Protein AF-0000000074540057 (afdb_homodimer)

InterPro domains:
  IPR002750 CobE/GbiG C-terminal domain [PF01890] (136-248)
  IPR021744 Cobalamin synthesis G, N-terminal [PF11760] (59-129)
  IPR036518 CobE/GbiG C-terminal domain superfamily [G3DSA:3.30.420.180] (129-249)
  IPR036518 CobE/GbiG C-terminal domain superfamily [SSF159664] (135-249)
  IPR038029 GbiG N-terminal domain superfamily [SSF159672] (26-139)
  IPR052553 Cobalt-precorrin-5A hydrolase [PTHR37477] (19-136)

Radius of gyration: 26.34 Å; Cα contacts (8 Å, |Δi|>4): 1033; chains: 2; bounding box: 49×81×56 Å

Solvent-accessible surface area (backbone atoms only — not comparable to full-atom values): 26192 Å² total; per-residue (Å²): 107,69,68,62,49,48,54,60,63,49,61,68,72,68,74,61,56,35,34,33,41,34,26,50,72,90,50,48,79,81,42,47,68,54,49,54,61,48,42,75,76,30,46,66,43,82,40,64,63,53,97,77,36,50,79,64,56,58,71,32,45,27,34,42,27,59,45,35,37,45,60,51,53,61,57,46,40,78,67,70,76,41,83,88,68,40,34,8,30,30,35,28,25,71,86,55,50,36,29,34,37,42,25,29,47,64,54,50,23,47,58,53,28,51,57,41,33,81,76,64,24,42,57,42,64,22,57,55,67,84,76,52,79,44,33,8,34,4,41,36,64,48,92,83,51,48,38,67,58,47,52,50,38,51,50,55,54,31,50,75,74,73,47,56,79,87,43,51,42,31,39,22,24,52,45,92,48,70,88,40,42,59,54,57,42,28,63,73,67,69,38,52,63,33,58,40,47,65,63,59,49,57,50,44,45,64,49,63,42,87,86,62,67,55,65,51,86,46,68,15,41,37,23,3,31,70,68,21,84,72,51,44,73,76,37,68,74,41,76,45,89,62,29,32,37,9,33,9,46,106,70,68,60,50,47,53,60,64,48,60,70,72,65,75,63,56,35,33,33,40,34,28,48,73,90,50,46,78,81,42,47,68,54,48,54,61,48,43,75,76,30,46,64,42,83,40,64,62,51,98,76,39,50,77,63,55,58,70,32,45,27,34,41,28,59,44,35,37,45,60,52,54,61,57,45,40,80,68,70,77,43,84,89,69,40,35,7,32,29,36,27,24,72,86,55,50,38,28,33,37,42,24,28,46,65,55,51,22,48,60,53,29,51,56,41,34,79,76,64,24,42,56,42,64,22,57,56,66,85,77,54,78,46,34,8,34,3,40,37,65,48,90,82,53,47,40,67,56,48,52,51,38,51,51,54,56,30,49,75,73,73,46,56,80,87,42,52,43,32,38,21,25,52,46,92,48,70,88,41,41,59,52,56,40,26,62,74,67,68,39,53,63,32,57,40,47,65,62,59,51,57,51,43,44,65,46,65,41,87,88,60,70,53,65,50,85,44,71,15,42,37,23,4,31,69,68,22,84,71,50,44,73,75,37,70,73,43,78,44,88,63,27,32,38,10,32,9,47

Sequence (498 aa):
MWERSLRDTMRGRTSTLKVAILCFEKDRPKLEALKEILGRSYEVEFVDYSKDVWDDVLQYDCIVAYLASGIVVRGICGRLRGKWKDPAVIVLDKPLKHAVVMLGGHHGGNEVAKKLEEAGLKAVITTAMEFTEGYSVGVGFRKNATADEILEAIAMALEEVGGRMEEIRVISTVDAKRDSAIVEVANRLKRPLIFVRAEEINSMDIRETKAVKIGVKNVAEACAIYASNSGELILPKRVYGGVTVAIAWMWERSLRDTMRGRTSTLKVAILCFEKDRPKLEALKEILGRSYEVEFVDYSKDVWDDVLQYDCIVAYLASGIVVRGICGRLRGKWKDPAVIVLDKPLKHAVVMLGGHHGGNEVAKKLEEAGLKAVITTAMEFTEGYSVGVGFRKNATADEILEAIAMALEEVGGRMEEIRVISTVDAKRDSAIVEVANRLKRPLIFVRAEEINSMDIRETKAVKIGVKNVAEACAIYASNSGELILPKRVYGGVTVAIAW

Nearest PDB structures (foldseek):
  3eeq-assembly1_A  TM=4.043E-01  e=9.678E-15  Saccharolobus solfataricus
  3eeq-assembly1_B  TM=4.093E-01  e=2.120E-13  Saccharolobus solfataricus
  2w6k-assembly1_A  TM=8.366E-01  e=1.178E-07  Pseudomonas aeruginosa
  2w6l-assembly1_A  TM=8.426E-01  e=2.672E-07  Pseudomonas aeruginosa
  6apu-assembly1_A  TM=4.847E-01  e=5.936E-01  Trypanosoma brucei brucei

Structure (mmCIF, N/CA/C/O backbone):
data_AF-0000000074540057-model_v1
#
loop_
_entity.id
_entity.type
_entity.pdbx_description
1 polymer 'Cobalamin biosynthesis precorrin methylase (CbiG)'
#
loop_
_atom_site.group_PDB
_atom_site.id
_atom_site.type_symbol
_atom_site.label_atom_id
_atom_site.label_alt_id
_atom_site.label_comp_id
_atom_site.label_asym_id
_atom_site.label_entity_id
_atom_site.label_seq_id
_atom_site.pdbx_PDB_ins_code
_atom_site.Cartn_x
_atom_site.Cartn_y
_atom_site.Cartn_z
_atom_site.occupancy
_atom_site.B_iso_or_equiv
_atom_site.auth_seq_id
_atom_site.auth_comp_id
_atom_site.auth_asym_id
_atom_site.auth_atom_id
_atom_site.pdbx_PDB_model_num
ATOM 1 N N . MET A 1 1 ? -10.828 -42.375 -7.465 1 29.77 1 MET A N 1
ATOM 2 C CA . MET A 1 1 ? -11.578 -42.375 -6.215 1 29.77 1 MET A CA 1
ATOM 3 C C . MET A 1 1 ? -11.43 -41.031 -5.5 1 29.77 1 MET A C 1
ATOM 5 O O . MET A 1 1 ? -12.398 -40.5 -4.953 1 29.77 1 MET A O 1
ATOM 9 N N . TRP A 1 2 ? -10.141 -40.562 -5.57 1 32.94 2 TRP A N 1
ATOM 10 C CA . TRP A 1 2 ? -9.914 -39.344 -4.848 1 32.94 2 TRP A CA 1
ATOM 11 C C . TRP A 1 2 ? -10.609 -38.156 -5.551 1 32.94 2 TRP A C 1
ATOM 13 O O . TRP A 1 2 ? -11.07 -37.219 -4.898 1 32.94 2 TRP A O 1
ATOM 23 N N . GLU A 1 3 ? -10.68 -38.25 -6.848 1 38.59 3 GLU A N 1
ATOM 24 C CA . GLU A 1 3 ? -11.32 -37.156 -7.598 1 38.59 3 GLU A CA 1
ATOM 25 C C . GLU A 1 3 ? -12.812 -37.094 -7.289 1 38.59 3 GLU A C 1
ATOM 27 O O . GLU A 1 3 ? -13.375 -36 -7.172 1 38.59 3 GLU A O 1
ATOM 32 N N . ARG A 1 4 ? -13.445 -38.281 -7.289 1 39.84 4 ARG A N 1
ATOM 33 C CA . ARG A 1 4 ? -14.875 -38.344 -7.023 1 39.84 4 ARG A CA 1
ATOM 34 C C . ARG A 1 4 ? -15.203 -37.812 -5.637 1 39.84 4 ARG A C 1
ATOM 36 O O . ARG A 1 4 ? -16.172 -37.062 -5.465 1 39.84 4 ARG A O 1
ATOM 43 N N . SER A 1 5 ? -14.391 -38.188 -4.637 1 38.5 5 SER A N 1
ATOM 44 C CA . SER A 1 5 ? -14.641 -37.812 -3.254 1 38.5 5 SER A CA 1
ATOM 45 C C . SER A 1 5 ? -14.453 -36.281 -3.062 1 38.5 5 SER A C 1
ATOM 47 O O . SER A 1 5 ? -15.203 -35.656 -2.309 1 38.5 5 SER A O 1
ATOM 49 N N . LEU A 1 6 ? -13.609 -35.75 -3.721 1 36.81 6 LEU A N 1
ATOM 50 C CA . LEU A 1 6 ? -13.375 -34.312 -3.566 1 36.81 6 LEU A CA 1
ATOM 51 C C . LEU A 1 6 ? -14.516 -33.5 -4.184 1 36.81 6 LEU A C 1
ATOM 53 O O . LEU A 1 6 ? -14.859 -32.438 -3.686 1 36.81 6 LEU A O 1
ATOM 57 N N . ARG A 1 7 ? -15.07 -34 -5.305 1 38.72 7 ARG A N 1
ATOM 58 C CA . ARG A 1 7 ? -16.25 -33.344 -5.855 1 38.72 7 ARG A CA 1
ATOM 59 C C . ARG A 1 7 ? -17.406 -33.344 -4.859 1 38.72 7 ARG A C 1
ATOM 61 O O . ARG A 1 7 ? -18.125 -32.344 -4.715 1 38.72 7 ARG A O 1
ATOM 68 N N . ASP A 1 8 ? -17.625 -34.406 -4.305 1 40.81 8 ASP A N 1
ATOM 69 C CA . ASP A 1 8 ? -18.688 -34.594 -3.314 1 40.81 8 ASP A CA 1
ATOM 70 C C . ASP A 1 8 ? -18.406 -33.75 -2.061 1 40.81 8 ASP A C 1
ATOM 72 O O . ASP A 1 8 ? -19.328 -33.188 -1.465 1 40.81 8 ASP A O 1
ATOM 76 N N . THR A 1 9 ? -17.234 -33.812 -1.505 1 35.34 9 THR A N 1
ATOM 77 C CA . THR A 1 9 ? -16.828 -33 -0.355 1 35.34 9 THR A CA 1
ATOM 78 C C . THR A 1 9 ? -16.781 -31.531 -0.72 1 35.34 9 THR A C 1
ATOM 80 O O . THR A 1 9 ? -16.906 -30.656 0.153 1 35.34 9 THR A O 1
ATOM 83 N N . MET A 1 10 ? -16.531 -31.234 -1.846 1 39.81 10 MET A N 1
ATOM 84 C CA . MET A 1 10 ? -16.531 -29.859 -2.33 1 39.81 10 MET A CA 1
ATOM 85 C C . MET A 1 10 ? -17.953 -29.328 -2.48 1 39.81 10 MET A C 1
ATOM 87 O O . MET A 1 10 ? -18.172 -28.156 -2.768 1 39.81 10 MET A O 1
ATOM 91 N N . ARG A 1 11 ? -18.938 -30.188 -2.686 1 36.84 11 ARG A N 1
ATOM 92 C CA . ARG A 1 11 ? -20.328 -29.812 -2.844 1 36.84 11 ARG A CA 1
ATOM 93 C C . ARG A 1 11 ? -20.812 -28.984 -1.653 1 36.84 11 ARG A C 1
ATOM 95 O O . ARG A 1 11 ? -21.812 -28.266 -1.754 1 36.84 11 ARG A O 1
ATOM 102 N N . GLY A 1 12 ? -20.484 -29.359 -0.435 1 36.62 12 GLY A N 1
ATOM 103 C CA . GLY A 1 12 ? -21.172 -28.703 0.667 1 36.62 12 GLY A CA 1
ATOM 104 C C . GLY A 1 12 ? -20.781 -27.25 0.822 1 36.62 12 GLY A C 1
ATOM 105 O O . GLY A 1 12 ? -21.641 -26.391 1.047 1 36.62 12 GLY A O 1
ATOM 106 N N . ARG A 1 13 ? -19.5 -26.922 1.362 1 36.94 13 ARG A N 1
ATOM 107 C CA . ARG A 1 13 ? -19.219 -25.578 1.832 1 36.94 13 ARG A CA 1
ATOM 108 C C . ARG A 1 13 ? -18.891 -24.656 0.667 1 36.94 13 ARG A C 1
ATOM 110 O O . ARG A 1 13 ? -17.766 -24.688 0.145 1 36.94 13 ARG A O 1
ATOM 117 N N . THR A 1 14 ? -19.641 -24.344 -0.23 1 46.62 14 THR A N 1
ATOM 118 C CA . THR A 1 14 ? -19.453 -23.359 -1.291 1 46.62 14 THR A CA 1
ATOM 119 C C . THR A 1 14 ? -18.906 -22.047 -0.73 1 46.62 14 THR A C 1
ATOM 121 O O . THR A 1 14 ? -19.641 -21.25 -0.145 1 46.62 14 THR A O 1
ATOM 124 N N . SER A 1 15 ? -17.844 -21.969 -0.03 1 59.34 15 SER A N 1
ATOM 125 C CA . SER A 1 15 ? -17.547 -20.812 0.797 1 59.34 15 SER A CA 1
ATOM 126 C C . SER A 1 15 ? -17.094 -19.625 -0.054 1 59.34 15 SER A C 1
ATOM 128 O O . SER A 1 15 ? -16.031 -19.672 -0.672 1 59.34 15 SER A O 1
ATOM 130 N N . THR A 1 16 ? -18 -18.844 -0.674 1 78.25 16 THR A N 1
ATOM 131 C CA . THR A 1 16 ? -17.844 -17.547 -1.311 1 78.25 16 THR A CA 1
ATOM 132 C C . THR A 1 16 ? -16.859 -16.672 -0.531 1 78.25 16 THR A C 1
ATOM 134 O O . THR A 1 16 ? -16.781 -16.766 0.695 1 78.25 16 THR A O 1
ATOM 137 N N . LEU A 1 17 ? -15.984 -16.062 -1.343 1 86.94 17 LEU A N 1
ATOM 138 C CA . LEU A 1 17 ? -15 -15.164 -0.731 1 86.94 17 LEU A CA 1
ATOM 139 C C . LEU A 1 17 ? -15.68 -14.133 0.162 1 86.94 17 LEU A C 1
ATOM 141 O O . LEU A 1 17 ? -16.641 -13.484 -0.257 1 86.94 17 LEU A O 1
ATOM 145 N N . LYS A 1 18 ? -15.305 -14.109 1.401 1 94.56 18 LYS A N 1
ATOM 146 C CA . LYS A 1 18 ? -15.812 -13.109 2.336 1 94.56 18 LYS A CA 1
ATOM 147 C C . LYS A 1 18 ? -14.969 -11.836 2.295 1 94.56 18 LYS A C 1
ATOM 149 O O . LYS A 1 18 ? -13.781 -11.867 2.623 1 94.56 18 LYS A O 1
ATOM 154 N N . VAL A 1 19 ? -15.656 -10.734 1.891 1 97.62 19 VAL A N 1
ATOM 155 C CA . VAL A 1 19 ? -14.961 -9.461 1.717 1 97.62 19 VAL A CA 1
ATOM 156 C C . VAL A 1 19 ? -15.445 -8.461 2.773 1 97.62 19 VAL A C 1
ATOM 158 O O . VAL A 1 19 ? -16.641 -8.266 2.949 1 97.62 19 VAL A O 1
ATOM 161 N N . ALA A 1 20 ? -14.531 -7.867 3.521 1 98.62 20 ALA A N 1
ATOM 162 C CA . ALA A 1 20 ? -14.836 -6.785 4.449 1 98.62 20 ALA A CA 1
ATOM 163 C C . ALA A 1 20 ? -14.492 -5.426 3.842 1 98.62 20 ALA A C 1
ATOM 165 O O . ALA A 1 20 ? -13.352 -5.184 3.451 1 98.62 20 ALA A O 1
ATOM 166 N N . ILE A 1 21 ? -15.508 -4.609 3.721 1 98.81 21 ILE A N 1
ATOM 167 C CA . ILE A 1 21 ? -15.227 -3.205 3.439 1 98.81 21 ILE A CA 1
ATOM 168 C C . ILE A 1 21 ? -14.984 -2.455 4.75 1 98.81 21 ILE A C 1
ATOM 170 O O . ILE A 1 21 ? -15.914 -2.25 5.535 1 98.81 21 ILE A O 1
ATOM 174 N N . LEU A 1 22 ? -13.734 -2.096 5.016 1 98.75 22 LEU A N 1
ATOM 175 C CA . LEU A 1 22 ? -13.305 -1.461 6.258 1 98.75 22 LEU A CA 1
ATOM 176 C C . LEU A 1 22 ? -13.227 0.054 6.094 1 98.75 22 LEU A C 1
ATOM 178 O O . LEU A 1 22 ? -12.477 0.555 5.25 1 98.75 22 LEU A O 1
ATOM 182 N N . CYS A 1 23 ? -14 0.802 6.824 1 98.06 23 CYS A N 1
ATOM 183 C CA . CYS A 1 23 ? -14.039 2.258 6.727 1 98.06 23 CYS A CA 1
ATOM 184 C C . CYS A 1 23 ? -14.609 2.871 8 1 98.06 23 CYS A C 1
ATOM 186 O O . CYS A 1 23 ? -15.047 2.15 8.898 1 98.06 23 CYS A O 1
ATOM 188 N N . PHE A 1 24 ? -14.445 4.168 8.195 1 95.94 24 PHE A N 1
ATOM 189 C CA . PHE A 1 24 ? -15.188 4.855 9.242 1 95.94 24 PHE A CA 1
ATOM 190 C C . PHE A 1 24 ? -16.688 4.82 8.953 1 95.94 24 PHE A C 1
ATOM 192 O O . PHE A 1 24 ? -17.094 4.855 7.797 1 95.94 24 PHE A O 1
ATOM 199 N N . GLU A 1 25 ? -17.484 4.84 10.008 1 96.12 25 GLU A N 1
ATOM 200 C CA . GLU A 1 25 ? -18.938 4.777 9.875 1 96.12 25 GLU A CA 1
ATOM 201 C C . GLU A 1 25 ? -19.453 5.883 8.961 1 96.12 25 GLU A C 1
ATOM 203 O O . GLU A 1 25 ? -20.312 5.641 8.109 1 96.12 25 GLU A O 1
ATOM 208 N N . LYS A 1 26 ? -18.875 7.055 9.062 1 94.06 26 LYS A N 1
ATOM 209 C CA . LYS A 1 26 ? -19.359 8.219 8.328 1 94.06 26 LYS A CA 1
ATOM 210 C C . LYS A 1 26 ? -19.125 8.055 6.828 1 94.06 26 LYS A C 1
ATOM 212 O O . LYS A 1 26 ? -19.75 8.734 6.016 1 94.06 26 LYS A O 1
ATOM 217 N N . ASP A 1 27 ? -18.281 7.117 6.414 1 95.62 27 ASP A N 1
ATOM 218 C CA . ASP A 1 27 ? -17.906 6.977 5.012 1 95.62 27 ASP A CA 1
ATOM 219 C C . ASP A 1 27 ? -18.719 5.883 4.328 1 95.62 27 ASP A C 1
ATOM 221 O O . ASP A 1 27 ? -18.656 5.723 3.107 1 95.62 27 ASP A O 1
ATOM 225 N N . ARG A 1 28 ? -19.578 5.137 5.035 1 97.12 28 ARG A N 1
ATOM 226 C CA . ARG A 1 28 ? -20.328 4.004 4.492 1 97.12 28 ARG A CA 1
ATOM 227 C C . ARG A 1 28 ? -21.156 4.426 3.289 1 97.12 28 ARG A C 1
ATOM 229 O O . ARG A 1 28 ? -21.141 3.762 2.25 1 97.12 28 ARG A O 1
ATOM 236 N N . PRO A 1 29 ? -21.859 5.508 3.387 1 96.94 29 PRO A N 1
ATOM 237 C CA . PRO A 1 29 ? -22.719 5.867 2.256 1 96.94 29 PRO A CA 1
ATOM 238 C C . PRO A 1 29 ? -21.938 6.035 0.954 1 96.94 29 PRO A C 1
ATOM 240 O O . PRO A 1 29 ? -22.438 5.676 -0.117 1 96.94 29 PRO A O 1
ATOM 243 N N . LYS A 1 30 ? -20.75 6.504 1.037 1 95.31 30 LYS A N 1
ATOM 244 C CA . LYS A 1 30 ? -19.906 6.723 -0.135 1 95.31 30 LYS A CA 1
ATOM 245 C C . LYS A 1 30 ? -19.5 5.402 -0.776 1 95.31 30 LYS A C 1
ATOM 247 O O . LYS A 1 30 ? -19.109 5.367 -1.944 1 95.31 30 LYS A O 1
ATOM 252 N N . LEU A 1 31 ? -19.609 4.301 -0.025 1 98 31 LEU A N 1
ATOM 253 C CA . LEU A 1 31 ? -19.047 3.037 -0.469 1 98 31 LEU A CA 1
ATOM 254 C C . LEU A 1 31 ? -20.141 2.031 -0.803 1 98 31 LEU A C 1
ATOM 256 O O . LEU A 1 31 ? -19.844 0.878 -1.132 1 98 31 LEU A O 1
ATOM 260 N N . GLU A 1 32 ? -21.344 2.416 -0.74 1 97.62 32 GLU A N 1
ATOM 261 C CA . GLU A 1 32 ? -22.469 1.521 -0.973 1 97.62 32 GLU A CA 1
ATOM 262 C C . GLU A 1 32 ? -22.453 0.955 -2.391 1 97.62 32 GLU A C 1
ATOM 264 O O . GLU A 1 32 ? -22.734 -0.225 -2.598 1 97.62 32 GLU A O 1
ATOM 269 N N . ALA A 1 33 ? -22.109 1.81 -3.324 1 96.94 33 ALA A N 1
ATOM 270 C CA . ALA A 1 33 ? -22.047 1.362 -4.715 1 96.94 33 ALA A CA 1
ATOM 271 C C . ALA A 1 33 ? -21 0.262 -4.883 1 96.94 33 ALA A C 1
ATOM 273 O O . ALA A 1 33 ? -21.219 -0.7 -5.625 1 96.94 33 ALA A O 1
ATOM 274 N N . LEU A 1 34 ? -19.922 0.418 -4.223 1 97.94 34 LEU A N 1
ATOM 275 C CA . LEU A 1 34 ? -18.859 -0.592 -4.27 1 97.94 34 LEU A CA 1
ATOM 276 C C . LEU A 1 34 ? -19.344 -1.901 -3.648 1 97.94 34 LEU A C 1
ATOM 278 O O . LEU A 1 34 ? -19.078 -2.98 -4.184 1 97.94 34 LEU A O 1
ATOM 282 N N . LYS A 1 35 ? -19.984 -1.75 -2.508 1 98 35 LYS A N 1
ATOM 283 C CA . LYS A 1 35 ? -20.516 -2.936 -1.848 1 98 35 LYS A CA 1
ATOM 284 C C . LYS A 1 35 ? -21.469 -3.691 -2.768 1 98 35 LYS A C 1
ATOM 286 O O . LYS A 1 35 ? -21.438 -4.922 -2.834 1 98 35 LYS A O 1
ATOM 291 N N . GLU A 1 36 ? -22.266 -3.012 -3.473 1 97.56 36 GLU A N 1
ATOM 292 C CA . GLU A 1 36 ? -23.234 -3.627 -4.383 1 97.56 36 GLU A CA 1
ATOM 293 C C . GLU A 1 36 ? -22.531 -4.363 -5.516 1 97.56 36 GLU A C 1
ATOM 295 O O . GLU A 1 36 ? -22.891 -5.5 -5.84 1 97.56 36 GLU A O 1
ATOM 300 N N . ILE A 1 37 ? -21.625 -3.758 -6.062 1 97.44 37 ILE A N 1
ATOM 301 C CA . ILE A 1 37 ? -20.891 -4.348 -7.184 1 97.44 37 ILE A CA 1
ATOM 302 C C . ILE A 1 37 ? -20.156 -5.602 -6.715 1 97.44 37 ILE A C 1
ATOM 304 O O . ILE A 1 37 ? -20.25 -6.656 -7.352 1 97.44 37 ILE A O 1
ATOM 308 N N . LEU A 1 38 ? -19.453 -5.488 -5.598 1 97.19 38 LEU A N 1
ATOM 309 C CA . LEU A 1 38 ? -18.734 -6.645 -5.062 1 97.19 38 LEU A CA 1
ATOM 310 C C . LEU A 1 38 ? -19.719 -7.738 -4.637 1 97.19 38 LEU A C 1
ATOM 312 O O . LEU A 1 38 ? -19.422 -8.922 -4.781 1 97.19 38 LEU A O 1
ATOM 316 N N . GLY A 1 39 ? -20.812 -7.328 -4.168 1 95.88 39 GLY A N 1
ATOM 317 C CA . GLY A 1 39 ? -21.828 -8.25 -3.672 1 95.88 39 GLY A CA 1
ATOM 318 C C . GLY A 1 39 ? -22.391 -9.164 -4.746 1 95.88 39 GLY A C 1
ATOM 319 O O . GLY A 1 39 ? -23.031 -10.172 -4.441 1 95.88 39 GLY A O 1
ATOM 320 N N . ARG A 1 40 ? -22.156 -8.891 -5.992 1 93.62 40 ARG A N 1
ATOM 321 C CA . ARG A 1 40 ? -22.594 -9.719 -7.105 1 93.62 40 ARG A CA 1
ATOM 322 C C . ARG A 1 40 ? -21.781 -11.008 -7.188 1 93.62 40 ARG A C 1
ATOM 324 O O . ARG A 1 40 ? -22.234 -11.992 -7.773 1 93.62 40 ARG A O 1
ATOM 331 N N . SER A 1 41 ? -20.594 -10.891 -6.57 1 90.12 41 SER A N 1
ATOM 332 C CA . SER A 1 41 ? -19.703 -12.031 -6.742 1 90.12 41 SER A CA 1
ATOM 333 C C . SER A 1 41 ? -19.203 -12.555 -5.398 1 90.12 41 SER A C 1
ATOM 335 O O . SER A 1 41 ? -18.734 -13.695 -5.309 1 90.12 41 SER A O 1
ATOM 337 N N . TYR A 1 42 ? -19.344 -11.703 -4.367 1 93.31 42 TYR A N 1
ATOM 338 C CA . TYR A 1 42 ? -18.734 -12.047 -3.086 1 93.31 42 TYR A CA 1
ATOM 339 C C . TYR A 1 42 ? -19.703 -11.789 -1.937 1 93.31 42 TYR A C 1
ATOM 341 O O . TYR A 1 42 ? -20.719 -11.109 -2.115 1 93.31 42 TYR A O 1
ATOM 349 N N . GLU A 1 43 ? -19.438 -12.461 -0.833 1 95.62 43 GLU A N 1
ATOM 350 C CA . GLU A 1 43 ? -20.062 -12.047 0.416 1 95.62 43 GLU A CA 1
ATOM 351 C C . GLU A 1 43 ? -19.391 -10.82 1.005 1 95.62 43 GLU A C 1
ATOM 353 O O . GLU A 1 43 ? -18.219 -10.883 1.408 1 95.62 43 GLU A O 1
ATOM 358 N N . VAL A 1 44 ? -20.203 -9.75 1.051 1 97.81 44 VAL A N 1
ATOM 359 C CA . VAL A 1 44 ? -19.562 -8.484 1.405 1 97.81 44 VAL A CA 1
ATOM 360 C C . VAL A 1 44 ? -20.234 -7.906 2.654 1 97.81 44 VAL A C 1
ATOM 362 O O . VAL A 1 44 ? -21.453 -7.906 2.77 1 97.81 44 VAL A O 1
ATOM 365 N N . GLU A 1 45 ? -19.391 -7.418 3.59 1 97.81 45 GLU A N 1
ATOM 366 C CA . GLU A 1 45 ? -19.875 -6.758 4.801 1 97.81 45 GLU A CA 1
ATOM 367 C C . GLU A 1 45 ? -19.094 -5.48 5.086 1 97.81 45 GLU A C 1
ATOM 369 O O . GLU A 1 45 ? -17.891 -5.406 4.797 1 97.81 45 GLU A O 1
ATOM 374 N N . PHE A 1 46 ? -19.828 -4.531 5.652 1 98.38 46 PHE A N 1
ATOM 375 C CA . PHE A 1 46 ? -19.141 -3.365 6.199 1 98.38 46 PHE A CA 1
ATOM 376 C C . PHE A 1 46 ? -18.578 -3.666 7.582 1 98.38 46 PHE A C 1
ATOM 378 O O . PHE A 1 46 ? -19.234 -4.32 8.398 1 98.38 46 PHE A O 1
ATOM 385 N N . VAL A 1 47 ? -17.406 -3.227 7.801 1 98.44 47 VAL A N 1
ATOM 386 C CA . VAL A 1 47 ? -16.797 -3.25 9.133 1 98.44 47 VAL A CA 1
ATOM 387 C C . VAL A 1 47 ? -16.312 -1.849 9.508 1 98.44 47 VAL A C 1
ATOM 389 O O . VAL A 1 47 ? -15.555 -1.224 8.766 1 98.44 47 VAL A O 1
ATOM 392 N N . ASP A 1 48 ? -16.719 -1.342 10.656 1 97.75 48 ASP A N 1
ATOM 393 C CA . ASP A 1 48 ? -16.312 -0.013 11.102 1 97.75 48 ASP A CA 1
ATOM 394 C C . ASP A 1 48 ? -14.898 -0.032 11.664 1 97.75 48 ASP A C 1
ATOM 396 O O . ASP A 1 48 ? -14.555 -0.899 12.477 1 97.75 48 ASP A O 1
ATOM 400 N N . TYR A 1 49 ? -14.195 0.967 11.289 1 97.88 49 TYR A N 1
ATOM 401 C CA . TYR A 1 49 ? -12.828 1.058 11.781 1 97.88 49 TYR A CA 1
ATOM 402 C C . TYR A 1 49 ? -12.797 1.467 13.25 1 97.88 49 TYR A C 1
ATOM 404 O O . TYR A 1 49 ? -13.547 2.354 13.664 1 97.88 49 TYR A O 1
ATOM 412 N N . SER A 1 50 ? -12.039 0.862 13.938 1 94.88 50 SER A N 1
ATOM 413 C CA . SER A 1 50 ? -11.555 1.213 15.266 1 94.88 50 SER A CA 1
ATOM 414 C C . SER A 1 50 ? -10.109 0.752 15.461 1 94.88 50 SER A C 1
ATOM 416 O O . SER A 1 50 ? -9.617 -0.089 14.711 1 94.88 50 SER A O 1
ATOM 418 N N . LYS A 1 51 ? -9.438 1.29 16.422 1 89.88 51 LYS A N 1
ATOM 419 C CA . LYS A 1 51 ? -8.031 0.98 16.641 1 89.88 51 LYS A CA 1
ATOM 420 C C . LYS A 1 51 ? -7.828 -0.51 16.906 1 89.88 51 LYS A C 1
ATOM 422 O O . LYS A 1 51 ? -6.77 -1.06 16.594 1 89.88 51 LYS A O 1
ATOM 427 N N . ASP A 1 52 ? -8.852 -1.225 17.312 1 92.81 52 ASP A N 1
ATOM 428 C CA . ASP A 1 52 ? -8.727 -2.621 17.734 1 92.81 52 ASP A CA 1
ATOM 429 C C . ASP A 1 52 ? -9.391 -3.549 16.719 1 92.81 52 ASP A C 1
ATOM 431 O O . ASP A 1 52 ? -9.586 -4.734 16.984 1 92.81 52 ASP A O 1
ATOM 435 N N . VAL A 1 53 ? -9.641 -3.127 15.562 1 97.31 53 VAL A N 1
ATOM 436 C CA . VAL A 1 53 ? -10.5 -3.85 14.625 1 97.31 53 VAL A CA 1
ATOM 437 C C . VAL A 1 53 ? -9.688 -4.938 13.922 1 97.31 53 VAL A C 1
ATOM 439 O O . VAL A 1 53 ? -10.258 -5.863 13.336 1 97.31 53 VAL A O 1
ATOM 442 N N . TRP A 1 54 ? -8.484 -4.941 14.008 1 96.62 54 TRP A N 1
ATOM 443 C CA . TRP A 1 54 ? -7.613 -5.625 13.062 1 96.62 54 TRP A CA 1
ATOM 444 C C . TRP A 1 54 ? -7.672 -7.137 13.258 1 96.62 54 TRP A C 1
ATOM 446 O O . TRP A 1 54 ? -7.719 -7.895 12.289 1 96.62 54 TRP A O 1
ATOM 456 N N . ASP A 1 55 ? -7.734 -7.641 14.469 1 94.69 55 ASP A N 1
ATOM 457 C CA . ASP A 1 55 ? -7.844 -9.078 14.695 1 94.69 55 ASP A CA 1
ATOM 458 C C . ASP A 1 55 ? -9.133 -9.633 14.094 1 94.69 55 ASP A C 1
ATOM 460 O O . ASP A 1 55 ? -9.156 -10.766 13.602 1 94.69 55 ASP A O 1
ATOM 464 N N . ASP A 1 56 ? -10.133 -8.836 14.078 1 95.69 56 ASP A N 1
ATOM 465 C CA . ASP A 1 56 ? -11.422 -9.258 13.531 1 95.69 56 ASP A CA 1
ATOM 466 C C . ASP A 1 56 ? -11.406 -9.242 12.008 1 95.69 56 ASP A C 1
ATOM 468 O O . ASP A 1 56 ? -11.805 -10.219 11.367 1 95.69 56 ASP A O 1
ATOM 472 N N . VAL A 1 57 ? -10.883 -8.234 11.469 1 96.81 57 VAL A N 1
ATOM 473 C CA . VAL A 1 57 ? -11 -8.062 10.023 1 96.81 57 VAL A CA 1
ATOM 474 C C . VAL A 1 57 ? -10.031 -8.992 9.305 1 96.81 57 VAL A C 1
ATOM 476 O O . VAL A 1 57 ? -10.242 -9.352 8.148 1 96.81 57 VAL A O 1
ATOM 479 N N . LEU A 1 58 ? -9 -9.453 10 1 95.44 58 LEU A N 1
ATOM 480 C CA . LEU A 1 58 ? -8.008 -10.352 9.414 1 95.44 58 LEU A CA 1
ATOM 481 C C . LEU A 1 58 ? -8.57 -11.758 9.258 1 95.44 58 LEU A C 1
ATOM 483 O O . LEU A 1 58 ? -7.941 -12.617 8.641 1 95.44 58 LEU A O 1
ATOM 487 N N . GLN A 1 59 ? -9.805 -11.961 9.727 1 94.5 59 GLN A N 1
ATOM 488 C CA . GLN A 1 59 ? -10.469 -13.25 9.555 1 94.5 59 GLN A CA 1
ATOM 489 C C . GLN A 1 59 ? -11.164 -13.336 8.203 1 94.5 59 GLN A C 1
ATOM 491 O O . GLN A 1 59 ? -11.578 -14.414 7.777 1 94.5 59 GLN A O 1
ATOM 496 N N . TYR A 1 60 ? -11.328 -12.258 7.547 1 96 60 TYR A N 1
ATOM 497 C CA . TYR A 1 60 ? -11.93 -12.25 6.219 1 96 60 TYR A CA 1
ATOM 498 C C . TYR A 1 60 ? -10.938 -12.719 5.164 1 96 60 TYR A C 1
ATOM 500 O O . TYR A 1 60 ? -9.734 -12.828 5.434 1 96 60 TYR A O 1
ATOM 508 N N . ASP A 1 61 ? -11.461 -13.062 3.965 1 93.44 61 ASP A N 1
ATOM 509 C CA . ASP A 1 61 ? -10.602 -13.477 2.861 1 93.44 61 ASP A CA 1
ATOM 510 C C . ASP A 1 61 ? -9.953 -12.273 2.188 1 93.44 61 ASP A C 1
ATOM 512 O O . ASP A 1 61 ? -8.852 -12.383 1.645 1 93.44 61 ASP A O 1
ATOM 516 N N . CYS A 1 62 ? -10.688 -11.227 2.188 1 96.88 62 CYS A N 1
ATOM 517 C CA . CYS A 1 62 ? -10.227 -9.992 1.558 1 96.88 62 CYS A CA 1
ATOM 518 C C . CYS A 1 62 ? -10.711 -8.773 2.322 1 96.88 62 CYS A C 1
ATOM 520 O O . CYS A 1 62 ? -11.867 -8.727 2.752 1 96.88 62 CYS A O 1
ATOM 522 N N . ILE A 1 63 ? -9.828 -7.863 2.553 1 98.5 63 ILE A N 1
ATOM 523 C CA . ILE A 1 63 ? -10.141 -6.574 3.162 1 98.5 63 ILE A CA 1
ATOM 524 C C . ILE A 1 63 ? -10.023 -5.465 2.121 1 98.5 63 ILE A C 1
ATOM 526 O O . ILE A 1 63 ? -8.984 -5.332 1.467 1 98.5 63 ILE A O 1
ATOM 530 N N . VAL A 1 64 ? -11.078 -4.738 1.904 1 98.75 64 VAL A N 1
ATOM 531 C CA . VAL A 1 64 ? -11.078 -3.514 1.114 1 98.75 64 VAL A CA 1
ATOM 532 C C . VAL A 1 64 ? -11.18 -2.303 2.039 1 98.75 64 VAL A C 1
ATOM 534 O O . VAL A 1 64 ? -12.258 -1.99 2.547 1 98.75 64 VAL A O 1
ATOM 537 N N . ALA A 1 65 ? -10.086 -1.61 2.172 1 98.75 65 ALA A N 1
ATOM 538 C CA . ALA A 1 65 ? -10.016 -0.562 3.188 1 98.75 65 ALA A CA 1
ATOM 539 C C . ALA A 1 65 ? -10.109 0.822 2.553 1 98.75 65 ALA A C 1
ATOM 541 O O . ALA A 1 65 ? -9.344 1.146 1.641 1 98.75 65 ALA A O 1
ATOM 542 N N . TYR A 1 66 ? -11.086 1.602 2.971 1 98.12 66 TYR A N 1
ATOM 543 C CA . TYR A 1 66 ? -11.156 3.029 2.676 1 98.12 66 TYR A CA 1
ATOM 544 C C . TYR A 1 66 ? -10.586 3.85 3.83 1 98.12 66 TYR A C 1
ATOM 546 O O . TYR A 1 66 ? -11.336 4.523 4.543 1 98.12 66 TYR A O 1
ATOM 554 N N . LEU A 1 67 ? -9.25 3.662 4.078 1 96.06 67 LEU A N 1
ATOM 555 C CA . LEU A 1 67 ? -8.375 4.273 5.074 1 96.06 67 LEU A CA 1
ATOM 556 C C . LEU A 1 67 ? -7.027 4.652 4.461 1 96.06 67 LEU A C 1
ATOM 558 O O . LEU A 1 67 ? -6.652 4.125 3.412 1 96.06 67 LEU A O 1
ATOM 562 N N . ALA A 1 68 ? -6.383 5.598 5.105 1 93.75 68 ALA A N 1
ATOM 563 C CA . ALA A 1 68 ? -5.008 5.848 4.68 1 93.75 68 ALA A CA 1
ATOM 564 C C . ALA A 1 68 ? -4.172 4.57 4.746 1 93.75 68 ALA A C 1
ATOM 566 O O . ALA A 1 68 ? -4.266 3.809 5.711 1 93.75 68 ALA A O 1
ATOM 567 N N . SER A 1 69 ? -3.342 4.348 3.742 1 96 69 SER A N 1
ATOM 568 C CA . SER A 1 69 ? -2.543 3.129 3.664 1 96 69 SER A CA 1
ATOM 569 C C . SER A 1 69 ? -1.667 2.961 4.902 1 96 69 SER A C 1
ATOM 571 O O . SER A 1 69 ? -1.45 1.84 5.367 1 96 69 SER A O 1
ATOM 573 N N . GLY A 1 70 ? -1.169 4.074 5.461 1 94.12 70 GLY A N 1
ATOM 574 C CA . GLY A 1 70 ? -0.359 3.982 6.664 1 94.12 70 GLY A CA 1
ATOM 575 C C . GLY A 1 70 ? -1.101 3.369 7.836 1 94.12 70 GLY A C 1
ATOM 576 O O . GLY A 1 70 ? -0.52 2.613 8.617 1 94.12 70 GLY A O 1
ATOM 577 N N . ILE A 1 71 ? -2.369 3.744 7.961 1 94.06 71 ILE A N 1
ATOM 578 C CA . ILE A 1 71 ? -3.209 3.174 9.008 1 94.06 71 ILE A CA 1
ATOM 579 C C . ILE A 1 71 ? -3.344 1.666 8.797 1 94.06 71 ILE A C 1
ATOM 581 O O . ILE A 1 71 ? -3.209 0.887 9.742 1 94.06 71 ILE A O 1
ATOM 585 N N . VAL A 1 72 ? -3.525 1.255 7.605 1 97.12 72 VAL A N 1
ATOM 586 C CA . VAL A 1 72 ? -3.75 -0.146 7.266 1 97.12 72 VAL A CA 1
ATOM 587 C C . VAL A 1 72 ? -2.469 -0.946 7.496 1 97.12 72 VAL A C 1
ATOM 589 O O . VAL A 1 72 ? -2.479 -1.951 8.211 1 97.12 72 VAL A O 1
ATOM 592 N N . VAL A 1 73 ? -1.373 -0.493 6.965 1 96.62 73 VAL A N 1
ATOM 593 C CA . VAL A 1 73 ? -0.1 -1.199 7.066 1 96.62 73 VAL A CA 1
ATOM 594 C C . VAL A 1 73 ? 0.29 -1.353 8.531 1 96.62 73 VAL A C 1
ATOM 596 O O . VAL A 1 73 ? 0.612 -2.455 8.984 1 96.62 73 VAL A O 1
ATOM 599 N N . ARG A 1 74 ? 0.194 -0.312 9.289 1 94.56 74 ARG A N 1
ATOM 600 C CA . ARG A 1 74 ? 0.586 -0.374 10.695 1 94.56 74 ARG A CA 1
ATOM 601 C C . ARG A 1 74 ? -0.386 -1.232 11.5 1 94.56 74 ARG A C 1
ATOM 603 O O . ARG A 1 74 ? 0.007 -1.883 12.469 1 94.56 74 ARG A O 1
ATOM 610 N N . GLY A 1 75 ? -1.612 -1.16 11.109 1 94.94 75 GLY A N 1
ATOM 611 C CA . GLY A 1 75 ? -2.621 -1.961 11.789 1 94.94 75 GLY A CA 1
ATOM 612 C C . GLY A 1 75 ? -2.416 -3.453 11.609 1 94.94 75 GLY A C 1
ATOM 613 O O . GLY A 1 75 ? -2.59 -4.227 12.555 1 94.94 75 GLY A O 1
ATOM 614 N N . ILE A 1 76 ? -1.994 -3.855 10.43 1 95.94 76 ILE A N 1
ATOM 615 C CA . ILE A 1 76 ? -1.9 -5.285 10.156 1 95.94 76 ILE A CA 1
ATOM 616 C C . ILE A 1 76 ? -0.511 -5.793 10.531 1 95.94 76 ILE A C 1
ATOM 618 O O . ILE A 1 76 ? -0.299 -7 10.656 1 95.94 76 ILE A O 1
ATOM 622 N N . CYS A 1 77 ? 0.402 -4.852 10.656 1 92.81 77 CYS A N 1
ATOM 623 C CA . CYS A 1 77 ? 1.771 -5.23 10.984 1 92.81 77 CYS A CA 1
ATOM 624 C C . CYS A 1 77 ? 1.826 -5.977 12.312 1 92.81 77 CYS A C 1
ATOM 626 O O . CYS A 1 77 ? 1.205 -5.559 13.289 1 92.81 77 CYS A O 1
ATOM 628 N N . GLY A 1 78 ? 2.48 -7.008 12.414 1 89.75 78 GLY A N 1
ATOM 629 C CA . GLY A 1 78 ? 2.635 -7.824 13.609 1 89.75 78 GLY A CA 1
ATOM 630 C C . GLY A 1 78 ? 1.562 -8.883 13.75 1 89.75 78 GLY A C 1
ATOM 631 O O . GLY A 1 78 ? 1.611 -9.711 14.672 1 89.75 78 GLY A O 1
ATOM 632 N N . ARG A 1 79 ? 0.573 -8.805 12.852 1 94.06 79 ARG A N 1
ATOM 633 C CA . ARG A 1 79 ? -0.549 -9.727 12.953 1 94.06 79 ARG A CA 1
ATOM 634 C C . ARG A 1 79 ? -0.574 -10.688 11.766 1 94.06 79 ARG A C 1
ATOM 636 O O . ARG A 1 79 ? -1.425 -11.578 11.703 1 94.06 79 ARG A O 1
ATOM 643 N N . LEU A 1 80 ? 0.303 -10.461 10.812 1 92.62 80 LEU A N 1
ATOM 644 C CA . LEU A 1 80 ? 0.34 -11.281 9.609 1 92.62 80 LEU A CA 1
ATOM 645 C C . LEU A 1 80 ? 0.85 -12.688 9.922 1 92.62 80 LEU A C 1
ATOM 647 O O . LEU A 1 80 ? 1.764 -12.852 10.734 1 92.62 80 LEU A O 1
ATOM 651 N N . ARG A 1 81 ? 0.271 -13.633 9.234 1 86.56 81 ARG A N 1
ATOM 652 C CA . ARG A 1 81 ? 0.563 -15.031 9.508 1 86.56 81 ARG A CA 1
ATOM 653 C C . ARG A 1 81 ? 1.404 -15.648 8.391 1 86.56 81 ARG A C 1
ATOM 655 O O . ARG A 1 81 ? 1.947 -16.734 8.547 1 86.56 81 ARG A O 1
ATOM 662 N N . GLY A 1 82 ? 1.445 -15.055 7.348 1 85.88 82 GLY A N 1
ATOM 663 C CA . GLY A 1 82 ? 2.195 -15.562 6.207 1 85.88 82 GLY A CA 1
ATOM 664 C C . GLY A 1 82 ? 1.521 -15.273 4.879 1 85.88 82 GLY A C 1
ATOM 665 O O . GLY A 1 82 ? 0.316 -15.023 4.828 1 85.88 82 GLY A O 1
ATOM 666 N N . LYS A 1 83 ? 2.246 -15.383 3.875 1 83.25 83 LYS A N 1
ATOM 667 C CA . LYS A 1 83 ? 1.803 -14.969 2.547 1 83.25 83 LYS A CA 1
ATOM 668 C C . LYS A 1 83 ? 0.654 -15.844 2.055 1 83.25 83 LYS A C 1
ATOM 670 O O . LYS A 1 83 ? -0.204 -15.383 1.299 1 83.25 83 LYS A O 1
ATOM 675 N N . TRP A 1 84 ? 0.59 -17.016 2.559 1 77.62 84 TRP A N 1
ATOM 676 C CA . TRP A 1 84 ? -0.412 -17.953 2.039 1 77.62 84 TRP A CA 1
ATOM 677 C C . TRP A 1 84 ? -1.63 -18 2.955 1 77.62 84 TRP A C 1
ATOM 679 O O . TRP A 1 84 ? -2.65 -18.594 2.605 1 77.62 84 TRP A O 1
ATOM 689 N N . LYS A 1 85 ? -1.553 -17.359 4.086 1 82.25 85 LYS A N 1
ATOM 690 C CA . LYS A 1 85 ? -2.631 -17.422 5.066 1 82.25 85 LYS A CA 1
ATOM 691 C C . LYS A 1 85 ? -3.285 -16.062 5.266 1 82.25 85 LYS A C 1
ATOM 693 O O . LYS A 1 85 ? -4.465 -15.984 5.609 1 82.25 85 LYS A O 1
ATOM 698 N N . ASP A 1 86 ? -2.57 -15.086 5.059 1 91 86 ASP A N 1
ATOM 699 C CA . ASP A 1 86 ? -3.08 -13.734 5.277 1 91 86 ASP A CA 1
ATOM 700 C C . ASP A 1 86 ? -4.188 -13.398 4.277 1 91 86 ASP A C 1
ATOM 702 O O . ASP A 1 86 ? -4.18 -13.891 3.148 1 91 86 ASP A O 1
ATOM 706 N N . PRO A 1 87 ? -5.141 -12.594 4.68 1 94.56 87 PRO A N 1
ATOM 707 C CA . PRO A 1 87 ? -6.113 -12.102 3.701 1 94.56 87 PRO A CA 1
ATOM 708 C C . PRO A 1 87 ? -5.484 -11.18 2.66 1 94.56 87 PRO A C 1
ATOM 710 O O . PRO A 1 87 ? -4.371 -10.688 2.859 1 94.56 87 PRO A O 1
ATOM 713 N N . ALA A 1 88 ? -6.23 -11.117 1.555 1 95.88 88 ALA A N 1
ATOM 714 C CA . ALA A 1 88 ? -5.898 -10.023 0.64 1 95.88 88 ALA A CA 1
ATOM 715 C C . ALA A 1 88 ? -6.254 -8.672 1.248 1 95.88 88 ALA A C 1
ATOM 717 O O . ALA A 1 88 ? -7.227 -8.555 1.998 1 95.88 88 ALA A O 1
ATOM 718 N N . VAL A 1 89 ? -5.453 -7.668 0.985 1 98.12 89 VAL A N 1
ATOM 719 C CA . VAL A 1 89 ? -5.688 -6.316 1.483 1 98.12 89 VAL A CA 1
ATOM 720 C C . VAL A 1 89 ? -5.625 -5.32 0.327 1 98.12 89 VAL A C 1
ATOM 722 O O . VAL A 1 89 ? -4.613 -5.238 -0.375 1 98.12 89 VAL A O 1
ATOM 725 N N . ILE A 1 90 ? -6.688 -4.656 0.098 1 98.38 90 ILE A N 1
ATOM 726 C CA . ILE A 1 90 ? -6.824 -3.613 -0.912 1 98.38 90 ILE A CA 1
ATOM 727 C C . ILE A 1 90 ? -7.102 -2.273 -0.235 1 98.38 90 ILE A C 1
ATOM 729 O O . ILE A 1 90 ? -7.945 -2.186 0.661 1 98.38 90 ILE A O 1
ATOM 733 N N . VAL A 1 91 ? -6.414 -1.255 -0.641 1 98.44 91 VAL A N 1
ATOM 734 C CA . VAL A 1 91 ? -6.645 0.078 -0.094 1 98.44 91 VAL A CA 1
ATOM 735 C C . VAL A 1 91 ? -7.188 0.999 -1.185 1 98.44 91 VAL A C 1
ATOM 737 O O . VAL A 1 91 ? -6.648 1.039 -2.295 1 98.44 91 VAL A O 1
ATOM 740 N N . LEU A 1 92 ? -8.234 1.695 -0.823 1 97.62 92 LEU A N 1
ATOM 741 C CA . LEU A 1 92 ? -8.828 2.68 -1.72 1 97.62 92 LEU A CA 1
ATOM 742 C C . LEU A 1 92 ? -8.312 4.082 -1.413 1 97.62 92 LEU A C 1
ATOM 744 O O . LEU A 1 92 ? -8.148 4.445 -0.247 1 97.62 92 LEU A O 1
ATOM 748 N N . ASP A 1 93 ? -8.062 4.77 -2.494 1 94 93 ASP A N 1
ATOM 749 C CA . ASP A 1 93 ? -7.695 6.152 -2.225 1 94 93 ASP A CA 1
ATOM 750 C C . ASP A 1 93 ? -8.93 7 -1.91 1 94 93 ASP A C 1
ATOM 752 O O . ASP A 1 93 ? -10.055 6.574 -2.15 1 94 93 ASP A O 1
ATOM 756 N N . LYS A 1 94 ? -8.742 8.172 -1.366 1 90.94 94 LYS A N 1
ATOM 757 C CA . LYS A 1 94 ? -9.836 8.977 -0.834 1 90.94 94 LYS A CA 1
ATOM 758 C C . LYS A 1 94 ? -10.773 9.43 -1.948 1 90.94 94 LYS A C 1
ATOM 760 O O . LYS A 1 94 ? -11.992 9.422 -1.78 1 90.94 94 LYS A O 1
ATOM 765 N N . PRO A 1 95 ? -10.242 9.758 -3.139 1 91.19 95 PRO A N 1
ATOM 766 C CA . PRO A 1 95 ? -11.156 10.156 -4.215 1 91.19 95 PRO A CA 1
ATOM 767 C C . PRO A 1 95 ? -11.836 8.961 -4.883 1 91.19 95 PRO A C 1
ATOM 769 O O . PRO A 1 95 ? -12.617 9.133 -5.82 1 91.19 95 PRO A O 1
ATOM 772 N N . LEU A 1 96 ? -11.484 7.742 -4.465 1 95.06 96 LEU A N 1
ATOM 773 C CA . LEU A 1 96 ? -12.031 6.512 -5.02 1 95.06 96 LEU A CA 1
ATOM 774 C C . LEU A 1 96 ? -11.711 6.398 -6.508 1 95.06 96 LEU A C 1
ATOM 776 O O . LEU A 1 96 ? -12.602 6.121 -7.316 1 95.06 96 LEU A O 1
ATOM 780 N N . LYS A 1 97 ? -10.453 6.617 -6.777 1 95.31 97 LYS A N 1
ATOM 781 C CA . LYS A 1 97 ? -9.969 6.492 -8.148 1 95.31 97 LYS A CA 1
ATOM 782 C C . LYS A 1 97 ? -9.125 5.23 -8.32 1 95.31 97 LYS A C 1
ATOM 784 O O . LYS A 1 97 ? -9.055 4.676 -9.414 1 95.31 97 LYS A O 1
ATOM 789 N N . HIS A 1 98 ? -8.547 4.82 -7.27 1 97.25 98 HIS A N 1
ATOM 790 C CA . HIS A 1 98 ? -7.637 3.688 -7.348 1 97.25 98 HIS A CA 1
ATOM 791 C C . HIS A 1 98 ? -7.941 2.66 -6.262 1 97.25 98 HIS A C 1
ATOM 793 O O . HIS A 1 98 ? -8.273 3.025 -5.133 1 97.25 98 HIS A O 1
ATOM 799 N N . ALA A 1 99 ? -7.836 1.447 -6.609 1 98.06 99 ALA A N 1
ATOM 800 C CA . ALA A 1 99 ? -7.832 0.308 -5.695 1 98.06 99 ALA A CA 1
ATOM 801 C C . ALA A 1 99 ? -6.473 -0.383 -5.688 1 98.06 99 ALA A C 1
ATOM 803 O O . ALA A 1 99 ? -6.141 -1.123 -6.613 1 98.06 99 ALA A O 1
ATOM 804 N N . VAL A 1 100 ? -5.742 -0.204 -4.629 1 97.75 100 VAL A N 1
ATOM 805 C CA . VAL A 1 100 ? -4.359 -0.663 -4.559 1 97.75 100 VAL A CA 1
ATOM 806 C C . VAL A 1 100 ? -4.297 -2.014 -3.85 1 97.75 100 VAL A C 1
ATOM 808 O O . VAL A 1 100 ? -4.66 -2.125 -2.676 1 97.75 100 VAL A O 1
ATOM 811 N N . VAL A 1 101 ? -3.797 -2.988 -4.547 1 97.06 101 VAL A N 1
ATOM 812 C CA . VAL A 1 101 ? -3.617 -4.297 -3.928 1 97.06 101 VAL A CA 1
ATOM 813 C C . VAL A 1 101 ? -2.301 -4.324 -3.152 1 97.06 101 VAL A C 1
ATOM 815 O O . VAL A 1 101 ? -1.222 -4.344 -3.748 1 97.06 101 VAL A O 1
ATOM 818 N N . MET A 1 102 ? -2.447 -4.41 -1.823 1 96.5 102 MET A N 1
ATOM 819 C CA . MET A 1 102 ? -1.267 -4.348 -0.967 1 96.5 102 MET A CA 1
ATOM 820 C C . MET A 1 102 ? -0.764 -5.75 -0.633 1 96.5 102 MET A C 1
ATOM 822 O O . MET A 1 102 ? 0.444 -5.992 -0.615 1 96.5 102 MET A O 1
ATOM 826 N N . LEU A 1 103 ? -1.678 -6.609 -0.305 1 95.88 103 LEU A N 1
ATOM 827 C CA . LEU A 1 103 ? -1.363 -7.992 0.024 1 95.88 103 LEU A CA 1
ATOM 828 C C . LEU A 1 103 ? -2.299 -8.953 -0.706 1 95.88 103 LEU A C 1
ATOM 830 O O . LEU A 1 103 ? -3.41 -8.57 -1.083 1 95.88 103 LEU A O 1
ATOM 834 N N . GLY A 1 104 ? -1.767 -10.141 -0.933 1 92.12 104 GLY A N 1
ATOM 835 C CA . GLY A 1 104 ? -2.615 -11.234 -1.363 1 92.12 104 GLY A CA 1
ATOM 836 C C . GLY A 1 104 ? -3.117 -11.086 -2.787 1 92.12 104 GLY A C 1
ATOM 837 O O . GLY A 1 104 ? -4.262 -11.422 -3.088 1 92.12 104 GLY A O 1
ATOM 838 N N . GLY A 1 105 ? -2.346 -10.516 -3.6 1 87.69 105 GLY A N 1
ATOM 839 C CA . GLY A 1 105 ? -2.754 -10.344 -4.984 1 87.69 105 GLY A CA 1
ATOM 840 C C . GLY A 1 105 ? -3.18 -11.641 -5.648 1 87.69 105 GLY A C 1
ATOM 841 O O . GLY A 1 105 ? -4.23 -11.695 -6.293 1 87.69 105 GLY A O 1
ATOM 842 N N . HIS A 1 106 ? -2.492 -12.664 -5.363 1 80.81 106 HIS A N 1
ATOM 843 C CA . HIS A 1 106 ? -2.738 -13.938 -6.027 1 80.81 106 HIS A CA 1
ATOM 844 C C . HIS A 1 106 ? -3.734 -14.781 -5.246 1 80.81 106 HIS A C 1
ATOM 846 O O . HIS A 1 106 ? -4.039 -15.914 -5.637 1 80.81 106 HIS A O 1
ATOM 852 N N . HIS A 1 107 ? -4.27 -14.172 -4.195 1 81.06 107 HIS A N 1
ATOM 853 C CA . HIS A 1 107 ? -5.234 -14.875 -3.354 1 81.06 107 HIS A CA 1
ATOM 854 C C . HIS A 1 107 ? -6.566 -14.133 -3.309 1 81.06 107 HIS A C 1
ATOM 856 O O . HIS A 1 107 ? -7.16 -13.977 -2.238 1 81.06 107 HIS A O 1
ATOM 862 N N . GLY A 1 108 ? -6.887 -13.656 -4.461 1 85 108 GLY A N 1
ATOM 863 C CA . GLY A 1 108 ? -8.195 -13.016 -4.535 1 85 108 GLY A CA 1
ATOM 864 C C . GLY A 1 108 ? -8.117 -11.5 -4.617 1 85 108 GLY A C 1
ATOM 865 O O . GLY A 1 108 ? -9.023 -10.859 -5.141 1 85 108 GLY A O 1
ATOM 866 N N . GLY A 1 109 ? -7 -10.969 -4.176 1 92.88 109 GLY A N 1
ATOM 867 C CA . GLY A 1 109 ? -6.875 -9.516 -4.16 1 92.88 109 GLY A CA 1
ATOM 868 C C . GLY A 1 109 ? -6.949 -8.898 -5.543 1 92.88 109 GLY A C 1
ATOM 869 O O . GLY A 1 109 ? -7.648 -7.902 -5.746 1 92.88 109 GLY A O 1
ATOM 870 N N . ASN A 1 110 ? -6.25 -9.469 -6.48 1 90.75 110 ASN A N 1
ATOM 871 C CA . ASN A 1 110 ? -6.27 -8.945 -7.84 1 90.75 110 ASN A CA 1
ATOM 872 C C . ASN A 1 110 ? -7.66 -9.055 -8.461 1 90.75 110 ASN A C 1
ATOM 874 O O . ASN A 1 110 ? -8.117 -8.125 -9.125 1 90.75 110 ASN A O 1
ATOM 878 N N . GLU A 1 111 ? -8.344 -10.133 -8.227 1 88.88 111 GLU A N 1
ATOM 879 C CA . GLU A 1 111 ? -9.695 -10.328 -8.758 1 88.88 111 GLU A CA 1
ATOM 880 C C . GLU A 1 111 ? -10.664 -9.312 -8.172 1 88.88 111 GLU A C 1
ATOM 882 O O . GLU A 1 111 ? -11.461 -8.711 -8.906 1 88.88 111 GLU A O 1
ATOM 887 N N . VAL A 1 112 ? -10.586 -9.148 -6.926 1 95.12 112 VAL A N 1
ATOM 888 C CA . VAL A 1 112 ? -11.469 -8.203 -6.254 1 95.12 112 VAL A CA 1
ATOM 889 C C . VAL A 1 112 ? -11.18 -6.785 -6.742 1 95.12 112 VAL A C 1
ATOM 891 O O . VAL A 1 112 ? -12.102 -6.023 -7.043 1 95.12 112 VAL A O 1
ATOM 894 N N . ALA A 1 113 ? -9.914 -6.469 -6.844 1 96.5 113 ALA A N 1
ATOM 895 C CA . ALA A 1 113 ? -9.531 -5.145 -7.328 1 96.5 113 ALA A CA 1
ATOM 896 C C . ALA A 1 113 ? -10.031 -4.918 -8.75 1 96.5 113 ALA A C 1
ATOM 898 O O . ALA A 1 113 ? -10.516 -3.832 -9.078 1 96.5 113 ALA A O 1
ATOM 899 N N . LYS A 1 114 ? -9.922 -5.895 -9.562 1 93.25 114 LYS A N 1
ATOM 900 C CA . LYS A 1 114 ? -10.398 -5.789 -10.938 1 93.25 114 LYS A CA 1
ATOM 901 C C . LYS A 1 114 ? -11.914 -5.613 -10.977 1 93.25 114 LYS A C 1
ATOM 903 O O . LYS A 1 114 ? -12.438 -4.871 -11.812 1 93.25 114 LYS A O 1
ATOM 908 N N . LYS A 1 115 ? -12.586 -6.316 -10.133 1 95.31 115 LYS A N 1
ATOM 909 C CA . LYS A 1 115 ? -14.031 -6.156 -10.039 1 95.31 115 LYS A CA 1
ATOM 910 C C . LYS A 1 115 ? -14.406 -4.715 -9.703 1 95.31 115 LYS A C 1
ATOM 912 O O . LYS A 1 115 ? -15.414 -4.199 -10.195 1 95.31 115 LYS A O 1
ATOM 917 N N . LEU A 1 116 ? -13.609 -4.062 -8.977 1 97.56 116 LEU A N 1
ATOM 918 C CA . LEU A 1 116 ? -13.875 -2.689 -8.555 1 97.56 116 LEU A CA 1
ATOM 919 C C . LEU A 1 116 ? -13.742 -1.728 -9.734 1 97.56 116 LEU A C 1
ATOM 921 O O . LEU A 1 116 ? -14.203 -0.586 -9.664 1 97.56 116 LEU A O 1
ATOM 925 N N . GLU A 1 117 ? -13.156 -2.195 -10.773 1 96.25 117 GLU A N 1
ATOM 926 C CA . GLU A 1 117 ? -13.086 -1.37 -11.977 1 96.25 117 GLU A CA 1
ATOM 927 C C . GLU A 1 117 ? -14.477 -1.127 -12.555 1 96.25 117 GLU A C 1
ATOM 929 O O . GLU A 1 117 ? -14.711 -0.118 -13.227 1 96.25 117 GLU A O 1
ATOM 934 N N . GLU A 1 118 ? -15.352 -2.053 -12.328 1 96 118 GLU A N 1
ATOM 935 C CA . GLU A 1 118 ? -16.734 -1.862 -12.75 1 96 118 GLU A CA 1
ATOM 936 C C . GLU A 1 118 ? -17.359 -0.64 -12.078 1 96 118 GLU A C 1
ATOM 938 O O . GLU A 1 118 ? -18.344 -0.082 -12.578 1 96 118 GLU A O 1
ATOM 943 N N . ALA A 1 119 ? -16.844 -0.226 -10.953 1 95.25 119 ALA A N 1
ATOM 944 C CA . ALA A 1 119 ? -17.344 0.944 -10.234 1 95.25 119 ALA A CA 1
ATOM 945 C C . ALA A 1 119 ? -16.578 2.201 -10.641 1 95.25 119 ALA A C 1
ATOM 947 O O . ALA A 1 119 ? -16.797 3.277 -10.078 1 95.25 119 ALA A O 1
ATOM 948 N N . GLY A 1 120 ? -15.617 2.035 -11.523 1 95.5 120 GLY A N 1
ATOM 949 C CA . GLY A 1 120 ? -14.898 3.195 -12.039 1 95.5 120 GLY A CA 1
ATOM 950 C C . GLY A 1 120 ? -13.508 3.342 -11.445 1 95.5 120 GLY A C 1
ATOM 951 O O . GLY A 1 120 ? -12.766 4.258 -11.812 1 95.5 120 GLY A O 1
ATOM 952 N N . LEU A 1 121 ? -13.148 2.479 -10.539 1 97.12 121 LEU A N 1
ATOM 953 C CA . LEU A 1 121 ? -11.805 2.539 -9.977 1 97.12 121 LEU A CA 1
ATOM 954 C C . LEU A 1 121 ? -10.797 1.855 -10.898 1 97.12 121 LEU A C 1
ATOM 956 O O . LEU A 1 121 ? -11.18 1.05 -11.75 1 97.12 121 LEU A O 1
ATOM 960 N N . LYS A 1 122 ? -9.578 2.289 -10.758 1 96.62 122 LYS A N 1
ATOM 961 C CA . LYS A 1 122 ? -8.484 1.6 -11.43 1 96.62 122 LYS A CA 1
ATOM 962 C C . LYS A 1 122 ? -7.73 0.69 -10.461 1 96.62 122 LYS A C 1
ATOM 964 O O . LYS A 1 122 ? -7.254 1.144 -9.422 1 96.62 122 LYS A O 1
ATOM 969 N N . ALA A 1 123 ? -7.637 -0.564 -10.836 1 96 123 ALA A N 1
ATOM 970 C CA . ALA A 1 123 ? -6.855 -1.502 -10.031 1 96 123 ALA A CA 1
ATOM 971 C C . ALA A 1 123 ? -5.359 -1.233 -10.18 1 96 123 ALA A C 1
ATOM 973 O O . ALA A 1 123 ? -4.852 -1.113 -11.297 1 96 123 ALA A O 1
ATOM 974 N N . VAL A 1 124 ? -4.668 -1.068 -9.055 1 96.25 124 VAL A N 1
ATOM 975 C CA . VAL A 1 124 ? -3.215 -0.931 -9.039 1 96.25 124 VAL A CA 1
ATOM 976 C C . VAL A 1 124 ? -2.584 -2.191 -8.453 1 96.25 124 VAL A C 1
ATOM 978 O O . VAL A 1 124 ? -2.646 -2.42 -7.242 1 96.25 124 VAL A O 1
ATOM 981 N N . ILE A 1 125 ? -1.978 -2.959 -9.305 1 92.56 125 ILE A N 1
ATOM 982 C CA . ILE A 1 125 ? -1.418 -4.262 -8.961 1 92.56 125 ILE A CA 1
ATOM 983 C C . ILE A 1 125 ? 0.098 -4.234 -9.141 1 92.56 125 ILE A C 1
ATOM 985 O O . ILE A 1 125 ? 0.598 -3.816 -10.188 1 92.56 125 ILE A O 1
ATOM 989 N N . THR A 1 126 ? 0.83 -4.633 -8.094 1 89.62 126 THR A N 1
ATOM 990 C CA . THR A 1 126 ? 2.283 -4.523 -8.125 1 89.62 126 THR A CA 1
ATOM 991 C C . THR A 1 126 ? 2.924 -5.891 -8.359 1 89.62 126 THR A C 1
ATOM 993 O O . THR A 1 126 ? 4.148 -5.996 -8.469 1 89.62 126 THR A O 1
ATOM 996 N N . THR A 1 127 ? 2.164 -6.965 -8.391 1 83.88 127 THR A N 1
ATOM 997 C CA . THR A 1 127 ? 2.725 -8.289 -8.641 1 83.88 127 THR A CA 1
ATOM 998 C C . THR A 1 127 ? 3.061 -8.469 -10.117 1 83.88 127 THR A C 1
ATOM 1000 O O . THR A 1 127 ? 2.365 -7.938 -10.984 1 83.88 127 THR A O 1
ATOM 1003 N N . ALA A 1 128 ? 4.137 -9.148 -10.367 1 76.81 128 ALA A N 1
ATOM 1004 C CA . ALA A 1 128 ? 4.707 -9.289 -11.703 1 76.81 128 ALA A CA 1
ATOM 1005 C C . ALA A 1 128 ? 3.91 -10.297 -12.531 1 76.81 128 ALA A C 1
ATOM 1007 O O . ALA A 1 128 ? 3.967 -10.273 -13.766 1 76.81 128 ALA A O 1
ATOM 1008 N N . MET A 1 129 ? 3.207 -11.211 -11.844 1 77.56 129 MET A N 1
ATOM 1009 C CA . MET A 1 129 ? 2.584 -12.328 -12.547 1 77.56 129 MET A CA 1
ATOM 1010 C C . MET A 1 129 ? 1.648 -11.828 -13.641 1 77.56 129 MET A C 1
ATOM 1012 O O . MET A 1 129 ? 1.573 -12.422 -14.719 1 77.56 129 MET A O 1
ATOM 1016 N N . GLU A 1 130 ? 1.103 -10.719 -13.367 1 74.44 130 GLU A N 1
ATOM 1017 C CA . GLU A 1 130 ? 0.131 -10.188 -14.312 1 74.44 130 GLU A CA 1
ATOM 1018 C C . GLU A 1 130 ? 0.816 -9.703 -15.586 1 74.44 130 GLU A C 1
ATOM 1020 O O . GLU A 1 130 ? 0.173 -9.555 -16.625 1 74.44 130 GLU A O 1
ATOM 1025 N N . PHE A 1 131 ? 2.104 -9.57 -15.477 1 76.5 131 PHE A N 1
ATOM 1026 C CA . PHE A 1 131 ? 2.812 -8.961 -16.594 1 76.5 131 PHE A CA 1
ATOM 1027 C C . PHE A 1 131 ? 3.84 -9.922 -17.172 1 76.5 131 PHE A C 1
ATOM 1029 O O . PHE A 1 131 ? 4.707 -9.523 -17.953 1 76.5 131 PHE A O 1
ATOM 1036 N N . THR A 1 132 ? 3.781 -11.141 -16.766 1 82.62 132 THR A N 1
ATOM 1037 C CA . THR A 1 132 ? 4.75 -12.141 -17.203 1 82.62 132 THR A CA 1
ATOM 1038 C C . THR A 1 132 ? 4.066 -13.234 -18.016 1 82.62 132 THR A C 1
ATOM 1040 O O . THR A 1 132 ? 2.896 -13.555 -17.781 1 82.62 132 THR A O 1
ATOM 1043 N N . GLU A 1 133 ? 4.781 -13.633 -19 1 87.19 133 GLU A N 1
ATOM 1044 C CA . GLU A 1 133 ? 4.324 -14.781 -19.781 1 87.19 133 GLU A CA 1
ATOM 1045 C C . GLU A 1 133 ? 4.984 -16.062 -19.297 1 87.19 133 GLU A C 1
ATOM 1047 O O . GLU A 1 133 ? 6.008 -16.031 -18.609 1 87.19 133 GLU A O 1
ATOM 1052 N N . GLY A 1 134 ? 4.316 -17.172 -19.609 1 93.19 134 GLY A N 1
ATOM 1053 C CA . GLY A 1 134 ? 4.887 -18.469 -19.25 1 93.19 134 GLY A CA 1
ATOM 1054 C C . GLY A 1 134 ? 3.834 -19.531 -18.984 1 93.19 134 GLY A C 1
ATOM 1055 O O . GLY A 1 134 ? 2.648 -19.312 -19.234 1 93.19 134 GLY A O 1
ATOM 1056 N N . TYR A 1 135 ? 4.301 -20.656 -18.469 1 96.62 135 TYR A N 1
ATOM 1057 C CA . TYR A 1 135 ? 3.434 -21.797 -18.25 1 96.62 135 TYR A CA 1
ATOM 1058 C C . TYR A 1 135 ? 2.664 -21.641 -16.938 1 96.62 135 TYR A C 1
ATOM 1060 O O . TYR A 1 135 ? 3.24 -21.297 -15.906 1 96.62 135 TYR A O 1
ATOM 1068 N N . SER A 1 136 ? 1.384 -21.828 -17.062 1 96.5 136 SER A N 1
ATOM 1069 C CA . SER A 1 136 ? 0.538 -22.016 -15.891 1 96.5 136 SER A CA 1
ATOM 1070 C C . SER A 1 136 ? 0.399 -23.5 -15.547 1 96.5 136 SER A C 1
ATOM 1072 O O . SER A 1 136 ? -0.226 -24.25 -16.281 1 96.5 136 SER A O 1
ATOM 1074 N N . VAL A 1 137 ? 0.938 -23.875 -14.414 1 97.56 137 VAL A N 1
ATOM 1075 C CA . VAL A 1 137 ? 1.002 -25.281 -14.062 1 97.56 137 VAL A CA 1
ATOM 1076 C C . VAL A 1 137 ? -0.029 -25.594 -12.977 1 97.56 137 VAL A C 1
ATOM 1078 O O . VAL A 1 137 ? 0.087 -25.125 -11.844 1 97.56 137 VAL A O 1
ATOM 1081 N N . GLY A 1 138 ? -1.008 -26.359 -13.344 1 96.81 138 GLY A N 1
ATOM 1082 C CA . GLY A 1 138 ? -1.969 -26.875 -12.383 1 96.81 138 GLY A CA 1
ATOM 1083 C C . GLY A 1 138 ? -1.583 -28.234 -11.82 1 96.81 138 GLY A C 1
ATOM 1084 O O . GLY A 1 138 ? -1.189 -29.125 -12.57 1 96.81 138 GLY A O 1
ATOM 1085 N N . VAL A 1 139 ? -1.729 -28.375 -10.469 1 96.69 139 VAL A N 1
ATOM 1086 C CA . VAL A 1 139 ? -1.236 -29.594 -9.844 1 96.69 139 VAL A CA 1
ATOM 1087 C C . VAL A 1 139 ? -2.297 -30.172 -8.906 1 96.69 139 VAL A C 1
ATOM 1089 O O . VAL A 1 139 ? -2.945 -29.422 -8.164 1 96.69 139 VAL A O 1
ATOM 1092 N N . GLY A 1 140 ? -2.539 -31.344 -9.023 1 93.94 140 GLY A N 1
ATOM 1093 C CA . GLY A 1 140 ? -3.219 -32.188 -8.047 1 93.94 140 GLY A CA 1
ATOM 1094 C C . GLY A 1 140 ? -2.338 -33.281 -7.484 1 93.94 140 GLY A C 1
ATOM 1095 O O . GLY A 1 140 ? -1.442 -33.781 -8.172 1 93.94 140 GLY A O 1
ATOM 1096 N N . PHE A 1 141 ? -2.576 -33.594 -6.16 1 93.75 141 PHE A N 1
ATOM 1097 C CA . PHE A 1 141 ? -1.724 -34.625 -5.57 1 93.75 141 PHE A CA 1
ATOM 1098 C C . PHE A 1 141 ? -2.381 -35.25 -4.34 1 93.75 141 PHE A C 1
ATOM 1100 O O . PHE A 1 141 ? -3.262 -34.625 -3.732 1 93.75 141 PHE A O 1
ATOM 1107 N N . ARG A 1 142 ? -1.924 -36.406 -4.113 1 91.38 142 ARG A N 1
ATOM 1108 C CA . ARG A 1 142 ? -2.412 -37.094 -2.92 1 91.38 142 ARG A CA 1
ATOM 1109 C C . ARG A 1 142 ? -1.89 -36.406 -1.655 1 91.38 142 ARG A C 1
ATOM 1111 O O . ARG A 1 142 ? -0.858 -35.75 -1.685 1 91.38 142 ARG A O 1
ATOM 1118 N N . LYS A 1 143 ? -2.539 -36.594 -0.529 1 88.19 143 LYS A N 1
ATOM 1119 C CA . LYS A 1 1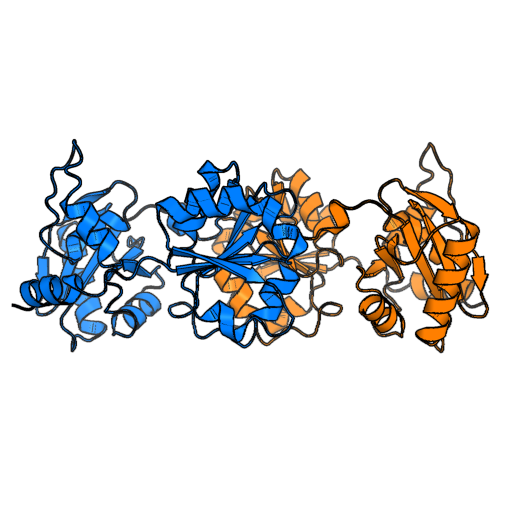43 ? -2.289 -35.906 0.739 1 88.19 143 LYS A CA 1
ATOM 1120 C C . LYS A 1 143 ? -0.856 -36.156 1.213 1 88.19 143 LYS A C 1
ATOM 1122 O O . LYS A 1 143 ? -0.235 -35.25 1.787 1 88.19 143 LYS A O 1
ATOM 1127 N N . ASN A 1 144 ? -0.276 -37.25 0.909 1 90.62 144 ASN A N 1
ATOM 1128 C CA . ASN A 1 144 ? 1.032 -37.594 1.458 1 90.62 144 ASN A CA 1
ATOM 1129 C C . ASN A 1 144 ? 2.148 -37.312 0.453 1 90.62 144 ASN A C 1
ATOM 1131 O O . ASN A 1 144 ? 3.295 -37.719 0.669 1 90.62 144 ASN A O 1
ATOM 1135 N N . ALA A 1 145 ? 1.797 -36.688 -0.576 1 94.56 145 ALA A N 1
ATOM 1136 C CA . ALA A 1 145 ? 2.83 -36.375 -1.563 1 94.56 145 ALA A CA 1
ATOM 1137 C C . ALA A 1 145 ? 3.865 -35.406 -0.992 1 94.56 145 ALA A C 1
ATOM 1139 O O . ALA A 1 145 ? 3.52 -34.469 -0.277 1 94.56 145 ALA A O 1
ATOM 1140 N N . THR A 1 146 ? 5.145 -35.656 -1.32 1 96.5 146 THR A N 1
ATOM 1141 C CA . THR A 1 146 ? 6.227 -34.781 -0.863 1 96.5 146 THR A CA 1
ATOM 1142 C C . THR A 1 146 ? 6.504 -33.688 -1.878 1 96.5 146 THR A C 1
ATOM 1144 O O . THR A 1 146 ? 6.102 -33.781 -3.039 1 96.5 146 THR A O 1
ATOM 1147 N N . ALA A 1 147 ? 7.168 -32.625 -1.415 1 97.62 147 ALA A N 1
ATOM 1148 C CA . ALA A 1 147 ? 7.57 -31.562 -2.309 1 97.62 147 ALA A CA 1
ATOM 1149 C C . ALA A 1 147 ? 8.43 -32.094 -3.455 1 97.62 147 ALA A C 1
ATOM 1151 O O . ALA A 1 147 ? 8.273 -31.656 -4.602 1 97.62 147 ALA A O 1
ATOM 1152 N N . ASP A 1 148 ? 9.305 -33 -3.143 1 97.88 148 ASP A N 1
ATOM 1153 C CA . ASP A 1 148 ? 10.188 -33.594 -4.16 1 97.88 148 ASP A CA 1
ATOM 1154 C C . ASP A 1 148 ? 9.383 -34.312 -5.234 1 97.88 148 ASP A C 1
ATOM 1156 O O . ASP A 1 148 ? 9.672 -34.188 -6.426 1 97.88 148 ASP A O 1
ATOM 1160 N N . GLU A 1 149 ? 8.398 -35.062 -4.812 1 97.44 149 GLU A N 1
ATOM 1161 C CA . GLU A 1 149 ? 7.547 -35.781 -5.754 1 97.44 149 GLU A CA 1
ATOM 1162 C C . GLU A 1 149 ? 6.812 -34.812 -6.676 1 97.44 149 GLU A C 1
ATOM 1164 O O . GLU A 1 149 ? 6.707 -35.031 -7.883 1 97.44 149 GLU A O 1
ATOM 1169 N N . ILE A 1 150 ? 6.363 -33.75 -6.09 1 98 150 ILE A N 1
ATOM 1170 C CA . ILE A 1 150 ? 5.602 -32.781 -6.855 1 98 150 ILE A CA 1
ATOM 1171 C C . ILE A 1 150 ? 6.52 -32.062 -7.852 1 98 150 ILE A C 1
ATOM 1173 O O . ILE A 1 150 ? 6.172 -31.922 -9.023 1 98 150 ILE A O 1
ATOM 1177 N N . LEU A 1 151 ? 7.695 -31.703 -7.418 1 98.31 151 LEU A N 1
ATOM 1178 C CA . LEU A 1 151 ? 8.664 -31.031 -8.281 1 98.31 151 LEU A CA 1
ATOM 1179 C C . LEU A 1 151 ? 9.062 -31.938 -9.445 1 98.31 151 LEU A C 1
ATOM 1181 O O . LEU A 1 151 ? 9.156 -31.469 -10.586 1 98.31 151 LEU A O 1
ATOM 1185 N N . GLU A 1 152 ? 9.266 -33.188 -9.148 1 97.94 152 GLU A N 1
ATOM 1186 C CA . GLU A 1 152 ? 9.625 -34.125 -10.188 1 97.94 152 GLU A CA 1
ATOM 1187 C C . GLU A 1 152 ? 8.508 -34.281 -11.219 1 97.94 152 GLU A C 1
ATOM 1189 O O . GLU A 1 152 ? 8.773 -34.312 -12.422 1 97.94 152 GLU A O 1
ATOM 1194 N N . ALA A 1 153 ? 7.312 -34.344 -10.758 1 98.06 153 ALA A N 1
ATOM 1195 C CA . ALA A 1 153 ? 6.164 -34.438 -11.656 1 98.06 153 ALA A CA 1
ATOM 1196 C C . ALA A 1 153 ? 6.055 -33.219 -12.562 1 98.06 153 ALA A C 1
ATOM 1198 O O . ALA A 1 153 ? 5.805 -33.344 -13.758 1 98.06 153 ALA A O 1
ATOM 1199 N N . ILE A 1 154 ? 6.246 -32.062 -11.984 1 98.38 154 ILE A N 1
ATOM 1200 C CA . ILE A 1 154 ? 6.184 -30.828 -12.75 1 98.38 154 ILE A CA 1
ATOM 1201 C C . ILE A 1 154 ? 7.273 -30.828 -13.812 1 98.38 154 ILE A C 1
ATOM 1203 O O . ILE A 1 154 ? 7.016 -30.484 -14.977 1 98.38 154 ILE A O 1
ATOM 1207 N N . ALA A 1 155 ? 8.445 -31.25 -13.453 1 98.31 155 ALA A N 1
ATOM 1208 C CA . ALA A 1 155 ? 9.57 -31.297 -14.391 1 98.31 155 ALA A CA 1
ATOM 1209 C C . ALA A 1 155 ? 9.273 -32.219 -15.555 1 98.31 155 ALA A C 1
ATOM 1211 O O . ALA A 1 155 ? 9.531 -31.891 -16.719 1 98.31 155 ALA A O 1
ATOM 1212 N N . MET A 1 156 ? 8.758 -33.344 -15.219 1 98.12 156 MET A N 1
ATOM 1213 C CA . MET A 1 156 ? 8.43 -34.344 -16.25 1 98.12 156 MET A CA 1
ATOM 1214 C C . MET A 1 156 ? 7.352 -33.812 -17.188 1 98.12 156 MET A C 1
ATOM 1216 O O . MET A 1 156 ? 7.438 -34 -18.406 1 98.12 156 MET A O 1
ATOM 1220 N N . ALA A 1 157 ? 6.395 -33.156 -16.625 1 97.88 157 ALA A N 1
ATOM 1221 C CA . ALA A 1 157 ? 5.312 -32.594 -17.422 1 97.88 157 ALA A CA 1
ATOM 1222 C C . ALA A 1 157 ? 5.84 -31.531 -18.375 1 97.88 157 ALA A C 1
ATOM 1224 O O . ALA A 1 157 ? 5.461 -31.484 -19.547 1 97.88 157 ALA A O 1
ATOM 1225 N N . LEU A 1 158 ? 6.676 -30.703 -17.891 1 98.12 158 LEU A N 1
ATOM 1226 C CA . LEU A 1 158 ? 7.254 -29.625 -18.703 1 98.12 158 LEU A CA 1
ATOM 1227 C C . LEU A 1 158 ? 8.078 -30.203 -19.844 1 98.12 158 LEU A C 1
ATOM 1229 O O . LEU A 1 158 ? 8.031 -29.703 -20.969 1 98.12 158 LEU A O 1
ATOM 1233 N N . GLU A 1 159 ? 8.781 -31.25 -19.531 1 97.31 159 GLU A N 1
ATOM 1234 C CA . GLU A 1 159 ? 9.586 -31.906 -20.562 1 97.31 159 GLU A CA 1
ATOM 1235 C C . GLU A 1 159 ? 8.719 -32.375 -21.734 1 97.31 159 GLU A C 1
ATOM 1237 O O . GLU A 1 159 ? 9.133 -32.312 -22.891 1 97.31 159 GLU A O 1
ATOM 1242 N N . GLU A 1 160 ? 7.582 -32.812 -21.406 1 97 160 GLU A N 1
ATOM 1243 C CA . GLU A 1 160 ? 6.676 -33.344 -22.438 1 97 160 GLU A CA 1
ATOM 1244 C C . GLU A 1 160 ? 6.27 -32.219 -23.422 1 97 160 GLU A C 1
ATOM 1246 O O . GLU A 1 160 ? 5.934 -32.5 -24.562 1 97 160 GLU A O 1
ATOM 1251 N N . VAL A 1 161 ? 6.312 -31.031 -22.969 1 96.62 161 VAL A N 1
ATOM 1252 C CA . VAL A 1 161 ? 5.879 -29.953 -23.844 1 96.62 161 VAL A CA 1
ATOM 1253 C C . VAL A 1 161 ? 7.086 -29.109 -24.266 1 96.62 161 VAL A C 1
ATOM 1255 O O . VAL A 1 161 ? 6.93 -28.016 -24.812 1 96.62 161 VAL A O 1
ATOM 1258 N N . GLY A 1 162 ? 8.273 -29.609 -23.891 1 96.88 162 GLY A N 1
ATOM 1259 C CA . GLY A 1 162 ? 9.5 -28.938 -24.281 1 96.88 162 GLY A CA 1
ATOM 1260 C C . GLY A 1 162 ? 9.812 -27.703 -23.453 1 96.88 162 GLY A C 1
ATOM 1261 O O . GLY A 1 162 ? 10.492 -26.781 -23.906 1 96.88 162 GLY A O 1
ATOM 1262 N N . GLY A 1 163 ? 9.242 -27.703 -22.312 1 96.81 163 GLY A N 1
ATOM 1263 C CA . GLY A 1 163 ? 9.453 -26.562 -21.438 1 96.81 163 GLY A CA 1
ATOM 1264 C C . GLY A 1 163 ? 10.477 -26.812 -20.359 1 96.81 163 GLY A C 1
ATOM 1265 O O . GLY A 1 163 ? 10.984 -27.938 -20.234 1 96.81 163 GLY A O 1
ATOM 1266 N N . ARG A 1 164 ? 10.82 -25.734 -19.688 1 96.38 164 ARG A N 1
ATOM 1267 C CA . ARG A 1 164 ? 11.758 -25.781 -18.562 1 96.38 164 ARG A CA 1
ATOM 1268 C C . ARG A 1 164 ? 11.141 -25.172 -17.312 1 96.38 164 ARG A C 1
ATOM 1270 O O . ARG A 1 164 ? 10.172 -24.422 -17.391 1 96.38 164 ARG A O 1
ATOM 1277 N N . MET A 1 165 ? 11.758 -25.531 -16.188 1 96.81 165 MET A N 1
ATOM 1278 C CA . MET A 1 165 ? 11.258 -25.047 -14.898 1 96.81 165 MET A CA 1
ATOM 1279 C C . MET A 1 165 ? 11.266 -23.531 -14.836 1 96.81 165 MET A C 1
ATOM 1281 O O . MET A 1 165 ? 10.375 -22.922 -14.25 1 96.81 165 MET A O 1
ATOM 1285 N N . GLU A 1 166 ? 12.195 -22.906 -15.508 1 94.31 166 GLU A N 1
ATOM 1286 C CA . GLU A 1 166 ? 12.375 -21.453 -15.477 1 94.31 166 GLU A CA 1
ATOM 1287 C C . GLU A 1 166 ? 11.25 -20.75 -16.219 1 94.31 166 GLU A C 1
ATOM 1289 O O . GLU A 1 166 ? 11.062 -19.547 -16.078 1 94.31 166 GLU A O 1
ATOM 1294 N N . GLU A 1 167 ? 10.492 -21.5 -16.938 1 95.44 167 GLU A N 1
ATOM 1295 C CA . GLU A 1 167 ? 9.445 -20.922 -17.766 1 95.44 167 GLU A CA 1
ATOM 1296 C C . GLU A 1 167 ? 8.094 -20.969 -17.062 1 95.44 167 GLU A C 1
ATOM 1298 O O . GLU A 1 167 ? 7.086 -20.516 -17.609 1 95.44 167 GLU A O 1
ATOM 1303 N N . ILE A 1 168 ? 8.125 -21.516 -15.891 1 96.38 168 ILE A N 1
ATOM 1304 C CA . ILE A 1 168 ? 6.895 -21.516 -15.109 1 96.38 168 ILE A CA 1
ATOM 1305 C C . ILE A 1 168 ? 6.543 -20.094 -14.68 1 96.38 168 ILE A C 1
ATOM 1307 O O . ILE A 1 168 ? 7.363 -19.406 -14.07 1 96.38 168 ILE A O 1
ATOM 1311 N N . ARG A 1 169 ? 5.312 -19.703 -15.016 1 94.31 169 ARG A N 1
ATOM 1312 C CA . ARG A 1 169 ? 4.797 -18.406 -14.609 1 94.31 169 ARG A CA 1
ATOM 1313 C C . ARG A 1 169 ? 4.086 -18.5 -13.258 1 94.31 169 ARG A C 1
ATOM 1315 O O . ARG A 1 169 ? 4.262 -17.625 -12.398 1 94.31 169 ARG A O 1
ATOM 1322 N N . VAL A 1 170 ? 3.391 -19.594 -13.133 1 94.88 170 VAL A N 1
ATOM 1323 C CA . VAL A 1 170 ? 2.551 -19.734 -11.945 1 94.88 170 VAL A CA 1
ATOM 1324 C C . VAL A 1 170 ? 2.213 -21.203 -11.727 1 94.88 170 VAL A C 1
ATOM 1326 O O . VAL A 1 170 ? 2.113 -21.969 -12.68 1 94.88 170 VAL A O 1
ATOM 1329 N N . ILE A 1 171 ? 2.113 -21.578 -10.438 1 95.75 171 ILE A N 1
ATOM 1330 C CA . ILE A 1 171 ? 1.598 -22.859 -10.008 1 95.75 171 ILE A CA 1
ATOM 1331 C C . ILE A 1 171 ? 0.229 -22.688 -9.359 1 95.75 171 ILE A C 1
ATOM 1333 O O . ILE A 1 171 ? -0.01 -21.703 -8.664 1 95.75 171 ILE A O 1
ATOM 1337 N N . SER A 1 172 ? -0.609 -23.625 -9.641 1 94.69 172 SER A N 1
ATOM 1338 C CA . SER A 1 172 ? -1.932 -23.484 -9.031 1 94.69 172 SER A CA 1
ATOM 1339 C C . SER A 1 172 ? -2.477 -24.844 -8.586 1 94.69 172 SER A C 1
ATOM 1341 O O . SER A 1 172 ? -2.117 -25.875 -9.156 1 94.69 172 SER A O 1
ATOM 1343 N N . THR A 1 173 ? -3.234 -24.844 -7.566 1 92.88 173 THR A N 1
ATOM 1344 C CA . THR A 1 173 ? -3.961 -26 -7.039 1 92.88 173 THR A CA 1
ATOM 1345 C C . THR A 1 173 ? -5.203 -25.547 -6.277 1 92.88 173 THR A C 1
ATOM 1347 O O . THR A 1 173 ? -5.5 -24.344 -6.211 1 92.88 173 THR A O 1
ATOM 1350 N N . VAL A 1 174 ? -5.891 -26.516 -5.762 1 89.69 174 VAL A N 1
ATOM 1351 C CA . VAL A 1 174 ? -7.137 -26.203 -5.07 1 89.69 174 VAL A CA 1
ATOM 1352 C C . VAL A 1 174 ? -6.832 -25.656 -3.68 1 89.69 174 VAL A C 1
ATOM 1354 O O . VAL A 1 174 ? -5.816 -26 -3.078 1 89.69 174 VAL A O 1
ATOM 1357 N N . ASP A 1 175 ? -7.75 -24.844 -3.176 1 86.81 175 ASP A N 1
ATOM 1358 C CA . ASP A 1 175 ? -7.586 -24.141 -1.908 1 86.81 175 ASP A CA 1
ATOM 1359 C C . ASP A 1 175 ? -7.516 -25.109 -0.741 1 86.81 175 ASP A C 1
ATOM 1361 O O . ASP A 1 175 ? -6.906 -24.828 0.289 1 86.81 175 ASP A O 1
ATOM 1365 N N . ALA A 1 176 ? -8.008 -26.312 -0.858 1 84.12 176 ALA A N 1
ATOM 1366 C CA . ALA A 1 176 ? -7.969 -27.328 0.186 1 84.12 176 ALA A CA 1
ATOM 1367 C C . ALA A 1 176 ? -6.535 -27.766 0.472 1 84.12 176 ALA A C 1
ATOM 1369 O O . ALA A 1 176 ? -6.262 -28.391 1.495 1 84.12 176 ALA A O 1
ATOM 1370 N N . LYS A 1 177 ? -5.645 -27.375 -0.348 1 87.06 177 LYS A N 1
ATOM 1371 C CA . LYS A 1 177 ? -4.262 -27.828 -0.224 1 87.06 177 LYS A CA 1
ATOM 1372 C C . LYS A 1 177 ? -3.359 -26.703 0.273 1 87.06 177 LYS A C 1
ATOM 1374 O O . LYS A 1 177 ? -2.139 -26.75 0.102 1 87.06 177 LYS A O 1
ATOM 1379 N N . ARG A 1 178 ? -3.842 -25.734 0.884 1 84.62 178 ARG A N 1
ATOM 1380 C CA . ARG A 1 178 ? -3.137 -24.516 1.283 1 84.62 178 ARG A CA 1
ATOM 1381 C C . ARG A 1 178 ? -2.029 -24.828 2.283 1 84.62 178 ARG A C 1
ATOM 1383 O O . ARG A 1 178 ? -1.015 -24.125 2.332 1 84.62 178 ARG A O 1
ATOM 1390 N N . ASP A 1 179 ? -2.119 -25.828 3.088 1 85.12 179 ASP A N 1
ATOM 1391 C CA . ASP A 1 179 ? -1.136 -26.172 4.109 1 85.12 179 ASP A CA 1
ATOM 1392 C C . ASP A 1 179 ? -0.365 -27.438 3.732 1 85.12 179 ASP A C 1
ATOM 1394 O O . ASP A 1 179 ? 0.104 -28.172 4.605 1 85.12 179 ASP A O 1
ATOM 1398 N N . SER A 1 180 ? -0.208 -27.609 2.5 1 91 180 SER A N 1
ATOM 1399 C CA . SER A 1 180 ? 0.421 -28.844 2.039 1 91 180 SER A CA 1
ATOM 1400 C C . SER A 1 180 ? 1.819 -28.578 1.491 1 91 180 SER A C 1
ATOM 1402 O O . SER A 1 180 ? 2.332 -27.469 1.594 1 91 180 SER A O 1
ATOM 1404 N N . ALA A 1 181 ? 2.426 -29.656 0.927 1 93.56 181 ALA A N 1
ATOM 1405 C CA . ALA A 1 181 ? 3.787 -29.641 0.398 1 93.56 181 ALA A CA 1
ATOM 1406 C C . ALA A 1 181 ? 3.916 -28.672 -0.765 1 93.56 181 ALA A C 1
ATOM 1408 O O . ALA A 1 181 ? 5.027 -28.281 -1.145 1 93.56 181 ALA A O 1
ATOM 1409 N N . ILE A 1 182 ? 2.801 -28.203 -1.269 1 94 182 ILE A N 1
ATOM 1410 C CA . ILE A 1 182 ? 2.812 -27.359 -2.455 1 94 182 ILE A CA 1
ATOM 1411 C C . ILE A 1 182 ? 3.426 -26 -2.115 1 94 182 ILE A C 1
ATOM 1413 O O . ILE A 1 182 ? 4.012 -25.344 -2.977 1 94 182 ILE A O 1
ATOM 1417 N N . VAL A 1 183 ? 3.297 -25.609 -0.9 1 91.75 183 VAL A N 1
ATOM 1418 C CA . VAL A 1 183 ? 3.863 -24.344 -0.447 1 91.75 183 VAL A CA 1
ATOM 1419 C C . VAL A 1 183 ? 5.387 -24.391 -0.542 1 91.75 183 VAL A C 1
ATOM 1421 O O . VAL A 1 183 ? 6.016 -23.453 -1.029 1 91.75 183 VAL A O 1
ATOM 1424 N N . GLU A 1 184 ? 5.898 -25.453 -0.091 1 94.81 184 GLU A N 1
ATOM 1425 C CA . GLU A 1 184 ? 7.34 -25.656 -0.212 1 94.81 184 GLU A CA 1
ATOM 1426 C C . GLU A 1 184 ? 7.773 -25.656 -1.675 1 94.81 184 GLU A C 1
ATOM 1428 O O . GLU A 1 184 ? 8.828 -25.109 -2.02 1 94.81 184 GLU A O 1
ATOM 1433 N N . VAL A 1 185 ? 7.016 -26.266 -2.531 1 95.88 185 VAL A N 1
ATOM 1434 C CA . VAL A 1 185 ? 7.297 -26.312 -3.961 1 95.88 185 VAL A CA 1
ATOM 1435 C C . VAL A 1 185 ? 7.379 -24.891 -4.523 1 95.88 185 VAL A C 1
ATOM 1437 O O . VAL A 1 185 ? 8.344 -24.547 -5.207 1 95.88 185 VAL A O 1
ATOM 1440 N N . ALA A 1 186 ? 6.418 -24.094 -4.188 1 92.94 186 ALA A N 1
ATOM 1441 C CA . ALA A 1 186 ? 6.371 -22.719 -4.668 1 92.94 186 ALA A CA 1
ATOM 1442 C C . ALA A 1 186 ? 7.57 -21.922 -4.164 1 92.94 186 ALA A C 1
ATOM 1444 O O . ALA A 1 186 ? 8.164 -21.141 -4.91 1 92.94 186 ALA A O 1
ATOM 1445 N N . ASN A 1 187 ? 7.922 -22.109 -2.926 1 90.44 187 ASN A N 1
ATOM 1446 C CA . ASN A 1 187 ? 9.055 -21.422 -2.328 1 90.44 187 ASN A CA 1
ATOM 1447 C C . ASN A 1 187 ? 10.367 -21.797 -3.008 1 90.44 187 ASN A C 1
ATOM 1449 O O . ASN A 1 187 ? 11.211 -20.938 -3.256 1 90.44 187 ASN A O 1
ATOM 1453 N N . ARG A 1 188 ? 10.516 -23.062 -3.291 1 94.25 188 ARG A N 1
ATOM 1454 C CA . ARG A 1 188 ? 11.734 -23.547 -3.939 1 94.25 188 ARG A CA 1
ATOM 1455 C C . ARG A 1 188 ? 11.836 -23.031 -5.371 1 94.25 188 ARG A C 1
ATOM 1457 O O . ARG A 1 188 ? 12.922 -22.688 -5.836 1 94.25 188 ARG A O 1
ATOM 1464 N N . LEU A 1 189 ? 10.695 -23 -6.031 1 94.06 189 LEU A N 1
ATOM 1465 C CA . LEU A 1 189 ? 10.672 -22.547 -7.422 1 94.06 189 LEU A CA 1
ATOM 1466 C C . LEU A 1 189 ? 10.703 -21.031 -7.508 1 94.06 189 LEU A C 1
ATOM 1468 O O . LEU A 1 189 ? 10.961 -20.469 -8.57 1 94.06 189 LEU A O 1
ATOM 1472 N N . LYS A 1 190 ? 10.367 -20.438 -6.391 1 88.44 190 LYS A N 1
ATOM 1473 C CA . LYS A 1 190 ? 10.25 -18.969 -6.34 1 88.44 190 LYS A CA 1
ATOM 1474 C C . LYS A 1 190 ? 9.242 -18.469 -7.363 1 88.44 190 LYS A C 1
ATOM 1476 O O . LYS A 1 190 ? 9.531 -17.547 -8.125 1 88.44 190 LYS A O 1
ATOM 1481 N N . ARG A 1 191 ? 8.102 -19.141 -7.359 1 91.06 191 ARG A N 1
ATOM 1482 C CA . ARG A 1 191 ? 7.008 -18.797 -8.258 1 91.06 191 ARG A CA 1
ATOM 1483 C C . ARG A 1 191 ? 5.707 -18.578 -7.488 1 91.06 191 ARG A C 1
ATOM 1485 O O . ARG A 1 191 ? 5.527 -19.141 -6.406 1 91.06 191 ARG A O 1
ATOM 1492 N N . PRO A 1 192 ? 4.859 -17.781 -8.117 1 90.25 192 PRO A N 1
ATOM 1493 C CA . PRO A 1 192 ? 3.562 -17.578 -7.469 1 90.25 192 PRO A CA 1
ATOM 1494 C C . PRO A 1 192 ? 2.75 -18.859 -7.367 1 90.25 192 PRO A C 1
ATOM 1496 O O . PRO A 1 192 ? 2.871 -19.75 -8.227 1 90.25 192 PRO A O 1
ATOM 1499 N N . LEU A 1 193 ? 2.01 -18.922 -6.277 1 91.81 193 LEU A N 1
ATOM 1500 C CA . LEU A 1 193 ? 1.087 -20.016 -6.012 1 91.81 193 LEU A CA 1
ATOM 1501 C C . LEU A 1 193 ? -0.34 -19.5 -5.855 1 91.81 193 LEU A C 1
ATOM 1503 O O . LEU A 1 193 ? -0.59 -18.578 -5.074 1 91.81 193 LEU A O 1
ATOM 1507 N N . ILE A 1 194 ? -1.194 -20.109 -6.688 1 90.38 194 ILE A N 1
ATOM 1508 C CA . ILE A 1 194 ? -2.598 -19.719 -6.621 1 90.38 194 ILE A CA 1
ATOM 1509 C C . ILE A 1 194 ? -3.438 -20.891 -6.109 1 90.38 194 ILE A C 1
ATOM 1511 O O . ILE A 1 194 ? -3.312 -22.016 -6.598 1 90.38 194 ILE A O 1
ATOM 1515 N N . PHE A 1 195 ? -4.211 -20.625 -5.105 1 88.44 195 PHE A N 1
ATOM 1516 C CA . PHE A 1 195 ? -5.199 -21.578 -4.621 1 88.44 195 PHE A CA 1
ATOM 1517 C C . PHE A 1 195 ? -6.57 -21.297 -5.219 1 88.44 195 PHE A C 1
ATOM 1519 O O . PHE A 1 195 ? -7.145 -20.234 -4.992 1 88.44 195 PHE A O 1
ATOM 1526 N N . VAL A 1 196 ? -7.012 -22.25 -5.953 1 86.81 196 VAL A N 1
ATOM 1527 C CA . VAL A 1 196 ? -8.289 -22.062 -6.629 1 86.81 196 VAL A CA 1
ATOM 1528 C C . VAL A 1 196 ? -9.422 -22.625 -5.766 1 86.81 196 VAL A C 1
ATOM 1530 O O . VAL A 1 196 ? -9.367 -23.766 -5.328 1 86.81 196 VAL A O 1
ATOM 1533 N N . ARG A 1 197 ? -10.406 -21.844 -5.617 1 82.12 197 ARG A N 1
ATOM 1534 C CA . ARG A 1 197 ? -11.539 -22.25 -4.797 1 82.12 197 ARG A CA 1
ATOM 1535 C C . ARG A 1 197 ? -12.461 -23.203 -5.562 1 82.12 197 ARG A C 1
ATOM 1537 O O . ARG A 1 197 ? -12.547 -23.141 -6.789 1 82.12 197 ARG A O 1
ATOM 1544 N N . ALA A 1 198 ? -13.109 -23.984 -4.75 1 77.31 198 ALA A N 1
ATOM 1545 C CA . ALA A 1 198 ? -14 -24.984 -5.328 1 77.31 198 ALA A CA 1
ATOM 1546 C C . ALA A 1 198 ? -15.062 -24.344 -6.207 1 77.31 198 ALA A C 1
ATOM 1548 O O . AL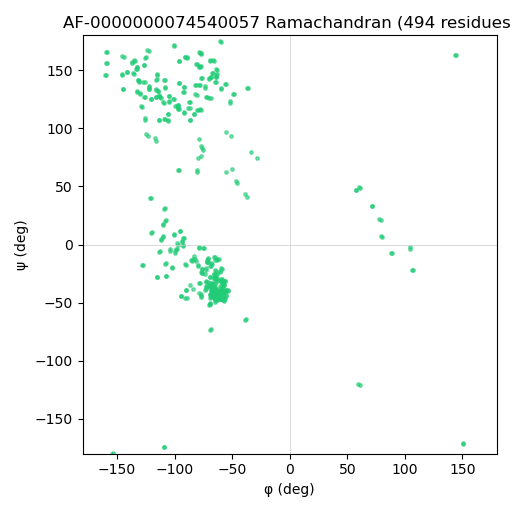A A 1 198 ? -15.398 -24.875 -7.273 1 77.31 198 ALA A O 1
ATOM 1549 N N . GLU A 1 199 ? -15.531 -23.172 -5.801 1 75.12 199 GLU A N 1
ATOM 1550 C CA . GLU A 1 199 ? -16.594 -22.484 -6.531 1 75.12 199 GLU A CA 1
ATOM 1551 C C . GLU A 1 199 ? -16.125 -22.062 -7.918 1 75.12 199 GLU A C 1
ATOM 1553 O O . GLU A 1 199 ? -16.891 -22.078 -8.875 1 75.12 199 GLU A O 1
ATOM 1558 N N . GLU A 1 200 ? -14.938 -21.656 -7.98 1 76.94 200 GLU A N 1
ATOM 1559 C CA . GLU A 1 200 ? -14.383 -21.25 -9.266 1 76.94 200 GLU A CA 1
ATOM 1560 C C . GLU A 1 200 ? -14.242 -22.438 -10.211 1 76.94 200 GLU A C 1
ATOM 1562 O O . GLU A 1 200 ? -14.523 -22.312 -11.406 1 76.94 200 GLU A O 1
ATOM 1567 N N . ILE A 1 201 ? -13.891 -23.531 -9.734 1 78.56 201 ILE A N 1
ATOM 1568 C CA . ILE A 1 201 ? -13.719 -24.75 -10.516 1 78.56 201 ILE A CA 1
ATOM 1569 C C . ILE A 1 201 ? -15.078 -25.219 -11.047 1 78.56 201 ILE A C 1
ATOM 1571 O O . ILE A 1 201 ? -15.203 -25.562 -12.227 1 78.56 201 ILE A O 1
ATOM 1575 N N . ASN A 1 202 ? -16.031 -25.125 -10.172 1 73.19 202 ASN A N 1
ATOM 1576 C CA . ASN A 1 202 ? -17.375 -25.562 -10.531 1 73.19 202 ASN A CA 1
ATOM 1577 C C . ASN A 1 202 ? -17.984 -24.656 -11.602 1 73.19 202 ASN A C 1
ATOM 1579 O O . ASN A 1 202 ? -18.719 -25.125 -12.461 1 73.19 202 ASN A O 1
ATOM 1583 N N . SER A 1 203 ? -17.641 -23.453 -11.516 1 69.44 203 SER A N 1
ATOM 1584 C CA . SER A 1 203 ? -18.172 -22.5 -12.477 1 69.44 203 SER A CA 1
ATOM 1585 C C . SER A 1 203 ? -17.547 -22.688 -13.859 1 69.44 203 SER A C 1
ATOM 1587 O O . SER A 1 203 ? -18.156 -22.359 -14.875 1 69.44 203 SER A O 1
ATOM 1589 N N . MET A 1 204 ? -16.359 -23.094 -13.922 1 67.12 204 MET A N 1
ATOM 1590 C CA . MET A 1 204 ? -15.656 -23.344 -15.18 1 67.12 204 MET A CA 1
ATOM 1591 C C . MET A 1 204 ? -16.203 -24.578 -15.875 1 67.12 204 MET A C 1
ATOM 1593 O O . MET A 1 204 ? -16.141 -24.688 -17.094 1 67.12 204 MET A O 1
ATOM 1597 N N . ASP A 1 205 ? -16.562 -25.516 -15.148 1 58.66 205 ASP A N 1
ATOM 1598 C CA . ASP A 1 205 ? -17.188 -26.719 -15.711 1 58.66 205 ASP A CA 1
ATOM 1599 C C . ASP A 1 205 ? -18.453 -26.359 -16.469 1 58.66 205 ASP A C 1
ATOM 1601 O O . ASP A 1 205 ? -18.75 -26.969 -17.516 1 58.66 205 ASP A O 1
ATOM 1605 N N . ILE A 1 206 ? -19.125 -25.281 -16 1 46.66 206 ILE A N 1
ATOM 1606 C CA . ILE A 1 206 ? -20.406 -24.891 -16.594 1 46.66 206 ILE A CA 1
ATOM 1607 C C . ILE A 1 206 ? -20.141 -24.031 -17.828 1 46.66 206 ILE A C 1
ATOM 1609 O O . ILE A 1 206 ? -20.984 -23.969 -18.734 1 46.66 206 ILE A O 1
ATOM 1613 N N . ARG A 1 207 ? -19.219 -23.25 -17.734 1 48.62 207 ARG A N 1
ATOM 1614 C CA . ARG A 1 207 ? -19.062 -22.297 -18.844 1 48.62 207 ARG A CA 1
ATOM 1615 C C . ARG A 1 207 ? -18.438 -22.969 -20.047 1 48.62 207 ARG A C 1
ATOM 1617 O O . ARG A 1 207 ? -17.344 -23.547 -19.953 1 48.62 207 ARG A O 1
ATOM 1624 N N . GLU A 1 208 ? -19.234 -23.562 -20.797 1 38.84 208 GLU A N 1
ATOM 1625 C CA . GLU A 1 208 ? -18.844 -23.922 -22.172 1 38.84 208 GLU A CA 1
ATOM 1626 C C . GLU A 1 208 ? -18.25 -22.734 -22.906 1 38.84 208 GLU A C 1
ATOM 1628 O O . GLU A 1 208 ? -18.953 -21.734 -23.141 1 38.84 208 GLU A O 1
ATOM 1633 N N . THR A 1 209 ? -17.234 -22.234 -22.578 1 36.59 209 THR A N 1
ATOM 1634 C CA . THR A 1 209 ? -16.922 -21.125 -23.469 1 36.59 209 THR A CA 1
ATOM 1635 C C . THR A 1 209 ? -16.688 -21.625 -24.891 1 36.59 209 THR A C 1
ATOM 1637 O O . THR A 1 209 ? -16.391 -22.797 -25.094 1 36.59 209 THR A O 1
ATOM 1640 N N . LYS A 1 210 ? -17.156 -20.75 -25.781 1 39.19 210 LYS A N 1
ATOM 1641 C CA . LYS A 1 210 ? -17.203 -21.062 -27.219 1 39.19 210 LYS A CA 1
ATOM 1642 C C . LYS A 1 210 ? -15.984 -21.859 -27.656 1 39.19 210 LYS A C 1
ATOM 1644 O O . LYS A 1 210 ? -16.062 -22.703 -28.547 1 39.19 210 LYS A O 1
ATOM 1649 N N . ALA A 1 211 ? -14.773 -21.219 -27.547 1 37.53 211 ALA A N 1
ATOM 1650 C CA . ALA A 1 211 ? -13.656 -21.734 -28.328 1 37.53 211 ALA A CA 1
ATOM 1651 C C . ALA A 1 211 ? -13.18 -23.078 -27.781 1 37.53 211 ALA A C 1
ATOM 1653 O O . ALA A 1 211 ? -12.734 -23.953 -28.531 1 37.53 211 ALA A O 1
ATOM 1654 N N . VAL A 1 212 ? -12.891 -23.203 -26.531 1 36.5 212 VAL A N 1
ATOM 1655 C CA . VAL A 1 212 ? -12.438 -24.516 -26.062 1 36.5 212 VAL A CA 1
ATOM 1656 C C . VAL A 1 212 ? -13.445 -25.078 -25.062 1 36.5 212 VAL A C 1
ATOM 1658 O O . VAL A 1 212 ? -13.766 -24.453 -24.062 1 36.5 212 VAL A O 1
ATOM 1661 N N . LYS A 1 213 ? -14.453 -25.812 -25.5 1 38.03 213 LYS A N 1
ATOM 1662 C CA . LYS A 1 213 ? -15.289 -26.75 -24.734 1 38.03 213 LYS A CA 1
ATOM 1663 C C . LYS A 1 213 ? -14.469 -27.5 -23.703 1 38.03 213 LYS A C 1
ATOM 1665 O O . LYS A 1 213 ? -13.93 -28.578 -23.984 1 38.03 213 LYS A O 1
ATOM 1670 N N . ILE A 1 214 ? -13.492 -26.906 -22.938 1 41.31 214 ILE A N 1
ATOM 1671 C CA . ILE A 1 214 ? -12.797 -27.891 -22.109 1 41.31 214 ILE A CA 1
ATOM 1672 C C . ILE A 1 214 ? -13.672 -28.266 -20.906 1 41.31 214 ILE A C 1
ATOM 1674 O O . ILE A 1 214 ? -14.031 -27.406 -20.109 1 41.31 214 ILE A O 1
ATOM 1678 N N . GLY A 1 215 ? -14.609 -29 -21 1 44.62 215 GLY A N 1
ATOM 1679 C CA . GLY A 1 215 ? -15.133 -29.719 -19.859 1 44.62 215 GLY A CA 1
ATOM 1680 C C . GLY A 1 215 ? -14.07 -30.016 -18.812 1 44.62 215 GLY A C 1
ATOM 1681 O O . GLY A 1 215 ? -13.188 -30.844 -19.016 1 44.62 215 GLY A O 1
ATOM 1682 N N . VAL A 1 216 ? -13.656 -29 -18.062 1 50.47 216 VAL A N 1
ATOM 1683 C CA . VAL A 1 216 ? -12.656 -29.281 -17.047 1 50.47 216 VAL A CA 1
ATOM 1684 C C . VAL A 1 216 ? -13.102 -30.469 -16.188 1 50.47 216 VAL A C 1
ATOM 1686 O O . VAL A 1 216 ? -14.141 -30.406 -15.539 1 50.47 216 VAL A O 1
ATOM 1689 N N . LYS A 1 217 ? -12.68 -31.641 -16.547 1 57.28 217 LYS A N 1
ATOM 1690 C CA . LYS A 1 217 ? -12.984 -32.938 -15.938 1 57.28 217 LYS A CA 1
ATOM 1691 C C . LYS A 1 217 ? -12.086 -33.219 -14.734 1 57.28 217 LYS A C 1
ATOM 1693 O O . LYS A 1 217 ? -12.367 -34.094 -13.922 1 57.28 217 LYS A O 1
ATOM 1698 N N . ASN A 1 218 ? -10.945 -32.312 -14.508 1 80.5 218 ASN A N 1
ATOM 1699 C CA . ASN A 1 218 ? -9.969 -32.625 -13.469 1 80.5 218 ASN A CA 1
ATOM 1700 C C . ASN A 1 218 ? -9.438 -31.344 -12.812 1 80.5 218 ASN A C 1
ATOM 1702 O O . ASN A 1 218 ? -9.367 -30.281 -13.445 1 80.5 218 ASN A O 1
ATOM 1706 N N . VAL A 1 219 ? -9.164 -31.391 -11.625 1 86.12 219 VAL A N 1
ATOM 1707 C CA . VAL A 1 219 ? -8.758 -30.297 -10.742 1 86.12 219 VAL A CA 1
ATOM 1708 C C . VAL A 1 219 ? -7.48 -29.656 -11.273 1 86.12 219 VAL A C 1
ATOM 1710 O O . VAL A 1 219 ? -7.375 -28.422 -11.32 1 86.12 219 VAL A O 1
ATOM 1713 N N . ALA A 1 220 ? -6.594 -30.469 -11.797 1 93.25 220 ALA A N 1
ATOM 1714 C CA . ALA A 1 220 ? -5.324 -29.938 -12.289 1 93.25 220 ALA A CA 1
ATOM 1715 C C . ALA A 1 220 ? -5.535 -29.078 -13.539 1 93.25 220 ALA A C 1
ATOM 1717 O O . ALA A 1 220 ? -4.949 -28.016 -13.664 1 93.25 220 ALA A O 1
ATOM 1718 N N . GLU A 1 221 ? -6.414 -29.5 -14.398 1 92.94 221 GLU A N 1
ATOM 1719 C CA . GLU A 1 221 ? -6.707 -28.766 -15.625 1 92.94 221 GLU A CA 1
ATOM 1720 C C . GLU A 1 221 ? -7.422 -27.453 -15.312 1 92.94 221 GLU A C 1
ATOM 1722 O O . GLU A 1 221 ? -7.059 -26.406 -15.844 1 92.94 221 GLU A O 1
ATOM 1727 N N . ALA A 1 222 ? -8.375 -27.547 -14.469 1 89.69 222 ALA A N 1
ATOM 1728 C CA . ALA A 1 222 ? -9.133 -26.359 -14.078 1 89.69 222 ALA A CA 1
ATOM 1729 C C . ALA A 1 222 ? -8.211 -25.297 -13.469 1 89.69 222 ALA A C 1
ATOM 1731 O O . ALA A 1 222 ? -8.297 -24.125 -13.82 1 89.69 222 ALA A O 1
ATOM 1732 N N . CYS A 1 223 ? -7.309 -25.766 -12.656 1 92.62 223 CYS A N 1
ATOM 1733 C CA . CYS A 1 223 ? -6.391 -24.844 -11.9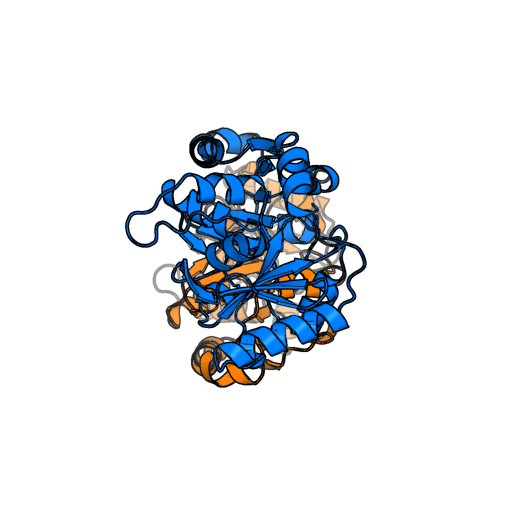92 1 92.62 223 CYS A CA 1
ATOM 1734 C C . CYS A 1 223 ? -5.426 -24.219 -12.984 1 92.62 223 CYS A C 1
ATOM 1736 O O . CYS A 1 223 ? -5.203 -23 -12.961 1 92.62 223 CYS A O 1
ATOM 1738 N N . ALA A 1 224 ? -4.902 -25.016 -13.844 1 94.31 224 ALA A N 1
ATOM 1739 C CA . ALA A 1 224 ? -3.982 -24.516 -14.859 1 94.31 224 ALA A CA 1
ATOM 1740 C C . ALA A 1 224 ? -4.648 -23.438 -15.719 1 94.31 224 ALA A C 1
ATOM 1742 O O . ALA A 1 224 ? -4.07 -22.375 -15.945 1 94.31 224 ALA A O 1
ATOM 1743 N N . ILE A 1 225 ? -5.844 -23.703 -16.109 1 90.69 225 ILE A N 1
ATOM 1744 C CA . ILE A 1 225 ? -6.582 -22.797 -16.984 1 90.69 225 ILE A CA 1
ATOM 1745 C C . ILE A 1 225 ? -6.934 -21.516 -16.219 1 90.69 225 ILE A C 1
ATOM 1747 O O . ILE A 1 225 ? -6.734 -20.422 -16.719 1 90.69 225 ILE A O 1
ATOM 1751 N N . TYR A 1 226 ? -7.367 -21.703 -15.008 1 87.5 226 TYR A N 1
ATOM 1752 C CA . TYR A 1 226 ? -7.766 -20.578 -14.164 1 87.5 226 TYR A CA 1
ATOM 1753 C C . TYR A 1 226 ? -6.621 -19.578 -14.008 1 87.5 226 TYR A C 1
ATOM 1755 O O . TYR A 1 226 ? -6.828 -18.375 -14.102 1 87.5 226 TYR A O 1
ATOM 1763 N N . ALA A 1 227 ? -5.422 -20.094 -13.852 1 89.94 227 ALA A N 1
ATOM 1764 C CA . ALA A 1 227 ? -4.277 -19.234 -13.516 1 89.94 227 ALA A CA 1
ATOM 1765 C C . ALA A 1 227 ? -3.535 -18.797 -14.773 1 89.94 227 ALA A C 1
ATOM 1767 O O . ALA A 1 227 ? -2.545 -18.078 -14.695 1 89.94 227 ALA A O 1
ATOM 1768 N N . SER A 1 228 ? -4.082 -19.219 -15.938 1 90.38 228 SER A N 1
ATOM 1769 C CA . SER A 1 228 ? -3.363 -18.938 -17.172 1 90.38 228 SER A CA 1
ATOM 1770 C C . SER A 1 228 ? -3.766 -17.594 -17.766 1 90.38 228 SER A C 1
ATOM 1772 O O . SER A 1 228 ? -4.793 -17.031 -17.391 1 90.38 228 SER A O 1
ATOM 1774 N N . ASN A 1 229 ? -2.904 -17.062 -18.641 1 84.69 229 ASN A N 1
ATOM 1775 C CA . ASN A 1 229 ? -3.186 -15.805 -19.328 1 84.69 229 ASN A CA 1
ATOM 1776 C C . ASN A 1 229 ? -4.18 -15.992 -20.469 1 84.69 229 ASN A C 1
ATOM 1778 O O . ASN A 1 229 ? -5.145 -15.242 -20.594 1 84.69 229 ASN A O 1
ATOM 1782 N N . SER A 1 230 ? -3.984 -17.078 -21.219 1 81.94 230 SER A N 1
ATOM 1783 C CA . SER A 1 230 ? -4.754 -17.266 -22.453 1 81.94 230 SER A CA 1
ATOM 1784 C C . SER A 1 230 ? -5.891 -18.266 -22.25 1 81.94 230 SER A C 1
ATOM 1786 O O . SER A 1 230 ? -6.812 -18.328 -23.062 1 81.94 230 SER A O 1
ATOM 1788 N N . GLY A 1 231 ? -5.77 -19.062 -21.234 1 85.88 231 GLY A N 1
ATOM 1789 C CA . GLY A 1 231 ? -6.758 -20.109 -21.016 1 85.88 231 GLY A CA 1
ATOM 1790 C C . GLY A 1 231 ? -6.543 -21.328 -21.891 1 85.88 231 GLY A C 1
ATOM 1791 O O . GLY A 1 231 ? -7.32 -22.281 -21.828 1 85.88 231 GLY A O 1
ATOM 1792 N N . GLU A 1 232 ? -5.445 -21.344 -22.609 1 89 232 GLU A N 1
ATOM 1793 C CA . GLU A 1 232 ? -5.176 -22.453 -23.531 1 89 232 GLU A CA 1
ATOM 1794 C C . GLU A 1 232 ? -4.477 -23.609 -22.812 1 89 232 GLU A C 1
ATOM 1796 O O . GLU A 1 232 ? -3.363 -23.453 -22.312 1 89 232 GLU A O 1
ATOM 1801 N N . LEU A 1 233 ? -5.109 -24.75 -22.891 1 92.62 233 LEU A N 1
ATOM 1802 C CA . LEU A 1 233 ? -4.527 -25.953 -22.312 1 92.62 233 LEU A CA 1
ATOM 1803 C C . LEU A 1 233 ? -3.479 -26.547 -23.25 1 92.62 233 LEU A C 1
ATOM 1805 O O . LEU A 1 233 ? -3.801 -26.984 -24.359 1 92.62 233 LEU A O 1
ATOM 1809 N N . ILE A 1 234 ? -2.244 -26.578 -22.859 1 95.31 234 ILE A N 1
ATOM 1810 C CA . ILE A 1 234 ? -1.118 -27.078 -23.641 1 95.31 234 ILE A CA 1
ATOM 1811 C C . ILE A 1 234 ? -0.924 -28.578 -23.391 1 95.31 234 ILE A C 1
ATOM 1813 O O . ILE A 1 234 ? -0.654 -29.344 -24.312 1 95.31 234 ILE A O 1
ATOM 1817 N N . LEU A 1 235 ? -0.973 -28.938 -22.125 1 96.12 235 LEU A N 1
ATOM 1818 C CA . LEU A 1 235 ? -0.857 -30.312 -21.688 1 96.12 235 LEU A CA 1
ATOM 1819 C C . LEU A 1 235 ? -2.045 -30.719 -20.812 1 96.12 235 LEU A C 1
ATOM 1821 O O . LEU A 1 235 ? -2.178 -30.234 -19.688 1 96.12 235 LEU A O 1
ATOM 1825 N N . PRO A 1 236 ? -2.879 -31.547 -21.438 1 94.31 236 PRO A N 1
ATOM 1826 C CA . PRO A 1 236 ? -3.945 -32.062 -20.578 1 94.31 236 PRO A CA 1
ATOM 1827 C C . PRO A 1 236 ? -3.412 -32.844 -19.375 1 94.31 236 PRO A C 1
ATOM 1829 O O . PRO A 1 236 ? -2.211 -33.125 -19.297 1 94.31 236 PRO A O 1
ATOM 1832 N N . LYS A 1 237 ? -4.312 -33.188 -18.578 1 93.69 237 LYS A N 1
ATOM 1833 C CA . LYS A 1 237 ? -3.945 -33.875 -17.344 1 93.69 237 LYS A CA 1
ATOM 1834 C C . LYS A 1 237 ? -2.992 -35.031 -17.609 1 93.69 237 LYS A C 1
ATOM 1836 O O . LYS A 1 237 ? -3.203 -35.812 -18.547 1 93.69 237 LYS A O 1
ATOM 1841 N N . ARG A 1 238 ? -1.905 -35.062 -16.875 1 95.25 238 ARG A N 1
ATOM 1842 C CA . ARG A 1 238 ? -0.969 -36.188 -16.812 1 95.25 238 ARG A CA 1
ATOM 1843 C C . ARG A 1 238 ? -0.744 -36.656 -15.375 1 95.25 238 ARG A C 1
ATOM 1845 O O . ARG A 1 238 ? -0.62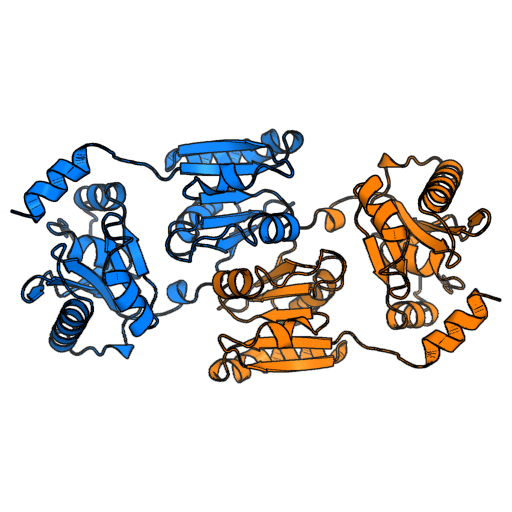3 -35.812 -14.469 1 95.25 238 ARG A O 1
ATOM 1852 N N . VAL A 1 239 ? -0.685 -37.969 -15.242 1 94.94 239 VAL A N 1
ATOM 1853 C CA . VAL A 1 239 ? -0.489 -38.5 -13.906 1 94.94 239 VAL A CA 1
ATOM 1854 C C . VAL A 1 239 ? 0.947 -39 -13.75 1 94.94 239 VAL A C 1
ATOM 1856 O O . VAL A 1 239 ? 1.436 -39.75 -14.586 1 94.94 239 VAL A O 1
ATOM 1859 N N . TYR A 1 240 ? 1.598 -38.562 -12.75 1 95.69 240 TYR A N 1
ATOM 1860 C CA . TYR A 1 240 ? 2.938 -38.969 -12.359 1 95.69 240 TYR A CA 1
ATOM 1861 C C . TYR A 1 240 ? 2.951 -39.5 -10.922 1 95.69 240 TYR A C 1
ATOM 1863 O O . TYR A 1 240 ? 3.121 -38.719 -9.984 1 95.69 240 TYR A O 1
ATOM 1871 N N . GLY A 1 241 ? 2.805 -40.844 -10.828 1 92.81 241 GLY A N 1
ATOM 1872 C CA . GLY A 1 241 ? 2.646 -41.344 -9.477 1 92.81 241 GLY A CA 1
ATOM 1873 C C . GLY A 1 241 ? 1.424 -40.812 -8.766 1 92.81 241 GLY A C 1
ATOM 1874 O O . GLY A 1 241 ? 0.309 -40.875 -9.289 1 92.81 241 GLY A O 1
ATOM 1875 N N . GLY A 1 242 ? 1.628 -40.188 -7.699 1 92.62 242 GLY A N 1
ATOM 1876 C CA . GLY A 1 242 ? 0.546 -39.625 -6.902 1 92.62 242 GLY A CA 1
ATOM 1877 C C . GLY A 1 242 ? 0.281 -38.156 -7.195 1 92.62 242 GLY A C 1
ATOM 1878 O O . GLY A 1 242 ? -0.416 -37.469 -6.434 1 92.62 242 GLY A O 1
ATOM 1879 N N . VAL A 1 243 ? 0.868 -37.656 -8.258 1 96.25 243 VAL A N 1
ATOM 1880 C CA . VAL A 1 243 ? 0.744 -36.25 -8.617 1 96.25 243 VAL A CA 1
ATOM 1881 C C . VAL A 1 243 ? 0.155 -36.125 -10.023 1 96.25 243 VAL A C 1
ATOM 1883 O O . VAL A 1 243 ? 0.541 -36.875 -10.93 1 96.25 243 VAL A O 1
ATOM 1886 N N . THR A 1 244 ? -0.818 -35.25 -10.156 1 96.12 244 THR A N 1
ATOM 1887 C CA . THR A 1 244 ? -1.41 -34.906 -11.445 1 96.12 244 THR A CA 1
ATOM 1888 C C . THR A 1 244 ? -0.996 -33.5 -11.867 1 96.12 244 THR A C 1
ATOM 1890 O O . THR A 1 244 ? -1.003 -32.562 -11.055 1 96.12 244 THR A O 1
ATOM 1893 N N . VAL A 1 245 ? -0.628 -33.406 -13.156 1 97.62 245 VAL A N 1
ATOM 1894 C CA . VAL A 1 245 ? -0.177 -32.094 -13.633 1 97.62 245 VAL A CA 1
ATOM 1895 C C . VAL A 1 245 ? -0.897 -31.75 -14.938 1 97.62 245 VAL A C 1
ATOM 1897 O O . VAL A 1 245 ? -1.152 -32.625 -15.766 1 97.62 245 VAL A O 1
ATOM 1900 N N . ALA A 1 246 ? -1.249 -30.531 -15.055 1 96.69 246 ALA A N 1
ATOM 1901 C CA . ALA A 1 246 ? -1.701 -29.938 -16.312 1 96.69 246 ALA A CA 1
ATOM 1902 C C . ALA A 1 246 ? -1.019 -28.609 -16.562 1 96.69 246 ALA A C 1
ATOM 1904 O O . ALA A 1 246 ? -0.595 -27.922 -15.625 1 96.69 246 ALA A O 1
ATOM 1905 N N . ILE A 1 247 ? -0.854 -28.25 -17.859 1 97.62 247 ILE A N 1
ATOM 1906 C CA . ILE A 1 247 ? -0.149 -27.016 -18.188 1 97.62 247 ILE A CA 1
ATOM 1907 C C . ILE A 1 247 ? -0.979 -26.188 -19.172 1 97.62 247 ILE A C 1
ATOM 1909 O O . ILE A 1 247 ? -1.478 -26.719 -20.172 1 97.62 247 ILE A O 1
ATOM 1913 N N . ALA A 1 248 ? -1.138 -25 -18.844 1 95.12 248 ALA A N 1
ATOM 1914 C CA . ALA A 1 248 ? -1.782 -24.031 -19.719 1 95.12 248 ALA A CA 1
ATOM 1915 C C . ALA A 1 248 ? -0.864 -22.844 -20 1 95.12 248 ALA A C 1
ATOM 1917 O O . ALA A 1 248 ? 0.181 -22.688 -19.359 1 95.12 248 ALA A O 1
ATOM 1918 N N . TRP A 1 249 ? -1.286 -22.094 -20.984 1 91.44 249 TRP A N 1
ATOM 1919 C CA . TRP A 1 249 ? -0.497 -20.922 -21.328 1 91.44 249 TRP A CA 1
ATOM 1920 C C . TRP A 1 249 ? -1.206 -19.641 -20.906 1 91.44 249 TRP A C 1
ATOM 1922 O O . TRP A 1 249 ? -2.4 -19.469 -21.156 1 91.44 249 TRP A O 1
ATOM 1932 N N . MET B 1 1 ? 16.156 35.469 20.172 1 29.94 1 MET B N 1
ATOM 1933 C CA . MET B 1 1 ? 17.422 34.75 20.344 1 29.94 1 MET B CA 1
ATOM 1934 C C . MET B 1 1 ? 17.328 33.344 19.812 1 29.94 1 MET B C 1
ATOM 1936 O O . MET B 1 1 ? 18.266 32.844 19.172 1 29.94 1 MET B O 1
ATOM 1940 N N . TRP B 1 2 ? 16.141 32.781 20.141 1 33.19 2 TRP B N 1
ATOM 1941 C CA . TRP B 1 2 ? 16 31.375 19.719 1 33.19 2 TRP B CA 1
ATOM 1942 C C . TRP B 1 2 ? 15.898 31.281 18.203 1 33.19 2 TRP B C 1
ATOM 1944 O O . TRP B 1 2 ? 16.375 30.312 17.609 1 33.19 2 TRP B O 1
ATOM 1954 N N . GLU B 1 3 ? 15.297 32.281 17.609 1 38.81 3 GLU B N 1
ATOM 1955 C CA . GLU B 1 3 ? 15.148 32.25 16.156 1 38.81 3 GLU B CA 1
ATOM 1956 C C . GLU B 1 3 ? 16.5 32.344 15.461 1 38.81 3 GLU B C 1
ATOM 1958 O O . GLU B 1 3 ? 16.734 31.688 14.453 1 38.81 3 GLU B O 1
ATOM 1963 N N . ARG B 1 4 ? 17.312 33.281 15.969 1 40.81 4 ARG B N 1
ATOM 1964 C CA . ARG B 1 4 ? 18.641 33.5 15.391 1 40.81 4 ARG B CA 1
ATOM 1965 C C . ARG B 1 4 ? 19.5 32.25 15.484 1 40.81 4 ARG B C 1
ATOM 1967 O O . ARG B 1 4 ? 20.188 31.875 14.531 1 40.81 4 ARG B O 1
ATOM 1974 N N . SER B 1 5 ? 19.453 31.594 16.641 1 39.12 5 SER B N 1
ATOM 1975 C CA . SER B 1 5 ? 20.281 30.422 16.891 1 39.12 5 SER B CA 1
ATOM 1976 C C . SER B 1 5 ? 19.859 29.25 16.016 1 39.12 5 SER B C 1
ATOM 1978 O O . SER B 1 5 ? 20.703 28.484 15.523 1 39.12 5 SER B O 1
ATOM 1980 N N . LEU B 1 6 ? 18.703 29.125 15.758 1 37.28 6 LEU B N 1
ATOM 1981 C CA . LEU B 1 6 ? 18.219 28.016 14.938 1 37.28 6 LEU B CA 1
ATOM 1982 C C . LEU B 1 6 ? 18.609 28.219 13.477 1 37.28 6 LEU B C 1
ATOM 1984 O O . LEU B 1 6 ? 18.891 27.25 12.766 1 37.28 6 LEU B O 1
ATOM 1988 N N . ARG B 1 7 ? 18.594 29.484 13.008 1 39 7 ARG B N 1
ATOM 1989 C CA . ARG B 1 7 ? 19.094 29.734 11.656 1 39 7 ARG B CA 1
ATOM 1990 C C . ARG B 1 7 ? 20.547 29.328 11.531 1 39 7 ARG B C 1
ATOM 1992 O O . ARG B 1 7 ? 20.953 28.75 10.516 1 39 7 ARG B O 1
ATOM 1999 N N . ASP B 1 8 ? 21.297 29.703 12.43 1 41.16 8 ASP B N 1
ATOM 2000 C CA . ASP B 1 8 ? 22.719 29.391 12.453 1 41.16 8 ASP B CA 1
ATOM 2001 C C . ASP B 1 8 ? 22.938 27.875 12.609 1 41.16 8 ASP B C 1
ATOM 2003 O O . ASP B 1 8 ? 23.859 27.312 12 1 41.16 8 ASP B O 1
ATOM 2007 N N . THR B 1 9 ? 22.281 27.219 13.523 1 35.41 9 THR B N 1
ATOM 2008 C CA . THR B 1 9 ? 22.359 25.781 13.703 1 35.41 9 THR B CA 1
ATOM 2009 C C . THR B 1 9 ? 21.766 25.047 12.508 1 35.41 9 THR B C 1
ATOM 2011 O O . THR B 1 9 ? 22.109 23.906 12.234 1 35.41 9 THR B O 1
ATOM 2014 N N . MET B 1 10 ? 20.906 25.594 11.883 1 40.09 10 MET B N 1
ATOM 2015 C CA . MET B 1 10 ? 20.312 25.031 10.672 1 40.09 10 MET B CA 1
ATOM 2016 C C . MET B 1 10 ? 21.25 25.172 9.484 1 40.09 10 MET B C 1
ATOM 2018 O O . MET B 1 10 ? 20.953 24.672 8.398 1 40.09 10 MET B O 1
ATOM 2022 N N . ARG B 1 11 ? 22.141 26.125 9.508 1 36.88 11 ARG B N 1
ATOM 2023 C CA . ARG B 1 11 ? 23.094 26.344 8.422 1 36.88 11 ARG B CA 1
ATOM 2024 C C . ARG B 1 11 ? 23.891 25.078 8.141 1 36.88 11 ARG B C 1
ATOM 2026 O O . ARG B 1 11 ? 24.453 24.922 7.047 1 36.88 11 ARG B O 1
ATOM 2033 N N . GLY B 1 12 ? 24.375 24.391 9.148 1 36.62 12 GLY B N 1
ATOM 2034 C CA . GLY B 1 12 ? 25.344 23.359 8.836 1 36.62 12 GLY B CA 1
ATOM 2035 C C . GLY B 1 12 ? 24.75 22.188 8.094 1 36.62 12 GLY B C 1
ATOM 2036 O O . GLY B 1 12 ? 25.344 21.672 7.141 1 36.62 12 GLY B O 1
ATOM 2037 N N . ARG B 1 13 ? 23.906 21.281 8.789 1 37.12 13 ARG B N 1
ATOM 2038 C CA . ARG B 1 13 ? 23.578 19.984 8.219 1 37.12 13 ARG B CA 1
ATOM 2039 C C . ARG B 1 13 ? 22.453 20.109 7.188 1 37.12 13 ARG B C 1
ATOM 2041 O O . ARG B 1 13 ? 21.281 20.219 7.555 1 37.12 13 ARG B O 1
ATOM 2048 N N . THR B 1 14 ? 22.5 20.734 6.156 1 46.88 14 THR B N 1
ATOM 2049 C CA . THR B 1 14 ? 21.547 20.797 5.055 1 46.88 14 THR B CA 1
ATOM 2050 C C . THR B 1 14 ? 21.078 19.406 4.664 1 46.88 14 THR B C 1
ATOM 2052 O O . THR B 1 14 ? 21.766 18.688 3.928 1 46.88 14 THR B O 1
ATOM 2055 N N . SER B 1 15 ? 20.594 18.547 5.484 1 59.19 15 SER B N 1
ATOM 2056 C CA . SER B 1 15 ? 20.531 17.125 5.172 1 59.19 15 SER B CA 1
ATOM 2057 C C . SER B 1 15 ? 19.391 16.828 4.191 1 59.19 15 SER B C 1
ATOM 2059 O O . SER B 1 15 ? 18.219 17.016 4.516 1 59.19 15 SER B O 1
ATOM 2061 N N . THR B 1 16 ? 19.578 17 2.863 1 78.12 16 THR B N 1
ATOM 2062 C CA . THR B 1 16 ? 18.766 16.547 1.737 1 78.12 16 THR B CA 1
ATOM 2063 C C . THR B 1 16 ? 18.172 15.172 2.012 1 78.12 16 THR B C 1
ATOM 2065 O O . THR B 1 16 ? 18.797 14.344 2.688 1 78.12 16 THR B O 1
ATOM 2068 N N . LEU B 1 17 ? 16.875 15.094 1.685 1 86.69 17 LEU B N 1
ATOM 2069 C CA . LEU B 1 17 ? 16.188 13.82 1.864 1 86.69 17 LEU B CA 1
ATOM 2070 C C . LEU B 1 17 ? 16.953 12.695 1.185 1 86.69 17 LEU B C 1
ATOM 2072 O O . LEU B 1 17 ? 17.328 12.805 0.017 1 86.69 17 LEU B O 1
ATOM 2076 N N . LYS B 1 18 ? 17.297 11.703 1.938 1 94.44 18 LYS B N 1
ATOM 2077 C CA . LYS B 1 18 ? 17.953 10.523 1.391 1 94.44 18 LYS B CA 1
ATOM 2078 C C . LYS B 1 18 ? 16.922 9.492 0.926 1 94.44 18 LYS B C 1
ATOM 2080 O O . LYS B 1 18 ? 16.156 8.969 1.733 1 94.44 18 LYS B O 1
ATOM 2085 N N . VAL B 1 19 ? 16.969 9.227 -0.406 1 97.62 19 VAL B N 1
ATOM 2086 C CA . VAL B 1 19 ? 15.992 8.328 -1.019 1 97.62 19 VAL B CA 1
ATOM 2087 C C . VAL B 1 19 ? 16.688 7.051 -1.486 1 97.62 19 VAL B C 1
ATOM 2089 O O . VAL B 1 19 ? 17.703 7.109 -2.188 1 97.62 19 VAL B O 1
ATOM 2092 N N . ALA B 1 20 ? 16.219 5.891 -1.064 1 98.62 20 ALA B N 1
ATOM 2093 C CA . ALA B 1 20 ? 16.672 4.598 -1.562 1 98.62 20 ALA B CA 1
ATOM 2094 C C . ALA B 1 20 ? 15.727 4.047 -2.621 1 98.62 20 ALA B C 1
ATOM 2096 O O . ALA B 1 20 ? 14.539 3.867 -2.365 1 98.62 20 ALA B O 1
ATOM 2097 N N . ILE B 1 21 ? 16.266 3.846 -3.801 1 98.81 21 ILE B N 1
ATOM 2098 C CA . ILE B 1 21 ? 15.531 3.043 -4.773 1 98.81 21 ILE B CA 1
ATOM 2099 C C . ILE B 1 21 ? 15.844 1.564 -4.562 1 98.81 21 ILE B C 1
ATOM 2101 O O . ILE B 1 21 ? 16.969 1.114 -4.84 1 98.81 21 ILE B O 1
ATOM 2105 N N . LEU B 1 22 ? 14.891 0.819 -4.027 1 98.75 22 LEU B N 1
ATOM 2106 C CA . LEU B 1 22 ? 15.047 -0.586 -3.666 1 98.75 22 LEU B CA 1
ATOM 2107 C C . LEU B 1 22 ? 14.508 -1.492 -4.77 1 98.75 22 LEU B C 1
ATOM 2109 O O . LEU B 1 22 ? 13.328 -1.421 -5.113 1 98.75 22 LEU B O 1
ATOM 2113 N N . CYS B 1 23 ? 15.312 -2.307 -5.367 1 98.12 23 CYS B N 1
ATOM 2114 C CA . CYS B 1 23 ? 14.922 -3.189 -6.457 1 98.12 23 CYS B CA 1
ATOM 2115 C C . CYS B 1 23 ? 15.906 -4.348 -6.602 1 98.12 23 CYS B C 1
ATOM 2117 O O . CYS B 1 23 ? 16.922 -4.395 -5.906 1 98.12 23 CYS B O 1
ATOM 2119 N N . PHE B 1 24 ? 15.555 -5.391 -7.332 1 95.81 24 PHE B N 1
ATOM 2120 C CA . PHE B 1 24 ? 16.531 -6.395 -7.727 1 95.81 24 PHE B CA 1
ATOM 2121 C C . PHE B 1 24 ? 17.594 -5.781 -8.633 1 95.81 24 PHE B C 1
ATOM 2123 O O . PHE B 1 24 ? 17.312 -4.879 -9.414 1 95.81 24 PHE B O 1
ATOM 2130 N N . GLU B 1 25 ? 18.797 -6.332 -8.578 1 96.12 25 GLU B N 1
ATOM 2131 C CA . GLU B 1 25 ? 19.906 -5.82 -9.367 1 96.12 25 GLU B CA 1
ATOM 2132 C C . GLU B 1 25 ? 19.547 -5.77 -10.852 1 96.12 25 GLU B C 1
ATOM 2134 O O . GLU B 1 25 ? 19.859 -4.789 -11.539 1 96.12 25 GLU B O 1
ATOM 2139 N N . LYS B 1 26 ? 18.844 -6.754 -11.344 1 94.06 26 LYS B N 1
ATOM 2140 C CA . LYS B 1 26 ? 18.531 -6.883 -12.766 1 94.06 26 LYS B CA 1
ATOM 2141 C C . LYS B 1 26 ? 17.594 -5.777 -13.219 1 94.06 26 LYS B C 1
ATOM 2143 O O . LYS B 1 26 ? 17.484 -5.492 -14.414 1 94.06 26 LYS B O 1
ATOM 2148 N N . ASP B 1 27 ? 16.938 -5.09 -12.297 1 95.75 27 ASP B N 1
ATOM 2149 C CA . ASP B 1 27 ? 15.914 -4.105 -12.648 1 95.75 27 ASP B CA 1
ATOM 2150 C C . ASP B 1 27 ? 16.484 -2.688 -12.625 1 95.75 27 ASP B C 1
ATOM 2152 O O . ASP B 1 27 ? 15.82 -1.737 -13.047 1 95.75 27 ASP B O 1
ATOM 2156 N N . ARG B 1 28 ? 17.75 -2.477 -12.234 1 97.12 28 ARG B N 1
ATOM 2157 C CA . ARG B 1 28 ? 18.359 -1.156 -12.078 1 97.12 28 ARG B CA 1
ATOM 2158 C C . ARG B 1 28 ? 18.281 -0.367 -13.383 1 97.12 28 ARG B C 1
ATOM 2160 O O . ARG B 1 28 ? 17.875 0.798 -13.391 1 97.12 28 ARG B O 1
ATOM 2167 N N . PRO B 1 29 ? 18.609 -0.968 -14.484 1 97 29 PRO B N 1
ATOM 2168 C CA . PRO B 1 29 ? 18.594 -0.183 -15.719 1 97 29 PRO B CA 1
ATOM 2169 C C . PRO B 1 29 ? 17.234 0.422 -16.031 1 97 29 PRO B C 1
ATOM 2171 O O . PRO B 1 29 ? 17.156 1.542 -16.547 1 97 29 PRO B O 1
ATOM 2174 N N . LYS B 1 30 ? 16.203 -0.253 -15.68 1 95.38 30 LYS B N 1
ATOM 2175 C CA . LYS B 1 30 ? 14.844 0.21 -15.938 1 95.38 30 LYS B CA 1
ATOM 2176 C C . LYS B 1 30 ? 14.508 1.427 -15.078 1 95.38 30 LYS B C 1
ATOM 2178 O O . LYS B 1 30 ? 13.57 2.172 -15.391 1 95.38 30 LYS B O 1
ATOM 2183 N N . LEU B 1 31 ? 15.289 1.645 -14.008 1 98 31 LEU B N 1
ATOM 2184 C CA . LEU B 1 31 ? 14.914 2.646 -13.016 1 98 31 LEU B CA 1
ATOM 2185 C C . LEU B 1 31 ? 15.875 3.83 -13.047 1 98 31 LEU B C 1
ATOM 2187 O O . LEU B 1 31 ? 15.766 4.746 -12.227 1 98 31 LEU B O 1
ATOM 2191 N N . GLU B 1 32 ? 16.781 3.857 -13.93 1 97.56 32 GLU B N 1
ATOM 2192 C CA . GLU B 1 32 ? 17.797 4.906 -14.016 1 97.56 32 GLU B CA 1
ATOM 2193 C C . GLU B 1 32 ? 17.156 6.27 -14.258 1 97.56 32 GLU B C 1
ATOM 2195 O O . GLU B 1 32 ? 17.578 7.273 -13.68 1 97.56 32 GLU B O 1
ATOM 2200 N N . ALA B 1 33 ? 16.172 6.289 -15.125 1 96.88 33 ALA B N 1
ATOM 2201 C CA . ALA B 1 33 ? 15.484 7.547 -15.414 1 96.88 33 ALA B CA 1
ATOM 2202 C C . ALA B 1 33 ? 14.836 8.125 -14.164 1 96.88 33 ALA B C 1
ATOM 2204 O O . ALA B 1 33 ? 14.859 9.336 -13.945 1 96.88 33 ALA B O 1
ATOM 2205 N N . LEU B 1 34 ? 14.273 7.27 -13.383 1 97.94 34 LEU B N 1
ATOM 2206 C CA . LEU B 1 34 ? 13.664 7.699 -12.133 1 97.94 34 LEU B CA 1
ATOM 2207 C C . LEU B 1 34 ? 14.719 8.25 -11.172 1 97.94 34 LEU B C 1
ATOM 2209 O O . LEU B 1 34 ? 14.5 9.273 -10.523 1 97.94 34 LEU B O 1
ATOM 2213 N N . LYS B 1 35 ? 15.812 7.508 -11.094 1 98 35 LYS B N 1
ATOM 2214 C CA . LYS B 1 35 ? 16.906 7.965 -10.242 1 98 35 LYS B CA 1
ATOM 2215 C C . LYS B 1 35 ? 17.375 9.359 -10.648 1 98 35 LYS B C 1
ATOM 2217 O O . LYS B 1 35 ? 17.625 10.211 -9.789 1 98 35 LYS B O 1
ATOM 2222 N N . GLU B 1 36 ? 17.453 9.609 -11.883 1 97.5 36 GLU B N 1
ATOM 2223 C CA . GLU B 1 36 ? 17.891 10.906 -12.391 1 97.5 36 GLU B CA 1
ATOM 2224 C C . GLU B 1 36 ? 16.906 12.008 -12.023 1 97.5 36 GLU B C 1
ATOM 2226 O O . GLU B 1 36 ? 17.312 13.078 -11.562 1 97.5 36 GLU B O 1
ATOM 2231 N N . ILE B 1 37 ? 15.734 11.766 -12.219 1 97.44 37 ILE B N 1
ATOM 2232 C CA . ILE B 1 37 ? 14.703 12.758 -11.938 1 97.44 37 ILE B CA 1
ATOM 2233 C C . ILE B 1 37 ? 14.68 13.062 -10.438 1 97.44 37 ILE B C 1
ATOM 2235 O O . ILE B 1 37 ? 14.688 14.234 -10.047 1 97.44 37 ILE B O 1
ATOM 2239 N N . LEU B 1 38 ? 14.68 12.016 -9.625 1 97.12 38 LEU B N 1
ATOM 2240 C CA . LEU B 1 38 ? 14.688 12.219 -8.18 1 97.12 38 LEU B CA 1
ATOM 2241 C C . LEU B 1 38 ? 15.984 12.891 -7.73 1 97.12 38 LEU B C 1
ATOM 2243 O O . LEU B 1 38 ? 15.969 13.703 -6.801 1 97.12 38 LEU B O 1
ATOM 2247 N N . GLY B 1 39 ? 17.016 12.594 -8.391 1 95.69 39 GLY B N 1
ATOM 2248 C CA . GLY B 1 39 ? 18.328 13.109 -8.047 1 95.69 39 GLY B CA 1
ATOM 2249 C C . GLY B 1 39 ? 18.438 14.617 -8.203 1 95.69 39 GLY B C 1
ATOM 2250 O O . GLY B 1 39 ? 19.375 15.234 -7.691 1 95.69 39 GLY B O 1
ATOM 2251 N N . ARG B 1 40 ? 17.5 15.234 -8.859 1 93.38 40 ARG B N 1
ATOM 2252 C CA . ARG B 1 40 ? 17.484 16.688 -9.031 1 93.38 40 ARG B CA 1
ATOM 2253 C C . ARG B 1 40 ? 17.109 17.391 -7.73 1 93.38 40 ARG B C 1
ATOM 2255 O O . ARG B 1 40 ? 17.422 18.562 -7.543 1 93.38 40 ARG B O 1
ATOM 2262 N N . SER B 1 41 ? 16.469 16.578 -6.875 1 89.81 41 SER B N 1
ATOM 2263 C CA . SER B 1 41 ? 15.953 17.219 -5.676 1 89.81 41 SER B CA 1
ATOM 2264 C C . SER B 1 41 ? 16.406 16.484 -4.414 1 89.81 41 SER B C 1
ATOM 2266 O O . SER B 1 41 ? 16.375 17.062 -3.318 1 89.81 41 SER B O 1
ATOM 2268 N N . TYR B 1 42 ? 16.844 15.227 -4.602 1 93.12 42 TYR B N 1
ATOM 2269 C CA . TYR B 1 42 ? 17.125 14.398 -3.439 1 93.12 42 TYR B CA 1
ATOM 2270 C C . TYR B 1 42 ? 18.453 13.664 -3.605 1 93.12 42 TYR B C 1
ATOM 2272 O O . TYR B 1 42 ? 19.016 13.609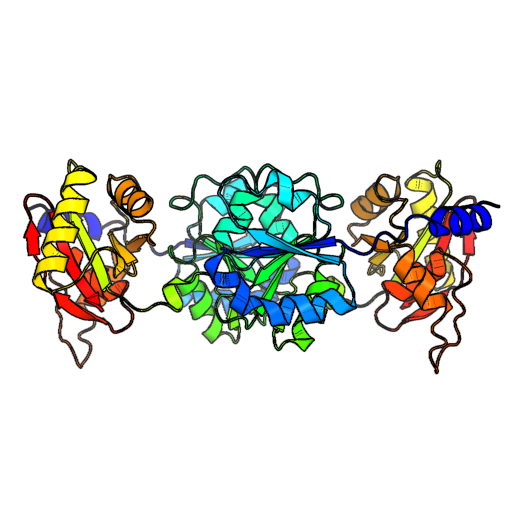 -4.707 1 93.12 42 TYR B O 1
ATOM 2280 N N . GLU B 1 43 ? 19 13.266 -2.475 1 95.5 43 GLU B N 1
ATOM 2281 C CA . GLU B 1 43 ? 20.078 12.281 -2.525 1 95.5 43 GLU B CA 1
ATOM 2282 C C . GLU B 1 43 ? 19.531 10.875 -2.756 1 95.5 43 GLU B C 1
ATOM 2284 O O . GLU B 1 43 ? 18.828 10.336 -1.902 1 95.5 43 GLU B O 1
ATOM 2289 N N . VAL B 1 44 ? 19.938 10.344 -3.922 1 97.81 44 VAL B N 1
ATOM 2290 C CA . VAL B 1 44 ? 19.281 9.102 -4.312 1 97.81 44 VAL B CA 1
ATOM 2291 C C . VAL B 1 44 ? 20.344 8.008 -4.496 1 97.81 44 VAL B C 1
ATOM 2293 O O . VAL B 1 44 ? 21.391 8.242 -5.098 1 97.81 44 VAL B O 1
ATOM 2296 N N . GLU B 1 45 ? 20.047 6.809 -3.969 1 97.75 45 GLU B N 1
ATOM 2297 C CA . GLU B 1 45 ? 20.922 5.648 -4.129 1 97.75 45 GLU B CA 1
ATOM 2298 C C . GLU B 1 45 ? 20.109 4.402 -4.477 1 97.75 45 GLU B C 1
ATOM 2300 O O . GLU B 1 45 ? 18.969 4.242 -4.027 1 97.75 45 GLU B O 1
ATOM 2305 N N . PHE B 1 46 ? 20.766 3.555 -5.258 1 98.38 46 PHE B N 1
ATOM 2306 C CA . PHE B 1 46 ? 20.203 2.223 -5.461 1 98.38 46 PHE B CA 1
ATOM 2307 C C . PHE B 1 46 ? 20.562 1.3 -4.305 1 98.38 46 PHE B C 1
ATOM 2309 O O . PHE B 1 46 ? 21.703 1.328 -3.816 1 98.38 46 PHE B O 1
ATOM 2316 N N . VAL B 1 47 ? 19.625 0.555 -3.893 1 98.38 47 VAL B N 1
ATOM 2317 C CA . VAL B 1 47 ? 19.844 -0.523 -2.934 1 98.38 47 VAL B CA 1
ATOM 2318 C C . VAL B 1 47 ? 19.312 -1.836 -3.496 1 98.38 47 VAL B C 1
ATOM 2320 O O . VAL B 1 47 ? 18.141 -1.921 -3.875 1 98.38 47 VAL B O 1
ATOM 2323 N N . ASP B 1 48 ? 20.109 -2.883 -3.531 1 97.75 48 ASP B N 1
ATOM 2324 C CA . ASP B 1 48 ? 19.688 -4.18 -4.047 1 97.75 48 ASP B CA 1
ATOM 2325 C C . ASP B 1 48 ? 18.844 -4.93 -3.014 1 97.75 48 ASP B C 1
ATOM 2327 O O . ASP B 1 48 ? 19.219 -5.02 -1.844 1 97.75 48 ASP B O 1
ATOM 2331 N N . TYR B 1 49 ? 17.812 -5.516 -3.514 1 97.94 49 TYR B N 1
ATOM 2332 C CA . TYR B 1 49 ? 16.953 -6.273 -2.617 1 97.94 49 TYR B CA 1
ATOM 2333 C C . TYR B 1 49 ? 17.609 -7.586 -2.207 1 97.94 49 TYR B C 1
ATOM 2335 O O . TYR B 1 49 ? 18.219 -8.273 -3.039 1 97.94 49 TYR B O 1
ATOM 2343 N N . SER B 1 50 ? 17.547 -7.852 -1.047 1 94.88 50 SER B N 1
ATOM 2344 C CA . SER B 1 50 ? 17.766 -9.148 -0.413 1 94.88 50 SER B CA 1
ATOM 2345 C C . SER B 1 50 ? 16.828 -9.352 0.773 1 94.88 50 SER B C 1
ATOM 2347 O O . SER B 1 50 ? 16.25 -8.398 1.281 1 94.88 50 SER B O 1
ATOM 2349 N N . LYS B 1 51 ? 16.656 -10.57 1.188 1 89.88 51 LYS B N 1
ATOM 2350 C CA . LYS B 1 51 ? 15.719 -10.883 2.266 1 89.88 51 LYS B CA 1
ATOM 2351 C C . LYS B 1 51 ? 16.078 -10.133 3.543 1 89.88 51 LYS B C 1
ATOM 2353 O O . LYS B 1 51 ? 15.203 -9.82 4.352 1 89.88 51 LYS B O 1
ATOM 2358 N N . ASP B 1 52 ? 17.312 -9.68 3.705 1 92.81 52 ASP B N 1
ATOM 2359 C CA . ASP B 1 52 ? 17.797 -9.078 4.945 1 92.81 52 ASP B CA 1
ATOM 2360 C C . ASP B 1 52 ? 18.031 -7.578 4.773 1 92.81 52 ASP B C 1
ATOM 2362 O O . ASP B 1 52 ? 18.641 -6.938 5.629 1 92.81 52 ASP B O 1
ATOM 2366 N N . VAL B 1 53 ? 17.516 -6.988 3.807 1 97.38 53 VAL B N 1
ATOM 2367 C CA . VAL B 1 53 ? 17.875 -5.633 3.422 1 97.38 53 VAL B CA 1
ATOM 2368 C C . VAL B 1 53 ? 17.141 -4.625 4.293 1 97.38 53 VAL B C 1
ATOM 2370 O O . VAL B 1 53 ? 17.516 -3.457 4.379 1 97.38 53 VAL B O 1
ATOM 2373 N N . TRP B 1 54 ? 16.203 -4.996 4.98 1 96.69 54 TRP B N 1
ATOM 2374 C CA . TRP B 1 54 ? 15.172 -4.102 5.488 1 96.69 54 TRP B CA 1
ATOM 2375 C C . TRP B 1 54 ? 15.711 -3.229 6.617 1 96.69 54 TRP B C 1
ATOM 2377 O O . TRP B 1 54 ? 15.43 -2.029 6.672 1 96.69 54 TRP B O 1
ATOM 2387 N N . ASP B 1 55 ? 16.547 -3.723 7.496 1 94.69 55 ASP B N 1
ATOM 2388 C CA . ASP B 1 55 ? 17.109 -2.904 8.562 1 94.69 55 ASP B CA 1
ATOM 2389 C C . ASP B 1 55 ? 17.984 -1.782 7.984 1 94.69 55 ASP B C 1
ATOM 2391 O O . ASP B 1 55 ? 18.031 -0.684 8.539 1 94.69 55 ASP B O 1
ATOM 2395 N N . ASP B 1 56 ? 18.578 -2.041 6.879 1 95.56 56 ASP B N 1
ATOM 2396 C CA . ASP B 1 56 ? 19.438 -1.047 6.234 1 95.56 56 ASP B CA 1
ATOM 2397 C C . ASP B 1 56 ? 18.594 0.015 5.523 1 95.56 56 ASP B C 1
ATOM 2399 O O . ASP B 1 56 ? 18.828 1.214 5.699 1 95.56 56 ASP B O 1
ATOM 2403 N N . VAL B 1 57 ? 17.625 -0.407 4.828 1 96.81 57 VAL B N 1
ATOM 2404 C CA . VAL B 1 57 ? 16.891 0.523 3.969 1 96.81 57 VAL B CA 1
ATOM 2405 C C . VAL B 1 57 ? 15.969 1.391 4.816 1 96.81 57 VAL B C 1
ATOM 2407 O O . VAL B 1 57 ? 15.609 2.5 4.414 1 96.81 57 VAL B O 1
ATOM 2410 N N . LEU B 1 58 ? 15.641 0.936 6.016 1 95.44 58 LEU B N 1
ATOM 2411 C CA . LEU B 1 58 ? 14.758 1.684 6.906 1 95.44 58 LEU B CA 1
ATOM 2412 C C . LEU B 1 58 ? 15.484 2.869 7.527 1 95.44 58 LEU B C 1
ATOM 2414 O O . LEU B 1 58 ? 14.867 3.711 8.18 1 95.44 58 LEU B O 1
ATOM 2418 N N . GLN B 1 59 ? 16.781 3.004 7.234 1 94.31 59 GLN B N 1
ATOM 2419 C CA . GLN B 1 59 ? 17.547 4.148 7.711 1 94.31 59 GLN B CA 1
ATOM 2420 C C . GLN B 1 59 ? 17.406 5.336 6.766 1 94.31 59 GLN B C 1
ATOM 2422 O O . GLN B 1 59 ? 17.797 6.457 7.105 1 94.31 59 GLN B O 1
ATOM 2427 N N . TYR B 1 60 ? 16.906 5.125 5.625 1 95.94 60 TYR B N 1
ATOM 2428 C CA . TYR B 1 60 ? 16.672 6.211 4.676 1 95.94 60 TYR B CA 1
ATOM 2429 C C . TYR B 1 60 ? 15.438 7.012 5.047 1 95.94 60 TYR B C 1
ATOM 2431 O O . TYR B 1 60 ? 14.648 6.586 5.891 1 95.94 60 TYR B O 1
ATOM 2439 N N . ASP B 1 61 ? 15.32 8.227 4.449 1 93.31 61 ASP B N 1
ATOM 2440 C CA . ASP B 1 61 ? 14.141 9.055 4.688 1 93.31 61 ASP B CA 1
ATOM 2441 C C . ASP B 1 61 ? 12.945 8.562 3.871 1 93.31 61 ASP B C 1
ATOM 2443 O O . ASP B 1 61 ? 11.797 8.734 4.281 1 93.31 61 ASP B O 1
ATOM 2447 N N . CYS B 1 62 ? 13.266 8.062 2.732 1 96.81 62 CYS B N 1
ATOM 2448 C CA . CYS B 1 62 ? 12.242 7.574 1.819 1 96.81 62 CYS B CA 1
ATOM 2449 C C . CYS B 1 62 ? 12.734 6.352 1.051 1 96.81 62 CYS B C 1
ATOM 2451 O O . CYS B 1 62 ? 13.883 6.312 0.605 1 96.81 62 CYS B O 1
ATOM 2453 N N . ILE B 1 63 ? 11.906 5.363 0.987 1 98.5 63 ILE B N 1
ATOM 2454 C CA . ILE B 1 63 ? 12.156 4.164 0.195 1 98.5 63 ILE B CA 1
ATOM 2455 C C . ILE B 1 63 ? 11.211 4.133 -1.007 1 98.5 63 ILE B C 1
ATOM 2457 O O . ILE B 1 63 ? 9.992 4.234 -0.851 1 98.5 63 ILE B O 1
ATOM 2461 N N . VAL B 1 64 ? 11.758 4.062 -2.193 1 98.75 64 VAL B N 1
ATOM 2462 C CA . VAL B 1 64 ? 11.023 3.809 -3.426 1 98.75 64 VAL B CA 1
ATOM 2463 C C . VAL B 1 64 ? 11.281 2.381 -3.898 1 98.75 64 VAL B C 1
ATOM 2465 O O . VAL B 1 64 ? 12.344 2.092 -4.453 1 98.75 64 VAL B O 1
ATOM 2468 N N . ALA B 1 65 ? 10.305 1.556 -3.734 1 98.75 65 ALA B N 1
ATOM 2469 C CA . ALA B 1 65 ? 10.523 0.129 -3.959 1 98.75 65 ALA B CA 1
ATOM 2470 C C . ALA B 1 65 ? 9.898 -0.318 -5.277 1 98.75 65 ALA B C 1
ATOM 2472 O O . ALA B 1 65 ? 8.711 -0.087 -5.52 1 98.75 65 ALA B O 1
ATOM 2473 N N . TYR B 1 66 ? 10.695 -0.906 -6.172 1 98.06 66 TYR B N 1
ATOM 2474 C CA . TYR B 1 66 ? 10.234 -1.636 -7.348 1 98.06 66 TYR B CA 1
ATOM 2475 C C . TYR B 1 66 ? 10.188 -3.135 -7.074 1 98.06 66 TYR B C 1
ATOM 2477 O O . TYR B 1 66 ? 10.992 -3.896 -7.613 1 98.06 66 TYR B O 1
ATOM 2485 N N . LEU B 1 67 ? 9.297 -3.496 -6.121 1 96.31 67 LEU B N 1
ATOM 2486 C CA . LEU B 1 67 ? 8.961 -4.824 -5.613 1 96.31 67 LEU B CA 1
ATOM 2487 C C . LEU B 1 67 ? 7.457 -4.984 -5.453 1 96.31 67 LEU B C 1
ATOM 2489 O O . LEU B 1 67 ? 6.73 -3.994 -5.355 1 96.31 67 LEU B O 1
ATOM 2493 N N . ALA B 1 68 ? 7.035 -6.234 -5.477 1 93.75 68 ALA B N 1
ATOM 2494 C CA . ALA B 1 68 ? 5.633 -6.449 -5.117 1 93.75 68 ALA B CA 1
ATOM 2495 C C . ALA B 1 68 ? 5.328 -5.871 -3.74 1 93.75 68 ALA B C 1
ATOM 2497 O O . ALA B 1 68 ? 6.117 -6.027 -2.805 1 93.75 68 ALA B O 1
ATOM 2498 N N . SER B 1 69 ? 4.184 -5.227 -3.6 1 96 69 SER B N 1
ATOM 2499 C CA . SER B 1 69 ? 3.814 -4.566 -2.35 1 96 69 SER B CA 1
ATOM 2500 C C . SER B 1 69 ? 3.812 -5.551 -1.186 1 96 69 SER B C 1
ATOM 2502 O O . SER B 1 69 ? 4.18 -5.195 -0.064 1 96 69 SER B O 1
ATOM 2504 N N . GLY B 1 70 ? 3.424 -6.809 -1.45 1 94.19 70 GLY B N 1
ATOM 2505 C CA . GLY B 1 70 ? 3.439 -7.805 -0.391 1 94.19 70 GLY B CA 1
ATOM 2506 C C . GLY B 1 70 ? 4.82 -8.039 0.192 1 94.19 70 GLY B C 1
ATOM 2507 O O . GLY B 1 70 ? 4.965 -8.242 1.398 1 94.19 70 GLY B O 1
ATOM 2508 N N . ILE B 1 71 ? 5.812 -8.055 -0.685 1 94 71 ILE B N 1
ATOM 2509 C CA . ILE B 1 71 ? 7.195 -8.195 -0.246 1 94 71 ILE B CA 1
ATOM 2510 C C . ILE B 1 71 ? 7.582 -7.02 0.646 1 94 71 ILE B C 1
ATOM 2512 O O . ILE B 1 71 ? 8.18 -7.207 1.706 1 94 71 ILE B O 1
ATOM 2516 N N . VAL B 1 72 ? 7.188 -5.855 0.281 1 97.12 72 VAL B N 1
ATOM 2517 C CA . VAL B 1 72 ? 7.547 -4.629 0.99 1 97.12 72 VAL B CA 1
ATOM 2518 C C . VAL B 1 72 ? 6.844 -4.594 2.346 1 97.12 72 VAL B C 1
ATOM 2520 O O . VAL B 1 72 ? 7.492 -4.426 3.383 1 97.12 72 VAL B O 1
ATOM 2523 N N . VAL B 1 73 ? 5.566 -4.805 2.359 1 96.69 73 VAL B N 1
ATOM 2524 C CA . VAL B 1 73 ? 4.781 -4.738 3.588 1 96.69 73 VAL B CA 1
ATOM 2525 C C . VAL B 1 73 ? 5.297 -5.77 4.586 1 96.69 73 VAL B C 1
ATOM 2527 O O . VAL B 1 73 ? 5.562 -5.441 5.746 1 96.69 73 VAL B O 1
ATOM 2530 N N . ARG B 1 74 ? 5.504 -6.965 4.148 1 94.56 74 ARG B N 1
ATOM 2531 C CA . ARG B 1 74 ? 5.957 -8.016 5.055 1 94.56 74 ARG B CA 1
ATOM 2532 C C . ARG B 1 74 ? 7.391 -7.762 5.512 1 94.56 74 ARG B C 1
ATOM 2534 O O . ARG B 1 74 ? 7.762 -8.117 6.633 1 94.56 74 ARG B O 1
ATOM 2541 N N . GLY B 1 75 ? 8.156 -7.227 4.625 1 94.94 75 GLY B N 1
ATOM 2542 C CA . GLY B 1 75 ? 9.539 -6.91 4.961 1 94.94 75 GLY B CA 1
ATOM 2543 C C . GLY B 1 75 ? 9.656 -5.852 6.043 1 94.94 75 GLY B C 1
ATOM 2544 O O . GLY B 1 75 ? 10.508 -5.957 6.926 1 94.94 75 GLY B O 1
ATOM 2545 N N . ILE B 1 76 ? 8.781 -4.867 6.012 1 95.94 76 ILE B N 1
ATOM 2546 C CA . ILE B 1 76 ? 8.93 -3.754 6.941 1 95.94 76 ILE B CA 1
ATOM 2547 C C . ILE B 1 76 ? 8.141 -4.039 8.219 1 95.94 76 ILE B C 1
ATOM 2549 O O . ILE B 1 76 ? 8.344 -3.389 9.242 1 95.94 76 ILE B O 1
ATOM 2553 N N . CYS B 1 77 ? 7.238 -4.992 8.102 1 92.81 77 CYS B N 1
ATOM 2554 C CA . CYS B 1 77 ? 6.41 -5.328 9.25 1 92.81 77 CYS B CA 1
ATOM 2555 C C . CYS B 1 77 ? 7.266 -5.777 10.43 1 92.81 77 CYS B C 1
ATOM 2557 O O . CYS B 1 77 ? 8.188 -6.574 10.266 1 92.81 77 CYS B O 1
ATOM 2559 N N . GLY B 1 78 ? 7.043 -5.34 11.555 1 89.75 78 GLY B N 1
ATOM 2560 C CA . GLY B 1 78 ? 7.762 -5.68 12.773 1 89.75 78 GLY B CA 1
ATOM 2561 C C . GLY B 1 78 ? 8.969 -4.797 13.023 1 89.75 78 GLY B C 1
ATOM 2562 O O . GLY B 1 78 ? 9.633 -4.914 14.055 1 89.75 78 GLY B O 1
ATOM 2563 N N . ARG B 1 79 ? 9.266 -3.959 12.008 1 94.06 79 ARG B N 1
ATOM 2564 C CA . ARG B 1 79 ? 10.461 -3.125 12.117 1 94.06 79 ARG B CA 1
ATOM 2565 C C . ARG B 1 79 ? 10.094 -1.65 12.227 1 94.06 79 ARG B C 1
ATOM 2567 O O . ARG B 1 79 ? 10.969 -0.794 12.367 1 94.06 79 ARG B O 1
ATOM 2574 N N . LEU B 1 80 ? 8.812 -1.365 12.094 1 92.62 80 LEU B N 1
ATOM 2575 C CA . LEU B 1 80 ? 8.344 0.017 12.125 1 92.62 80 LEU B CA 1
ATOM 2576 C C . LEU B 1 80 ? 8.461 0.597 13.531 1 92.62 80 LEU B C 1
ATOM 2578 O O . LEU B 1 80 ? 8.195 -0.096 14.516 1 92.62 80 LEU B O 1
ATOM 2582 N N . ARG B 1 81 ? 8.82 1.86 13.562 1 86.44 81 ARG B N 1
ATOM 2583 C CA . ARG B 1 81 ? 9.086 2.52 14.836 1 86.44 81 ARG B CA 1
ATOM 2584 C C . ARG B 1 81 ? 7.973 3.494 15.195 1 86.44 81 ARG B C 1
ATOM 2586 O O . ARG B 1 81 ? 7.902 3.977 16.328 1 86.44 81 ARG B O 1
ATOM 2593 N N . GLY B 1 82 ? 7.227 3.822 14.32 1 85.94 82 GLY B N 1
ATOM 2594 C CA . GLY B 1 82 ? 6.145 4.766 14.547 1 85.94 82 GLY B CA 1
ATOM 2595 C C . GLY B 1 82 ? 5.898 5.688 13.367 1 85.94 82 GLY B C 1
ATOM 2596 O O . GLY B 1 82 ? 6.777 5.863 12.516 1 85.94 82 GLY B O 1
ATOM 2597 N N . LYS B 1 83 ? 4.812 6.273 13.367 1 83.38 83 LYS B N 1
ATOM 2598 C CA . LYS B 1 83 ? 4.348 7.047 12.219 1 83.38 83 LYS B CA 1
ATOM 2599 C C . LYS B 1 83 ? 5.238 8.266 11.984 1 83.38 83 LYS B C 1
ATOM 2601 O O . LYS B 1 83 ? 5.398 8.711 10.844 1 83.38 83 LYS B O 1
ATOM 2606 N N . TRP B 1 84 ? 5.867 8.719 13.016 1 77.62 84 TRP B N 1
ATOM 2607 C CA . TRP B 1 84 ? 6.633 9.953 12.883 1 77.62 84 TRP B CA 1
ATOM 2608 C C . TRP B 1 84 ? 8.117 9.656 12.703 1 77.62 84 TRP B C 1
ATOM 2610 O O . TRP B 1 84 ? 8.906 10.562 12.422 1 77.62 84 TRP B O 1
ATOM 2620 N N . LYS B 1 85 ? 8.5 8.414 12.812 1 82.25 85 LYS B N 1
ATOM 2621 C CA . LYS B 1 85 ? 9.906 8.039 12.75 1 82.25 85 LYS B CA 1
ATOM 2622 C C . LYS B 1 85 ? 10.188 7.164 11.531 1 82.25 85 LYS B C 1
ATOM 2624 O O . LYS B 1 85 ? 11.305 7.164 11.008 1 82.25 85 LYS B O 1
ATOM 2629 N N . ASP B 1 86 ? 9.242 6.488 11.117 1 90.94 86 ASP B N 1
ATOM 2630 C CA . ASP B 1 86 ? 9.422 5.574 10 1 90.94 86 ASP B CA 1
ATOM 2631 C C . ASP B 1 86 ? 9.695 6.336 8.703 1 90.94 86 ASP B C 1
ATOM 2633 O O . ASP B 1 86 ? 9.211 7.457 8.523 1 90.94 86 ASP B O 1
ATOM 2637 N N . PRO B 1 87 ? 10.484 5.77 7.82 1 94.5 87 PRO B N 1
ATOM 2638 C CA . PRO B 1 87 ? 10.617 6.383 6.496 1 94.5 87 PRO B CA 1
ATOM 2639 C C . PRO B 1 87 ? 9.32 6.348 5.695 1 94.5 87 PRO B C 1
ATOM 2641 O O . PRO B 1 87 ? 8.406 5.594 6.031 1 94.5 87 PRO B O 1
ATOM 2644 N N . ALA B 1 88 ? 9.312 7.281 4.75 1 95.81 88 ALA B N 1
ATOM 2645 C CA . ALA B 1 88 ? 8.273 7.125 3.732 1 95.81 88 ALA B CA 1
ATOM 2646 C C . ALA B 1 88 ? 8.539 5.895 2.869 1 95.81 88 ALA B C 1
ATOM 2648 O O . ALA B 1 88 ? 9.688 5.539 2.619 1 95.81 88 ALA B O 1
ATOM 2649 N N . VAL B 1 89 ? 7.492 5.211 2.457 1 98.06 89 VAL B N 1
ATOM 2650 C CA . VAL B 1 89 ? 7.602 4.027 1.61 1 98.06 89 VAL B CA 1
ATOM 2651 C C . VAL B 1 89 ? 6.676 4.168 0.402 1 98.06 89 VAL B C 1
ATOM 2653 O O . VAL B 1 89 ? 5.465 4.352 0.557 1 98.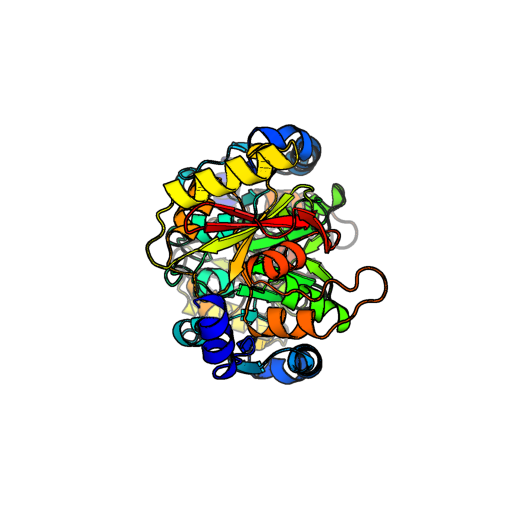06 89 VAL B O 1
ATOM 2656 N N . ILE B 1 90 ? 7.242 4.156 -0.745 1 98.38 90 ILE B N 1
ATOM 2657 C CA . ILE B 1 90 ? 6.543 4.215 -2.025 1 98.38 90 ILE B CA 1
ATOM 2658 C C . ILE B 1 90 ? 6.785 2.922 -2.801 1 98.38 90 ILE B C 1
ATOM 2660 O O . ILE B 1 90 ? 7.922 2.451 -2.896 1 98.38 90 ILE B O 1
ATOM 2664 N N . VAL B 1 91 ? 5.75 2.357 -3.334 1 98.44 91 VAL B N 1
ATOM 2665 C CA . VAL B 1 91 ? 5.883 1.149 -4.141 1 98.44 91 VAL B CA 1
ATOM 2666 C C . VAL B 1 91 ? 5.5 1.449 -5.59 1 98.44 91 VAL B C 1
ATOM 2668 O O . VAL B 1 91 ? 4.469 2.07 -5.848 1 98.44 91 VAL B O 1
ATOM 2671 N N . LEU B 1 92 ? 6.367 0.999 -6.477 1 97.62 92 LEU B N 1
ATOM 2672 C CA . LEU B 1 92 ? 6.113 1.138 -7.91 1 97.62 92 LEU B CA 1
ATOM 2673 C C . LEU B 1 92 ? 5.5 -0.136 -8.477 1 97.62 92 LEU B C 1
ATOM 2675 O O . LEU B 1 92 ? 5.906 -1.243 -8.117 1 97.62 92 LEU B O 1
ATOM 2679 N N . ASP B 1 93 ? 4.547 0.1 -9.328 1 94.06 93 ASP B N 1
ATOM 2680 C CA . ASP B 1 93 ? 4.035 -1.1 -9.984 1 94.06 93 ASP B CA 1
ATOM 2681 C C . ASP B 1 93 ? 4.973 -1.561 -11.102 1 94.06 93 ASP B C 1
ATOM 2683 O O . ASP B 1 93 ? 5.859 -0.816 -11.516 1 94.06 93 ASP B O 1
ATOM 2687 N N . LYS B 1 94 ? 4.805 -2.758 -11.578 1 91.12 94 LYS B N 1
ATOM 2688 C CA . LYS B 1 94 ? 5.758 -3.383 -12.484 1 91.12 94 LYS B CA 1
ATOM 2689 C C . LYS B 1 94 ? 5.797 -2.652 -13.828 1 91.12 94 LYS B C 1
ATOM 2691 O O . LYS B 1 94 ? 6.871 -2.447 -14.398 1 91.12 94 LYS B O 1
ATOM 2696 N N . PRO B 1 95 ? 4.645 -2.164 -14.32 1 91.25 95 PRO B N 1
ATOM 2697 C CA . PRO B 1 95 ? 4.699 -1.425 -15.586 1 91.25 95 PRO B CA 1
ATOM 2698 C C . PRO B 1 95 ? 5.199 0.007 -15.414 1 91.25 95 PRO B C 1
ATOM 2700 O O . PRO B 1 95 ? 5.289 0.757 -16.391 1 91.25 95 PRO B O 1
ATOM 2703 N N . LEU B 1 96 ? 5.469 0.415 -14.18 1 95.12 96 LEU B N 1
ATOM 2704 C CA . LEU B 1 96 ? 5.934 1.761 -13.859 1 95.12 96 LEU B CA 1
ATOM 2705 C C . LEU B 1 96 ? 4.914 2.807 -14.297 1 95.12 96 LEU B C 1
ATOM 2707 O O . LEU B 1 96 ? 5.27 3.793 -14.945 1 95.12 96 LEU B O 1
ATOM 2711 N N . LYS B 1 97 ? 3.701 2.527 -13.898 1 95.38 97 LYS B N 1
ATOM 2712 C CA . LYS B 1 97 ? 2.609 3.453 -14.188 1 95.38 97 LYS B CA 1
ATOM 2713 C C . LYS B 1 97 ? 2.162 4.191 -12.93 1 95.38 97 LYS B C 1
ATOM 2715 O O . LYS B 1 97 ? 1.654 5.309 -13.008 1 95.38 97 LYS B O 1
ATOM 2720 N N . HIS B 1 98 ? 2.367 3.568 -11.844 1 97.19 98 HIS B N 1
ATOM 2721 C CA . HIS B 1 98 ? 1.882 4.137 -10.594 1 97.19 98 HIS B CA 1
ATOM 2722 C C . HIS B 1 98 ? 2.971 4.129 -9.523 1 97.19 98 HIS B C 1
ATOM 2724 O O . HIS B 1 98 ? 3.75 3.176 -9.438 1 97.19 98 HIS B O 1
ATOM 2730 N N . ALA B 1 99 ? 3.006 5.152 -8.773 1 98.06 99 ALA B N 1
ATOM 2731 C CA . ALA B 1 99 ? 3.785 5.258 -7.547 1 98.06 99 ALA B CA 1
ATOM 2732 C C . ALA B 1 99 ? 2.873 5.359 -6.328 1 98.06 99 ALA B C 1
ATOM 2734 O O . ALA B 1 99 ? 2.303 6.418 -6.055 1 98.06 99 ALA B O 1
ATOM 2735 N N . VAL B 1 100 ? 2.803 4.297 -5.574 1 97.75 100 VAL B N 1
ATOM 2736 C CA . VAL B 1 100 ? 1.846 4.195 -4.477 1 97.75 100 VAL B CA 1
ATOM 2737 C C . VAL B 1 100 ? 2.521 4.574 -3.162 1 97.75 100 VAL B C 1
ATOM 2739 O O . VAL B 1 100 ? 3.469 3.912 -2.73 1 97.75 100 VAL B O 1
ATOM 2742 N N . VAL B 1 101 ? 1.998 5.59 -2.537 1 97 101 VAL B N 1
ATOM 2743 C CA . VAL B 1 101 ? 2.521 5.969 -1.229 1 97 101 VAL B CA 1
ATOM 2744 C C . VAL B 1 101 ? 1.885 5.102 -0.145 1 97 101 VAL B C 1
ATOM 2746 O O . VAL B 1 101 ? 0.704 5.258 0.171 1 97 101 VAL B O 1
ATOM 2749 N N . MET B 1 102 ? 2.736 4.258 0.453 1 96.5 102 MET B N 1
ATOM 2750 C CA . MET B 1 102 ? 2.23 3.309 1.438 1 96.5 102 MET B CA 1
ATOM 2751 C C . MET B 1 102 ? 2.365 3.865 2.852 1 96.5 102 MET B C 1
ATOM 2753 O O . MET B 1 102 ? 1.465 3.701 3.676 1 96.5 102 MET B O 1
ATOM 2757 N N . LEU B 1 103 ? 3.498 4.438 3.131 1 95.88 103 LEU B N 1
ATOM 2758 C CA . LEU B 1 103 ? 3.777 5.039 4.43 1 95.88 103 LEU B CA 1
ATOM 2759 C C . LEU B 1 103 ? 4.387 6.426 4.266 1 95.88 103 LEU B C 1
ATOM 2761 O O . LEU B 1 103 ? 4.984 6.73 3.232 1 95.88 103 LEU B O 1
ATOM 2765 N N . GLY B 1 104 ? 4.145 7.234 5.277 1 92.06 104 GLY B N 1
ATOM 2766 C CA . GLY B 1 104 ? 4.879 8.484 5.398 1 92.06 104 GLY B CA 1
ATOM 2767 C C . GLY B 1 104 ? 4.48 9.516 4.359 1 92.06 104 GLY B C 1
ATOM 2768 O O . GLY B 1 104 ? 5.332 10.242 3.85 1 92.06 104 GLY B O 1
ATOM 2769 N N . GLY B 1 105 ? 3.27 9.516 3.994 1 87.5 105 GLY B N 1
ATOM 2770 C CA . GLY B 1 105 ? 2.811 10.484 3.01 1 87.5 105 GLY B CA 1
ATOM 2771 C C . GLY B 1 105 ? 3.133 11.922 3.387 1 87.5 105 GLY B C 1
ATOM 2772 O O . GLY B 1 105 ? 3.633 12.688 2.562 1 87.5 105 GLY B O 1
ATOM 2773 N N . HIS B 1 106 ? 3.012 12.211 4.609 1 80.44 106 HIS B N 1
ATOM 2774 C CA . HIS B 1 106 ? 3.182 13.586 5.066 1 80.44 106 HIS B CA 1
ATOM 2775 C C . HIS B 1 106 ? 4.621 13.852 5.496 1 80.44 106 HIS B C 1
ATOM 2777 O O . HIS B 1 106 ? 4.945 14.953 5.949 1 80.44 106 HIS B O 1
ATOM 2783 N N . HIS B 1 107 ? 5.457 12.852 5.277 1 80.94 107 HIS B N 1
ATOM 2784 C CA . HIS B 1 107 ? 6.863 12.969 5.645 1 80.94 107 HIS B CA 1
ATOM 2785 C C . HIS B 1 107 ? 7.77 12.789 4.43 1 80.94 107 HIS B C 1
ATOM 2787 O O . HIS B 1 107 ? 8.781 12.086 4.5 1 80.94 107 HIS B O 1
ATOM 2793 N N . GLY B 1 108 ? 7.277 13.367 3.389 1 84.62 108 GLY B N 1
ATOM 2794 C CA . GLY B 1 108 ? 8.125 13.336 2.205 1 84.62 108 GLY B CA 1
ATOM 2795 C C . GLY B 1 108 ? 7.625 12.375 1.143 1 84.62 108 GLY B C 1
ATOM 2796 O O . GLY B 1 108 ? 7.91 12.555 -0.044 1 84.62 108 GLY B O 1
ATOM 2797 N N . GLY B 1 109 ? 6.828 11.422 1.561 1 92.75 109 GLY B N 1
ATOM 2798 C CA . GLY B 1 109 ? 6.359 10.422 0.613 1 92.75 109 GLY B CA 1
ATOM 2799 C C . GLY B 1 109 ? 5.523 11.008 -0.508 1 92.75 109 GLY B C 1
ATOM 2800 O O . GLY B 1 109 ? 5.723 10.672 -1.678 1 92.75 109 GLY B O 1
ATOM 2801 N N . ASN B 1 110 ? 4.602 11.859 -0.165 1 90.62 110 ASN B N 1
ATOM 2802 C CA . ASN B 1 110 ? 3.76 12.484 -1.181 1 90.62 110 ASN B CA 1
ATOM 2803 C C . ASN B 1 110 ? 4.578 13.344 -2.137 1 90.62 110 ASN B C 1
ATOM 2805 O O . ASN B 1 110 ? 4.355 13.32 -3.35 1 90.62 110 ASN B O 1
ATOM 2809 N N . GLU B 1 111 ? 5.535 14.07 -1.633 1 88.56 111 GLU B N 1
ATOM 2810 C CA . GLU B 1 111 ? 6.387 14.922 -2.457 1 88.56 111 GLU B CA 1
ATOM 2811 C C . GLU B 1 111 ? 7.227 14.094 -3.426 1 88.56 111 GLU B C 1
ATOM 2813 O O . GLU B 1 111 ? 7.32 14.422 -4.609 1 88.56 111 GLU B O 1
ATOM 2818 N N . VAL B 1 112 ? 7.785 13.086 -2.922 1 95 112 VAL B N 1
ATOM 2819 C CA . VAL B 1 112 ? 8.609 12.211 -3.752 1 95 112 VAL B CA 1
ATOM 2820 C C . VAL B 1 112 ? 7.75 11.547 -4.824 1 95 112 VAL B C 1
ATOM 2822 O O . VAL B 1 112 ? 8.141 11.492 -5.992 1 95 112 VAL B O 1
ATOM 2825 N N . ALA B 1 113 ? 6.594 11.07 -4.422 1 96.44 113 ALA B N 1
ATOM 2826 C CA . ALA B 1 113 ? 5.684 10.445 -5.375 1 96.44 113 ALA B CA 1
ATOM 2827 C C . ALA B 1 113 ? 5.266 11.422 -6.465 1 96.44 113 ALA B C 1
ATOM 2829 O O . ALA B 1 113 ? 5.207 11.062 -7.645 1 96.44 113 ALA B O 1
ATOM 2830 N N . LYS B 1 114 ? 5 12.625 -6.082 1 93.06 114 LYS B N 1
ATOM 2831 C CA . LYS B 1 114 ? 4.629 13.648 -7.055 1 93.06 114 LYS B CA 1
ATOM 2832 C C . LYS B 1 114 ? 5.781 13.953 -8.008 1 93.06 114 LYS B C 1
ATOM 2834 O O . LYS B 1 114 ? 5.566 14.188 -9.195 1 93.06 114 LYS B O 1
ATOM 2839 N N . LYS B 1 115 ? 6.957 13.984 -7.473 1 95.19 115 LYS B N 1
ATOM 2840 C CA . LYS B 1 115 ? 8.125 14.188 -8.32 1 95.19 115 LYS B CA 1
ATOM 2841 C C . LYS B 1 115 ? 8.242 13.094 -9.383 1 95.19 115 LYS B C 1
ATOM 2843 O O . LYS B 1 115 ? 8.656 13.359 -10.508 1 95.19 115 LYS B O 1
ATOM 2848 N N . LEU B 1 116 ? 7.812 11.953 -9.078 1 97.5 116 LEU B N 1
ATOM 2849 C CA . LEU B 1 116 ? 7.898 10.82 -9.992 1 97.5 116 LEU B CA 1
ATOM 2850 C C . LEU B 1 116 ? 6.91 10.977 -11.141 1 97.5 116 LEU B C 1
ATOM 2852 O O . LEU B 1 116 ? 7.027 10.297 -12.164 1 97.5 116 LEU B O 1
ATOM 2856 N N . GLU B 1 117 ? 5.996 11.859 -10.984 1 96.25 117 GLU B N 1
ATOM 2857 C CA . GLU B 1 117 ? 5.086 12.141 -12.094 1 96.25 117 GLU B CA 1
ATOM 2858 C C . GLU B 1 117 ? 5.828 12.75 -13.273 1 96.25 117 GLU B C 1
ATOM 2860 O O . GLU B 1 117 ? 5.398 12.617 -14.422 1 96.25 117 GLU B O 1
ATOM 2865 N N . GLU B 1 118 ? 6.906 13.43 -12.984 1 96 118 GLU B N 1
ATOM 2866 C CA . GLU B 1 118 ? 7.742 13.961 -14.055 1 96 118 GLU B CA 1
ATOM 2867 C C . GLU B 1 118 ? 8.289 12.844 -14.938 1 96 118 GLU B C 1
ATOM 2869 O O . GLU B 1 118 ? 8.672 13.078 -16.078 1 96 118 GLU B O 1
ATOM 2874 N N . ALA B 1 119 ? 8.375 11.641 -14.445 1 95.31 119 ALA B N 1
ATOM 2875 C CA . ALA B 1 119 ? 8.859 10.484 -15.203 1 95.31 119 ALA B CA 1
ATOM 2876 C C . ALA B 1 119 ? 7.703 9.742 -15.867 1 95.31 119 ALA B C 1
ATOM 2878 O O . ALA B 1 119 ? 7.906 8.695 -16.484 1 95.31 119 ALA B O 1
ATOM 2879 N N . GLY B 1 120 ? 6.48 10.242 -15.648 1 95.5 120 GLY B N 1
ATOM 2880 C CA . GLY B 1 120 ? 5.332 9.648 -16.312 1 95.5 120 GLY B CA 1
ATOM 2881 C C . GLY B 1 120 ? 4.496 8.781 -15.398 1 95.5 120 GLY B C 1
ATOM 2882 O O . GLY B 1 120 ? 3.469 8.234 -15.82 1 95.5 120 GLY B O 1
ATOM 2883 N N . LEU B 1 121 ? 4.922 8.602 -14.188 1 97.06 121 LEU B N 1
ATOM 2884 C CA . LEU B 1 121 ? 4.125 7.816 -13.242 1 97.06 121 LEU B CA 1
ATOM 2885 C C . LEU B 1 121 ? 3 8.656 -12.648 1 97.06 121 LEU B C 1
ATOM 2887 O O . LEU B 1 121 ? 3.059 9.891 -12.68 1 97.06 121 LEU B O 1
ATOM 2891 N N . LYS B 1 122 ? 1.985 7.961 -12.234 1 96.62 122 LYS B N 1
ATOM 2892 C CA . LYS B 1 122 ? 0.918 8.609 -11.477 1 96.62 122 LYS B CA 1
ATOM 2893 C C . LYS B 1 122 ? 1.062 8.336 -9.984 1 96.62 122 LYS B C 1
ATOM 2895 O O . LYS B 1 122 ? 1.121 7.176 -9.562 1 96.62 122 LYS B O 1
ATOM 2900 N N . ALA B 1 123 ? 1.109 9.398 -9.234 1 95.94 123 ALA B N 1
ATOM 2901 C CA . ALA B 1 123 ? 1.148 9.25 -7.777 1 95.94 123 ALA B CA 1
ATOM 2902 C C . ALA B 1 123 ? -0.203 8.797 -7.234 1 95.94 123 ALA B C 1
ATOM 2904 O O . ALA B 1 123 ? -1.241 9.367 -7.57 1 95.94 123 ALA B O 1
ATOM 2905 N N . VAL B 1 124 ? -0.198 7.723 -6.453 1 96.19 124 VAL B N 1
ATOM 2906 C CA . VAL B 1 124 ? -1.393 7.246 -5.766 1 96.19 124 VAL B CA 1
ATOM 2907 C C . VAL B 1 124 ? -1.265 7.504 -4.266 1 96.19 124 VAL B C 1
ATOM 2909 O O . VAL B 1 124 ? -0.51 6.816 -3.574 1 96.19 124 VAL B O 1
ATOM 2912 N N . ILE B 1 125 ? -2.014 8.453 -3.803 1 92.44 125 ILE B N 1
ATOM 2913 C CA . ILE B 1 125 ? -1.944 8.93 -2.426 1 92.44 125 ILE B CA 1
ATOM 2914 C C . ILE B 1 125 ? -3.268 8.648 -1.716 1 92.44 125 ILE B C 1
ATOM 2916 O O . ILE B 1 125 ? -4.336 8.977 -2.229 1 92.44 125 ILE B O 1
ATOM 2920 N N . THR B 1 126 ? -3.191 7.977 -0.551 1 89.5 126 THR B N 1
ATOM 2921 C CA . THR B 1 126 ? -4.41 7.555 0.133 1 89.5 126 THR B CA 1
ATOM 2922 C C . THR B 1 126 ? -4.691 8.453 1.334 1 89.5 126 THR B C 1
ATOM 2924 O O . THR B 1 126 ? -5.707 8.281 2.014 1 89.5 126 THR B O 1
ATOM 2927 N N . THR B 1 127 ? -3.826 9.391 1.658 1 83.75 127 THR B N 1
ATOM 2928 C CA . THR B 1 127 ? -4.07 10.289 2.777 1 83.75 127 THR B CA 1
ATOM 2929 C C . THR B 1 127 ? -5.082 11.367 2.395 1 83.75 127 THR B C 1
ATOM 2931 O O . THR B 1 127 ? -5.113 11.812 1.246 1 83.75 127 THR B O 1
ATOM 2934 N N . ALA B 1 128 ? -5.914 11.711 3.34 1 76.5 128 ALA B N 1
ATOM 2935 C CA . ALA B 1 128 ? -7.047 12.602 3.117 1 76.5 128 ALA B CA 1
ATOM 2936 C C . ALA B 1 128 ? -6.59 14.055 3.014 1 76.5 128 ALA B C 1
ATOM 2938 O O . ALA B 1 128 ? -7.297 14.898 2.453 1 76.5 128 ALA B O 1
ATOM 2939 N N . MET B 1 129 ? -5.426 14.359 3.611 1 77.44 129 MET B N 1
ATOM 2940 C CA . MET B 1 129 ? -5.012 15.758 3.732 1 77.44 129 MET B CA 1
ATOM 2941 C C . MET B 1 129 ? -4.973 16.438 2.367 1 77.44 129 MET B C 1
ATOM 2943 O O . MET B 1 129 ? -5.328 17.609 2.242 1 77.44 129 MET B O 1
ATOM 2947 N N . GLU B 1 130 ? -4.68 15.648 1.419 1 74.38 130 GLU B N 1
ATOM 2948 C CA . GLU B 1 130 ? -4.543 16.219 0.081 1 74.38 130 GLU B CA 1
ATOM 2949 C C . GLU B 1 130 ? -5.898 16.609 -0.492 1 74.38 130 GLU B C 1
ATOM 2951 O O . GLU B 1 130 ? -5.973 17.422 -1.423 1 74.38 130 GLU B O 1
ATOM 2956 N N . PHE B 1 131 ? -6.91 16.125 0.165 1 76.44 131 PHE B N 1
ATOM 2957 C CA . PHE B 1 131 ? -8.234 16.328 -0.409 1 76.44 131 PHE B CA 1
ATOM 2958 C C . PHE B 1 131 ? -9.125 17.109 0.551 1 76.44 131 PHE B C 1
ATOM 2960 O O . PHE B 1 131 ? -10.344 17.156 0.372 1 76.44 131 PHE B O 1
ATOM 2967 N N . THR B 1 132 ? -8.539 17.625 1.576 1 82.69 132 THR B N 1
ATOM 2968 C CA . THR B 1 132 ? -9.305 18.359 2.588 1 82.69 132 THR B CA 1
ATOM 2969 C C . THR B 1 132 ? -8.898 19.828 2.615 1 82.69 132 THR B C 1
ATOM 2971 O O . THR B 1 132 ? -7.754 20.172 2.316 1 82.69 132 THR B O 1
ATOM 2974 N N . GLU B 1 133 ? -9.906 20.609 2.826 1 87.19 133 GLU B N 1
ATOM 2975 C CA . GLU B 1 133 ? -9.648 22.031 3.033 1 87.19 133 GLU B CA 1
ATOM 2976 C C . GLU B 1 133 ? -9.586 22.375 4.52 1 87.19 133 GLU B C 1
ATOM 2978 O O . GLU B 1 133 ? -10.055 21.594 5.359 1 87.19 133 GLU B O 1
ATOM 2983 N N . GLY B 1 134 ? -8.922 23.5 4.789 1 93.25 134 GLY B N 1
ATOM 2984 C CA . GLY B 1 134 ? -8.859 23.938 6.172 1 93.25 134 GLY B CA 1
ATOM 2985 C C . GLY B 1 134 ? -7.598 24.719 6.484 1 93.25 134 GLY B C 1
ATOM 2986 O O . GLY B 1 134 ? -6.828 25.062 5.578 1 93.25 134 GLY B O 1
ATOM 2987 N N . TYR B 1 135 ? -7.418 24.984 7.75 1 96.62 135 TYR B N 1
ATOM 2988 C CA . TYR B 1 135 ? -6.301 25.797 8.211 1 96.62 135 TYR B CA 1
ATOM 2989 C C . TYR B 1 135 ? -5.02 24.984 8.297 1 96.62 135 TYR B C 1
ATOM 2991 O O . TYR B 1 135 ? -5.023 23.859 8.828 1 96.62 135 TYR B O 1
ATOM 2999 N N . SER B 1 136 ? -4.016 25.531 7.688 1 96.44 136 SER B N 1
ATOM 3000 C CA . SER B 1 136 ? -2.656 25.047 7.914 1 96.44 136 SER B CA 1
ATOM 3001 C C . SER B 1 136 ? -1.982 25.812 9.047 1 96.44 136 SER B C 1
ATOM 3003 O O . SER B 1 136 ? -1.671 27 8.906 1 96.44 136 SER B O 1
ATOM 3005 N N . VAL B 1 137 ? -1.716 25.125 10.125 1 97.62 137 VAL B N 1
ATOM 3006 C CA . VAL B 1 137 ? -1.216 25.797 11.32 1 97.62 137 VAL B CA 1
ATOM 3007 C C . VAL B 1 137 ? 0.273 25.5 11.492 1 97.62 137 VAL B C 1
ATOM 3009 O O . VAL B 1 137 ? 0.659 24.359 11.75 1 97.62 137 VAL B O 1
ATOM 3012 N N . GLY B 1 138 ? 1.064 26.516 11.336 1 96.88 138 GLY B N 1
ATOM 3013 C CA . GLY B 1 138 ? 2.484 26.422 11.633 1 96.88 138 GLY B CA 1
ATOM 3014 C C . GLY B 1 138 ? 2.822 26.828 13.062 1 96.88 138 GLY B C 1
ATOM 3015 O O . GLY B 1 138 ? 2.336 27.844 13.555 1 96.88 138 GLY B O 1
ATOM 3016 N N . VAL B 1 139 ? 3.707 26 13.711 1 96.75 139 VAL B N 1
ATOM 3017 C CA . VAL B 1 139 ? 3.957 26.25 15.125 1 96.75 139 VAL B CA 1
ATOM 3018 C C . VAL B 1 139 ? 5.461 26.234 15.398 1 96.75 139 VAL B C 1
ATOM 3020 O O . VAL B 1 139 ? 6.184 25.391 14.859 1 96.75 139 VAL B O 1
ATOM 3023 N N . GLY B 1 140 ? 5.895 27.156 16.047 1 94.12 140 GLY B N 1
ATOM 3024 C CA . GLY B 1 140 ? 7.176 27.188 16.734 1 94.12 140 GLY B CA 1
ATOM 3025 C C . GLY B 1 140 ? 7.047 27.281 18.25 1 94.12 140 GLY B C 1
ATOM 3026 O O . GLY B 1 140 ? 6.078 27.859 18.75 1 94.12 140 GLY B O 1
ATOM 3027 N N . PHE B 1 141 ? 8.031 26.641 18.969 1 94 141 PHE B N 1
ATOM 3028 C CA . PHE B 1 141 ? 7.926 26.672 20.422 1 94 141 PHE B CA 1
ATOM 3029 C C . PHE B 1 141 ? 9.266 26.391 21.078 1 94 141 PHE B C 1
ATOM 3031 O O . PHE B 1 141 ? 10.148 25.781 20.453 1 94 141 PHE B O 1
ATOM 3038 N N . ARG B 1 142 ? 9.312 26.875 22.25 1 91.56 142 ARG B N 1
ATOM 3039 C CA . ARG B 1 142 ? 10.523 26.609 23.031 1 91.56 142 ARG B CA 1
ATOM 3040 C C . ARG B 1 142 ? 10.602 25.141 23.422 1 91.56 142 ARG B C 1
ATOM 3042 O O . ARG B 1 142 ? 9.586 24.438 23.484 1 91.56 142 ARG B O 1
ATOM 3049 N N . LYS B 1 143 ? 11.773 24.625 23.719 1 88.31 143 LYS B N 1
ATOM 3050 C CA . LYS B 1 143 ? 12.078 23.219 23.969 1 88.31 143 LYS B CA 1
ATOM 3051 C C . LYS B 1 143 ? 11.242 22.672 25.109 1 88.31 143 LYS B C 1
ATOM 3053 O O . LYS B 1 143 ? 10.828 21.5 25.078 1 88.31 143 LYS B O 1
ATOM 3058 N N . ASN B 1 144 ? 10.883 23.453 26.062 1 90.69 144 ASN B N 1
ATOM 3059 C CA . ASN B 1 144 ? 10.211 22.953 27.25 1 90.69 144 ASN B CA 1
ATOM 3060 C C . ASN B 1 144 ? 8.711 23.188 27.188 1 90.69 144 ASN B C 1
ATOM 3062 O O . ASN B 1 144 ? 8 23 28.172 1 90.69 144 ASN B O 1
ATOM 3066 N N . ALA B 1 145 ? 8.273 23.609 26.078 1 94.69 145 ALA B N 1
ATOM 3067 C CA . ALA B 1 145 ? 6.84 23.828 25.953 1 94.69 145 ALA B CA 1
ATOM 3068 C C . ALA B 1 145 ? 6.062 22.531 26.094 1 94.69 145 ALA B C 1
ATOM 3070 O O . ALA B 1 145 ? 6.484 21.484 25.578 1 94.69 145 ALA B O 1
ATOM 3071 N N . THR B 1 146 ? 4.93 22.578 26.781 1 96.5 146 THR B N 1
ATOM 3072 C CA . THR B 1 146 ? 4.082 21.406 26.969 1 96.5 146 THR B CA 1
ATOM 3073 C C . THR B 1 146 ? 3.035 21.312 25.859 1 96.5 146 THR B C 1
ATOM 3075 O O . THR B 1 146 ? 2.764 22.312 25.172 1 96.5 146 THR B O 1
ATOM 3078 N N . ALA B 1 147 ? 2.475 20.141 25.688 1 97.62 147 ALA B N 1
ATOM 3079 C CA . ALA B 1 147 ? 1.396 19.953 24.734 1 97.62 147 ALA B CA 1
ATOM 3080 C C . ALA B 1 147 ? 0.225 20.891 25.016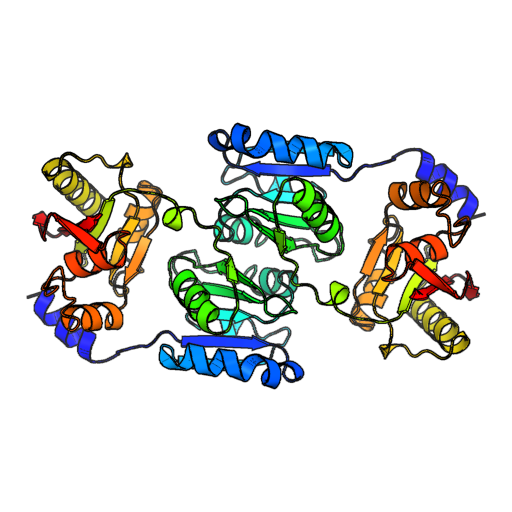 1 97.62 147 ALA B C 1
ATOM 3082 O O . ALA B 1 147 ? -0.368 21.453 24.094 1 97.62 147 ALA B O 1
ATOM 3083 N N . ASP B 1 148 ? -0.07 21.062 26.297 1 97.88 148 ASP B N 1
ATOM 3084 C CA . ASP B 1 148 ? -1.177 21.922 26.688 1 97.88 148 ASP B CA 1
ATOM 3085 C C . ASP B 1 148 ? -0.916 23.375 26.281 1 97.88 148 ASP B C 1
ATOM 3087 O O . ASP B 1 148 ? -1.82 24.062 25.797 1 97.88 148 ASP B O 1
ATOM 3091 N N . GLU B 1 149 ? 0.293 23.812 26.469 1 97.44 149 GLU B N 1
ATOM 3092 C CA . GLU B 1 149 ? 0.664 25.172 26.078 1 97.44 149 GLU B CA 1
ATOM 3093 C C . GLU B 1 149 ? 0.511 25.375 24.578 1 97.44 149 GLU B C 1
ATOM 3095 O O . GLU B 1 149 ? 0.012 26.422 24.141 1 97.44 149 GLU B O 1
ATOM 3100 N N . ILE B 1 150 ? 0.905 24.391 23.875 1 98.06 150 ILE B N 1
ATOM 3101 C CA . ILE B 1 150 ? 0.855 24.469 22.422 1 98.06 150 ILE B CA 1
ATOM 3102 C C . ILE B 1 150 ? -0.598 24.469 21.953 1 98.06 150 ILE B C 1
ATOM 3104 O O . ILE B 1 150 ? -0.984 25.281 21.109 1 98.06 150 ILE B O 1
ATOM 3108 N N . LEU B 1 151 ? -1.399 23.625 22.531 1 98.31 151 LEU B N 1
ATOM 3109 C CA . LEU B 1 151 ? -2.812 23.531 22.172 1 98.31 151 LEU B CA 1
ATOM 3110 C C . LEU B 1 151 ? -3.527 24.844 22.469 1 98.31 151 LEU B C 1
ATOM 3112 O O . LEU B 1 151 ? -4.332 25.312 21.672 1 98.31 151 LEU B O 1
ATOM 3116 N N . GLU B 1 152 ? -3.211 25.406 23.594 1 97.94 152 GLU B N 1
ATOM 3117 C CA . GLU B 1 152 ? -3.809 26.672 23.969 1 97.94 152 GLU B CA 1
ATOM 3118 C C . GLU B 1 152 ? -3.428 27.781 23 1 97.94 152 GLU B C 1
ATOM 3120 O O . GLU B 1 152 ? -4.27 28.609 22.625 1 97.94 152 GLU B O 1
ATOM 3125 N N . ALA B 1 153 ? -2.197 27.812 22.625 1 98.06 153 ALA B N 1
ATOM 3126 C CA . ALA B 1 153 ? -1.723 28.812 21.672 1 98.06 153 ALA B CA 1
ATOM 3127 C C . ALA B 1 153 ? -2.436 28.672 20.328 1 98.06 153 ALA B C 1
ATOM 3129 O O . ALA B 1 153 ? -2.842 29.672 19.734 1 98.06 153 ALA B O 1
ATOM 3130 N N . ILE B 1 154 ? -2.588 27.438 19.875 1 98.38 154 ILE B N 1
ATOM 3131 C CA . ILE B 1 154 ? -3.266 27.188 18.609 1 98.38 154 ILE B CA 1
ATOM 3132 C C . ILE B 1 154 ? -4.715 27.656 18.703 1 98.38 154 ILE B C 1
ATOM 3134 O O . ILE B 1 154 ? -5.215 28.312 17.781 1 98.38 154 ILE B O 1
ATOM 3138 N N . ALA B 1 155 ? -5.355 27.375 19.797 1 98.31 155 ALA B N 1
ATOM 3139 C CA . ALA B 1 155 ? -6.746 27.781 20 1 98.31 155 ALA B CA 1
ATOM 3140 C C . ALA B 1 155 ? -6.895 29.297 19.953 1 98.31 155 ALA B C 1
ATOM 3142 O O . ALA B 1 155 ? -7.805 29.812 19.312 1 98.31 155 ALA B O 1
ATOM 3143 N N . MET B 1 156 ? -6.004 29.938 20.625 1 98.12 156 MET B N 1
ATOM 3144 C CA . MET B 1 156 ? -6.035 31.391 20.672 1 98.12 156 MET B CA 1
ATOM 3145 C C . MET B 1 156 ? -5.805 31.984 19.281 1 98.12 156 MET B C 1
ATOM 3147 O O . MET B 1 156 ? -6.477 32.938 18.891 1 98.12 156 MET B O 1
ATOM 3151 N N . ALA B 1 157 ? -4.902 31.422 18.578 1 97.88 157 ALA B N 1
ATOM 3152 C CA . ALA B 1 157 ? -4.609 31.891 17.219 1 97.88 157 ALA B CA 1
ATOM 3153 C C . ALA B 1 157 ? -5.816 31.703 16.312 1 97.88 157 ALA B C 1
ATOM 3155 O O . ALA B 1 157 ? -6.148 32.594 15.523 1 97.88 157 ALA B O 1
ATOM 3156 N N . LEU B 1 158 ? -6.441 30.594 16.406 1 98.12 158 LEU B N 1
ATOM 3157 C CA . LEU B 1 158 ? -7.613 30.312 15.586 1 98.12 158 LEU B CA 1
ATOM 3158 C C . LEU B 1 158 ? -8.742 31.297 15.898 1 98.12 158 LEU B C 1
ATOM 3160 O O . LEU B 1 158 ? -9.43 31.766 14.992 1 98.12 158 LEU B O 1
ATOM 3164 N N . GLU B 1 159 ? -8.867 31.594 17.156 1 97.25 159 GLU B N 1
ATOM 3165 C CA . GLU B 1 159 ? -9.906 32.531 17.562 1 97.25 159 GLU B CA 1
ATOM 3166 C C . GLU B 1 159 ? -9.703 33.906 16.891 1 97.25 159 GLU B C 1
ATOM 3168 O O . GLU B 1 159 ? -10.68 34.562 16.531 1 97.25 159 GLU B O 1
ATOM 3173 N N . GLU B 1 160 ? -8.508 34.25 16.75 1 97 160 GLU B N 1
ATOM 3174 C CA . GLU B 1 160 ? -8.195 35.562 16.141 1 97 160 GLU B CA 1
ATOM 3175 C C . GLU B 1 160 ? -8.68 35.625 14.695 1 97 160 GLU B C 1
ATOM 3177 O O . GLU B 1 160 ? -8.961 36.688 14.18 1 97 160 GLU B O 1
ATOM 3182 N N . VAL B 1 161 ? -8.789 34.5 14.07 1 96.62 161 VAL B N 1
ATOM 3183 C CA . VAL B 1 161 ? -9.188 34.5 12.664 1 96.62 161 VAL B CA 1
ATOM 3184 C C . VAL B 1 161 ? -10.594 33.938 12.531 1 96.62 161 VAL B C 1
ATOM 3186 O O . VAL B 1 161 ? -11.047 33.656 11.422 1 96.62 161 VAL B O 1
ATOM 3189 N N . GLY B 1 162 ? -11.219 33.688 13.688 1 96.88 162 GLY B N 1
ATOM 3190 C CA . GLY B 1 162 ? -12.594 33.219 13.688 1 96.88 162 GLY B CA 1
ATOM 3191 C C . GLY B 1 162 ? -12.711 31.734 13.383 1 96.88 162 GLY B C 1
ATOM 3192 O O . GLY B 1 162 ? -13.742 31.281 12.875 1 96.88 162 GLY B O 1
ATOM 3193 N N . GLY B 1 163 ? -11.648 31.078 13.602 1 96.88 163 GLY B N 1
ATOM 3194 C CA . GLY B 1 163 ? -11.641 29.656 13.312 1 96.88 163 GLY B CA 1
ATOM 3195 C C . GLY B 1 163 ? -11.828 28.797 14.547 1 96.88 163 GLY B C 1
ATOM 3196 O O . GLY B 1 163 ? -11.875 29.312 15.664 1 96.88 163 GLY B O 1
ATOM 3197 N N . ARG B 1 164 ? -12 27.531 14.266 1 96.31 164 ARG B N 1
ATOM 3198 C CA . ARG B 1 164 ? -12.148 26.531 15.312 1 96.31 164 ARG B CA 1
ATOM 3199 C C . ARG B 1 164 ? -11.141 25.406 15.141 1 96.31 164 ARG B C 1
ATOM 3201 O O . ARG B 1 164 ? -10.594 25.219 14.047 1 96.31 164 ARG B O 1
ATOM 3208 N N . MET B 1 165 ? -10.938 24.688 16.25 1 96.81 165 MET B N 1
ATOM 3209 C CA . MET B 1 165 ? -9.969 23.594 16.234 1 96.81 165 MET B CA 1
ATOM 3210 C C . MET B 1 165 ? -10.336 22.531 15.195 1 96.81 165 MET B C 1
ATOM 3212 O O . MET B 1 165 ? -9.461 21.953 14.562 1 96.81 165 MET B O 1
ATOM 3216 N N . GLU B 1 166 ? -11.602 22.359 14.953 1 94.31 166 GLU B N 1
ATOM 3217 C CA . GLU B 1 166 ? -12.102 21.328 14.039 1 94.31 166 GLU B CA 1
ATOM 3218 C C . GLU B 1 166 ? -11.781 21.688 12.586 1 94.31 166 GLU B C 1
ATOM 3220 O O . GLU B 1 166 ? -11.859 20.828 11.703 1 94.31 166 GLU B O 1
ATOM 3225 N N . GLU B 1 167 ? -11.359 22.891 12.391 1 95.5 167 GLU B N 1
ATOM 3226 C CA . GLU B 1 167 ? -11.109 23.359 11.031 1 95.5 167 GLU B CA 1
ATOM 3227 C C . GLU B 1 167 ? -9.633 23.25 10.672 1 95.5 167 GLU B C 1
ATOM 3229 O O . GLU B 1 167 ? -9.234 23.594 9.555 1 95.5 167 GLU B O 1
ATOM 3234 N N . ILE B 1 168 ? -8.891 22.75 11.617 1 96.38 168 ILE B N 1
ATOM 3235 C CA . ILE B 1 168 ? -7.48 22.531 11.328 1 96.38 168 ILE B CA 1
ATOM 3236 C C . ILE B 1 168 ? -7.336 21.375 10.328 1 96.38 168 ILE B C 1
ATOM 3238 O O . ILE B 1 168 ? -7.844 20.281 10.57 1 96.38 168 ILE B O 1
ATOM 3242 N N . ARG B 1 169 ? -6.629 21.672 9.25 1 94.25 169 ARG B N 1
ATOM 3243 C CA . ARG B 1 169 ? -6.328 20.656 8.242 1 94.25 169 ARG B CA 1
ATOM 3244 C C . ARG B 1 169 ? -5.016 19.953 8.555 1 94.25 169 ARG B C 1
ATOM 3246 O O . ARG B 1 169 ? -4.918 18.719 8.438 1 94.25 169 ARG B O 1
ATOM 3253 N N . VAL B 1 170 ? -4.102 20.766 9.008 1 94.75 170 VAL B N 1
ATOM 3254 C CA . VAL B 1 170 ? -2.756 20.234 9.211 1 94.75 170 VAL B CA 1
ATOM 3255 C C . VAL B 1 170 ? -1.982 21.125 10.172 1 94.75 170 VAL B C 1
ATOM 3257 O O . VAL B 1 170 ? -2.217 22.344 10.227 1 94.75 170 VAL B O 1
ATOM 3260 N N . ILE B 1 171 ? -1.121 20.5 10.977 1 95.69 171 ILE B N 1
ATOM 3261 C CA . ILE B 1 171 ? -0.144 21.188 11.812 1 95.69 171 ILE B CA 1
ATOM 3262 C C . ILE B 1 171 ? 1.261 20.953 11.258 1 95.69 171 ILE B C 1
ATOM 3264 O O . ILE B 1 171 ? 1.566 19.875 10.75 1 95.69 171 ILE B O 1
ATOM 3268 N N . SER B 1 172 ? 2.02 21.984 11.344 1 94.75 172 SER B N 1
ATOM 3269 C CA . SER B 1 172 ? 3.373 21.812 10.828 1 94.75 172 SER B CA 1
ATOM 3270 C C . SER B 1 172 ? 4.395 22.531 11.703 1 94.75 172 SER B C 1
ATOM 3272 O O . SER B 1 172 ? 4.07 23.516 12.367 1 94.75 172 SER B O 1
ATOM 3274 N N . THR B 1 173 ? 5.555 22.016 11.773 1 93 173 THR B N 1
ATOM 3275 C CA . THR B 1 173 ? 6.719 22.578 12.445 1 93 173 THR B CA 1
ATOM 3276 C C . THR B 1 173 ? 8.008 22.062 11.82 1 93 173 THR B C 1
ATOM 3278 O O . THR B 1 173 ? 7.98 21.312 10.844 1 93 173 THR B O 1
ATOM 3281 N N . VAL B 1 174 ? 9.086 22.531 12.383 1 89.69 174 VAL B N 1
ATOM 3282 C CA . VAL B 1 174 ? 10.375 22.141 11.812 1 89.69 174 VAL B CA 1
ATOM 3283 C C . VAL B 1 174 ? 10.734 20.719 12.234 1 89.69 174 VAL B C 1
ATOM 3285 O O . VAL B 1 174 ? 10.32 20.266 13.305 1 89.69 174 VAL B O 1
ATOM 3288 N N . ASP B 1 175 ? 11.531 20.062 11.406 1 86.81 175 ASP B N 1
ATOM 3289 C CA . ASP B 1 175 ? 11.898 18.672 11.586 1 86.81 175 ASP B CA 1
ATOM 3290 C C . ASP B 1 175 ? 12.711 18.469 12.867 1 86.81 175 ASP B C 1
ATOM 3292 O O . ASP B 1 175 ? 12.695 17.406 13.461 1 86.81 175 ASP B O 1
ATOM 3296 N N . ALA B 1 176 ? 13.359 19.469 13.383 1 84.25 176 ALA B N 1
ATOM 3297 C CA . ALA B 1 176 ? 14.148 19.406 14.609 1 84.25 176 ALA B CA 1
ATOM 3298 C C . ALA B 1 176 ? 13.258 19.125 15.82 1 84.25 176 ALA B C 1
ATOM 3300 O O . ALA B 1 176 ? 13.75 18.75 16.891 1 84.25 176 ALA B O 1
ATOM 3301 N N . LYS B 1 177 ? 12 19.203 15.633 1 87.19 177 LYS B N 1
ATOM 3302 C CA . LYS B 1 177 ? 11.062 19.062 16.75 1 87.19 177 LYS B CA 1
ATOM 3303 C C . LYS B 1 177 ? 10.312 17.734 16.672 1 87.19 177 LYS B C 1
ATOM 3305 O O . LYS B 1 177 ? 9.258 17.578 17.281 1 87.19 177 LYS B O 1
ATOM 3310 N N . ARG B 1 178 ? 10.781 16.797 16 1 84.69 178 ARG B N 1
ATOM 3311 C CA . ARG B 1 178 ? 10.109 15.531 15.711 1 84.69 178 ARG B CA 1
ATOM 3312 C C . ARG B 1 178 ? 9.836 14.75 16.984 1 84.69 178 ARG B C 1
ATOM 3314 O O . ARG B 1 178 ? 8.867 13.984 17.062 1 84.69 178 ARG B O 1
ATOM 3321 N N . ASP B 1 179 ? 10.594 14.867 18.016 1 85.06 179 ASP B N 1
ATOM 3322 C CA . ASP B 1 179 ? 10.438 14.117 19.266 1 85.06 179 ASP B CA 1
ATOM 3323 C C . ASP B 1 179 ? 9.945 15.016 20.391 1 85.06 179 ASP B C 1
ATOM 3325 O O . ASP B 1 179 ? 10.234 14.773 21.562 1 85.06 179 ASP B O 1
ATOM 3329 N N . SER B 1 180 ? 9.211 15.961 20.031 1 91 180 SER B N 1
ATOM 3330 C CA . SER B 1 180 ? 8.773 16.938 21.031 1 91 180 SER B CA 1
ATOM 3331 C C . SER B 1 180 ? 7.285 16.797 21.328 1 91 180 SER B C 1
ATOM 3333 O O . SER B 1 180 ? 6.641 15.852 20.875 1 91 180 SER B O 1
ATOM 3335 N N . ALA B 1 181 ? 6.766 17.734 22.156 1 93.56 181 ALA B N 1
ATOM 3336 C CA . ALA B 1 181 ? 5.387 17.75 22.625 1 93.56 181 ALA B CA 1
ATOM 3337 C C . ALA B 1 181 ? 4.41 17.891 21.469 1 93.56 181 ALA B C 1
ATOM 3339 O O . ALA B 1 181 ? 3.215 17.625 21.609 1 93.56 181 ALA B O 1
ATOM 3340 N N . ILE B 1 182 ? 4.926 18.234 20.297 1 93.94 182 ILE B N 1
ATOM 3341 C CA . ILE B 1 182 ? 4.062 18.5 19.156 1 93.94 182 ILE B CA 1
ATOM 3342 C C . ILE B 1 182 ? 3.404 17.219 18.688 1 93.94 182 ILE B C 1
ATOM 3344 O O . ILE B 1 182 ? 2.299 17.234 18.141 1 93.94 182 ILE B O 1
ATOM 3348 N N . VAL B 1 183 ? 4.055 16.141 18.906 1 91.62 183 VAL B N 1
ATOM 3349 C CA . VAL B 1 183 ? 3.516 14.836 18.531 1 91.62 183 VAL B CA 1
ATOM 3350 C C . VAL B 1 183 ? 2.252 14.547 19.328 1 91.62 183 VAL B C 1
ATOM 3352 O O . VAL B 1 183 ? 1.244 14.102 18.781 1 91.62 183 VAL B O 1
ATOM 3355 N N . GLU B 1 184 ? 2.361 14.797 20.562 1 94.81 184 GLU B N 1
ATOM 3356 C CA . GLU B 1 184 ? 1.185 14.633 21.406 1 94.81 184 GLU B CA 1
ATOM 3357 C C . GLU B 1 184 ? 0.053 15.562 20.969 1 94.81 184 GLU B C 1
ATOM 3359 O O . GLU B 1 184 ? -1.116 15.172 20.984 1 94.81 184 GLU B O 1
ATOM 3364 N N . VAL B 1 185 ? 0.365 16.766 20.609 1 95.81 185 VAL B N 1
ATOM 3365 C CA . VAL B 1 185 ? -0.615 17.734 20.125 1 95.81 185 VAL B CA 1
ATOM 3366 C C . VAL B 1 185 ? -1.347 17.172 18.906 1 95.81 185 VAL B C 1
ATOM 3368 O O . VAL B 1 185 ? -2.58 17.172 18.859 1 95.81 185 VAL B O 1
ATOM 3371 N N . ALA B 1 186 ? -0.598 16.672 17.984 1 92.69 186 ALA B N 1
ATOM 3372 C CA . ALA B 1 186 ? -1.172 16.109 16.766 1 92.69 186 ALA B CA 1
ATOM 3373 C C . ALA B 1 186 ? -2.068 14.914 17.078 1 92.69 186 ALA B C 1
ATOM 3375 O O . ALA B 1 186 ? -3.146 14.766 16.5 1 92.69 186 ALA B O 1
ATOM 3376 N N . ASN B 1 187 ? -1.64 14.078 17.969 1 90.31 187 ASN B N 1
ATOM 3377 C CA . ASN B 1 187 ? -2.41 12.898 18.359 1 90.31 187 ASN B CA 1
ATOM 3378 C C . ASN B 1 187 ? -3.734 13.289 19.016 1 90.31 187 ASN B C 1
ATOM 3380 O O . ASN B 1 187 ? -4.77 12.672 18.734 1 90.31 187 ASN B O 1
ATOM 3384 N N . ARG B 1 188 ? -3.68 14.281 19.844 1 94.19 188 ARG B N 1
ATOM 3385 C CA . ARG B 1 188 ? -4.883 14.742 20.547 1 94.19 188 ARG B CA 1
ATOM 3386 C C . ARG B 1 188 ? -5.863 15.383 19.562 1 94.19 188 ARG B C 1
ATOM 3388 O O . ARG B 1 188 ? -7.074 15.203 19.688 1 94.19 188 ARG B O 1
ATOM 3395 N N . LEU B 1 189 ? -5.312 16.125 18.641 1 93.94 189 LEU B N 1
ATOM 3396 C CA . LEU B 1 189 ? -6.148 16.812 17.672 1 93.94 189 LEU B CA 1
ATOM 3397 C C . LEU B 1 189 ? -6.605 15.867 16.562 1 93.94 189 LEU B C 1
ATOM 3399 O O . LEU B 1 189 ? -7.531 16.172 15.812 1 93.94 189 LEU B O 1
ATOM 3403 N N . LYS B 1 190 ? -5.898 14.766 16.469 1 88.44 190 LYS B N 1
ATOM 3404 C CA . LYS B 1 190 ? -6.148 13.805 15.406 1 88.44 190 LYS B CA 1
ATOM 3405 C C . LYS B 1 190 ? -6.008 14.445 14.031 1 88.44 190 LYS B C 1
ATOM 3407 O O . LYS B 1 190 ? -6.887 14.297 13.18 1 88.44 190 LYS B O 1
ATOM 3412 N N . ARG B 1 191 ? -4.914 15.188 13.906 1 90.88 191 ARG B N 1
ATOM 3413 C CA . ARG B 1 191 ? -4.605 15.867 12.656 1 90.88 191 ARG B CA 1
ATOM 3414 C C . ARG B 1 191 ? -3.199 15.516 12.172 1 90.88 191 ARG B C 1
ATOM 3416 O O . ARG B 1 191 ? -2.332 15.172 12.977 1 90.88 191 ARG B O 1
ATOM 3423 N N . PRO B 1 192 ? -3.061 15.648 10.852 1 90.12 192 PRO B N 1
ATOM 3424 C CA . PRO B 1 192 ? -1.721 15.398 10.32 1 90.12 192 PRO B CA 1
ATOM 3425 C C . PRO B 1 192 ? -0.68 16.391 10.844 1 90.12 192 PRO B C 1
ATOM 3427 O O . PRO B 1 192 ? -1.011 17.531 11.133 1 90.12 192 PRO B O 1
ATOM 3430 N N . LEU B 1 193 ? 0.512 15.852 10.992 1 91.69 193 LEU B N 1
ATOM 3431 C CA . LEU B 1 193 ? 1.677 16.625 11.398 1 91.69 193 LEU B CA 1
ATOM 3432 C C . LEU B 1 193 ? 2.777 16.547 10.344 1 91.69 193 LEU B C 1
ATOM 3434 O O . LEU B 1 193 ? 3.162 15.453 9.93 1 91.69 193 LEU B O 1
ATOM 3438 N N . ILE B 1 194 ? 3.17 17.75 9.93 1 90.25 194 ILE B N 1
ATOM 3439 C CA . ILE B 1 194 ? 4.234 17.797 8.938 1 90.25 194 ILE B CA 1
ATOM 3440 C C . ILE B 1 194 ? 5.484 18.422 9.547 1 90.25 194 ILE B C 1
ATOM 3442 O O . ILE B 1 194 ? 5.41 19.484 10.18 1 90.25 194 ILE B O 1
ATOM 3446 N N . PHE B 1 195 ? 6.582 17.75 9.414 1 88.44 195 PHE B N 1
ATOM 3447 C CA . PHE B 1 195 ? 7.879 18.297 9.797 1 88.44 195 PHE B CA 1
ATOM 3448 C C . PHE B 1 195 ? 8.594 18.875 8.578 1 88.44 195 PHE B C 1
ATOM 3450 O O . PHE B 1 195 ? 8.906 18.156 7.629 1 88.44 195 PHE B O 1
ATOM 3457 N N . VAL B 1 196 ? 8.789 20.141 8.672 1 86.81 196 VAL B N 1
ATOM 3458 C CA . VAL B 1 196 ? 9.414 20.828 7.543 1 86.81 196 VAL B CA 1
ATOM 3459 C C . VAL B 1 196 ? 10.922 20.875 7.734 1 86.81 196 VAL B C 1
ATOM 3461 O O . VAL B 1 196 ? 11.414 21.312 8.773 1 86.81 196 VAL B O 1
ATOM 3464 N N . ARG B 1 197 ? 11.602 20.516 6.734 1 82 197 ARG B N 1
ATOM 3465 C CA . ARG B 1 197 ? 13.062 20.5 6.789 1 82 197 ARG B CA 1
ATOM 3466 C C . ARG B 1 197 ? 13.633 21.906 6.621 1 82 197 ARG B C 1
ATOM 3468 O O . ARG B 1 197 ? 13.031 22.75 5.957 1 82 197 ARG B O 1
ATOM 3475 N N . ALA B 1 198 ? 14.789 22.016 7.203 1 77.19 198 ALA B N 1
ATOM 3476 C CA . ALA B 1 198 ? 15.445 23.312 7.176 1 77.19 198 ALA B CA 1
ATOM 3477 C C . ALA B 1 198 ? 15.672 23.781 5.742 1 77.19 198 ALA B C 1
ATOM 3479 O O . ALA B 1 198 ? 15.516 24.969 5.434 1 77.19 198 ALA B O 1
ATOM 3480 N N . GLU B 1 199 ? 15.969 22.859 4.844 1 75.06 199 GLU B N 1
ATOM 3481 C CA . GLU B 1 199 ? 16.266 23.188 3.455 1 75.06 199 GLU B CA 1
ATOM 3482 C C . GLU B 1 199 ? 15.031 23.766 2.756 1 75.06 199 GLU B C 1
ATOM 3484 O O . GLU B 1 199 ? 15.148 24.656 1.916 1 75.06 199 GLU B O 1
ATOM 3489 N N . GLU B 1 200 ? 13.945 23.234 3.078 1 76.81 200 GLU B N 1
ATOM 3490 C CA . GLU B 1 200 ? 12.703 23.719 2.488 1 76.81 200 GLU B CA 1
ATOM 3491 C C . GLU B 1 200 ? 12.383 25.141 2.963 1 76.81 200 GLU B C 1
ATOM 3493 O O . GLU B 1 200 ? 11.945 25.969 2.178 1 76.81 200 GLU B O 1
ATOM 3498 N N . ILE B 1 201 ? 12.641 25.438 4.152 1 78.62 201 ILE B N 1
ATOM 3499 C CA . ILE B 1 201 ? 12.398 26.75 4.738 1 78.62 201 ILE B CA 1
ATOM 3500 C C . ILE B 1 201 ? 13.328 27.781 4.105 1 78.62 201 ILE B C 1
ATOM 3502 O O . ILE B 1 201 ? 12.891 28.875 3.732 1 78.62 201 ILE B O 1
ATOM 3506 N N . ASN B 1 202 ? 14.539 27.359 3.938 1 73.12 202 ASN B N 1
ATOM 3507 C CA . ASN B 1 202 ? 15.539 28.25 3.363 1 73.12 202 ASN B CA 1
ATOM 3508 C C . ASN B 1 202 ? 15.234 28.562 1.901 1 73.12 202 ASN B C 1
ATOM 3510 O O . ASN B 1 202 ? 15.5 29.672 1.436 1 73.12 202 ASN B O 1
ATOM 3514 N N . SER B 1 203 ? 14.688 27.625 1.264 1 69.62 203 SER B N 1
ATOM 3515 C CA . SER B 1 203 ? 14.367 27.812 -0.145 1 69.62 203 SER B CA 1
ATOM 3516 C C . SER B 1 203 ? 13.18 28.766 -0.314 1 69.62 203 SER B C 1
ATOM 3518 O O . SER B 1 203 ? 13.047 29.422 -1.344 1 69.62 203 SER B O 1
ATOM 3520 N N . MET B 1 204 ? 12.297 28.75 0.586 1 67.44 204 MET B N 1
ATOM 3521 C CA . MET B 1 204 ? 11.125 29.625 0.546 1 67.44 204 MET B CA 1
ATOM 3522 C C . MET B 1 204 ? 11.523 31.078 0.804 1 67.44 204 MET B C 1
ATOM 3524 O O . MET B 1 204 ? 10.852 32 0.341 1 67.44 204 MET B O 1
ATOM 3528 N N . ASP B 1 205 ? 12.414 31.281 1.621 1 58.88 205 ASP B N 1
ATOM 3529 C CA . ASP B 1 205 ? 12.922 32.625 1.883 1 58.88 205 ASP B CA 1
ATOM 3530 C C . ASP B 1 205 ? 13.469 33.25 0.608 1 58.88 205 ASP B C 1
ATOM 3532 O O . ASP B 1 205 ? 13.328 34.469 0.402 1 58.88 205 ASP B O 1
ATOM 3536 N N . ILE B 1 206 ? 13.969 32.375 -0.295 1 46.66 206 ILE B N 1
ATOM 3537 C CA . ILE B 1 206 ? 14.594 32.875 -1.516 1 46.66 206 ILE B CA 1
ATOM 3538 C C . ILE B 1 206 ? 13.531 33.094 -2.584 1 46.66 206 ILE B C 1
ATOM 3540 O O . ILE B 1 206 ? 13.719 33.906 -3.496 1 46.66 206 ILE B O 1
ATOM 3544 N N . ARG B 1 207 ? 12.602 32.312 -2.59 1 49 207 ARG B N 1
ATOM 3545 C CA . ARG B 1 207 ? 11.672 32.406 -3.705 1 49 207 ARG B CA 1
ATOM 3546 C C . ARG B 1 207 ? 10.695 33.562 -3.496 1 49 207 ARG B C 1
ATOM 3548 O O . ARG B 1 207 ? 10.047 33.656 -2.451 1 49 207 ARG B O 1
ATOM 3555 N N . GLU B 1 208 ? 11.117 34.656 -3.994 1 39.03 208 GLU B N 1
ATOM 3556 C CA . GLU B 1 208 ? 10.188 35.75 -4.234 1 39.03 208 GLU B CA 1
ATOM 3557 C C . GLU B 1 208 ? 9.023 35.312 -5.105 1 39.03 208 GLU B C 1
ATOM 3559 O O . GLU B 1 208 ? 9.203 34.969 -6.277 1 39.03 208 GLU B O 1
ATOM 3564 N N . THR B 1 209 ? 8.273 34.469 -4.738 1 36.34 209 THR B N 1
ATOM 3565 C CA . THR B 1 209 ? 7.281 34.25 -5.785 1 36.34 209 THR B CA 1
ATOM 3566 C C . THR B 1 209 ? 6.434 35.5 -6.004 1 36.34 209 THR B C 1
ATOM 3568 O O . THR B 1 209 ? 6.332 36.344 -5.117 1 36.34 209 THR B O 1
ATOM 3571 N N . LYS B 1 210 ? 6.125 35.625 -7.312 1 39.06 210 LYS B N 1
ATOM 3572 C CA . LYS B 1 210 ? 5.488 36.844 -7.828 1 39.06 210 LYS B CA 1
ATOM 3573 C C . LYS B 1 210 ? 4.445 37.375 -6.852 1 39.06 210 LYS B C 1
ATOM 3575 O O . LYS B 1 210 ? 4.238 38.594 -6.758 1 39.06 210 LYS B O 1
ATOM 3580 N N . ALA B 1 211 ? 3.371 36.562 -6.656 1 37.62 211 ALA B N 1
ATOM 3581 C CA . ALA B 1 211 ? 2.17 37.188 -6.094 1 37.62 211 ALA B CA 1
ATOM 3582 C C . ALA B 1 211 ? 2.385 37.594 -4.637 1 37.62 211 ALA B C 1
ATOM 3584 O O . ALA B 1 211 ? 1.811 38.562 -4.16 1 37.62 211 ALA B O 1
ATOM 3585 N N . VAL B 1 212 ? 2.875 36.719 -3.793 1 37.09 212 VAL B N 1
ATOM 3586 C CA . VAL B 1 212 ? 3.041 37.125 -2.404 1 37.09 212 VAL B CA 1
ATOM 3587 C C . VAL B 1 212 ? 4.516 37.094 -2.02 1 37.09 212 VAL B C 1
ATOM 3589 O O . VAL B 1 212 ? 5.16 36.031 -2.139 1 37.09 212 VAL B O 1
ATOM 3592 N N . LYS B 1 213 ? 5.285 38.156 -2.145 1 39.09 213 LYS B N 1
ATOM 3593 C CA . LYS B 1 213 ? 6.586 38.438 -1.546 1 39.09 213 LYS B CA 1
ATOM 3594 C C . LYS B 1 213 ? 6.648 37.938 -0.105 1 39.09 213 LYS B C 1
ATOM 3596 O O . LYS B 1 213 ? 6.309 38.656 0.827 1 39.09 213 LYS B O 1
ATOM 3601 N N . ILE B 1 214 ? 6.176 36.719 0.295 1 41.69 214 ILE B N 1
ATOM 3602 C CA . ILE B 1 214 ? 6.27 36.531 1.741 1 41.69 214 ILE B CA 1
ATOM 3603 C C . ILE B 1 214 ? 7.703 36.156 2.125 1 41.69 214 ILE B C 1
ATOM 3605 O O . ILE B 1 214 ? 8.211 35.125 1.715 1 41.69 214 ILE B O 1
ATOM 3609 N N . GLY B 1 215 ? 8.586 36.969 2.127 1 45.62 215 GLY B N 1
ATOM 3610 C CA . GLY B 1 215 ? 9.805 36.781 2.9 1 45.62 215 GLY B CA 1
ATOM 3611 C C . GLY B 1 215 ? 9.57 36.031 4.203 1 45.62 215 GLY B C 1
ATOM 3612 O O . GLY B 1 215 ? 8.891 36.531 5.098 1 45.62 215 GLY B O 1
ATOM 3613 N N . VAL B 1 216 ? 9.461 34.719 4.164 1 51.97 216 VAL B N 1
ATOM 3614 C CA . VAL B 1 216 ? 9.234 33.969 5.398 1 51.97 216 VAL B CA 1
ATOM 3615 C C . VAL B 1 216 ? 10.328 34.312 6.41 1 51.97 216 VAL B C 1
ATOM 3617 O O . VAL B 1 216 ? 11.516 34.094 6.148 1 51.97 216 VAL B O 1
ATOM 3620 N N . LYS B 1 217 ? 10.039 35.219 7.293 1 58.22 217 LYS B N 1
ATOM 3621 C CA . LYS B 1 217 ? 10.922 35.75 8.32 1 58.22 217 LYS B CA 1
ATOM 3622 C C . LYS B 1 217 ? 10.938 34.844 9.555 1 58.22 217 LYS B C 1
ATOM 3624 O O . LYS B 1 217 ? 11.852 34.938 10.383 1 58.22 217 LYS B O 1
ATOM 3629 N N . ASN B 1 218 ? 9.938 33.812 9.648 1 81.06 218 ASN B N 1
ATOM 3630 C CA . ASN B 1 218 ? 9.805 33.031 10.875 1 81.06 218 ASN B CA 1
ATOM 3631 C C . ASN B 1 218 ? 9.406 31.594 10.578 1 81.06 218 ASN B C 1
ATOM 3633 O O . ASN B 1 218 ? 8.727 31.328 9.586 1 81.06 218 ASN B O 1
ATOM 3637 N N . VAL B 1 219 ? 9.828 30.734 11.312 1 86.56 219 VAL B N 1
ATOM 3638 C CA . VAL B 1 219 ? 9.703 29.297 11.18 1 86.56 219 VAL B CA 1
ATOM 3639 C C . VAL B 1 219 ? 8.219 28.906 11.156 1 86.56 219 VAL B C 1
ATOM 3641 O O . VAL B 1 219 ? 7.797 28.094 10.328 1 86.56 219 VAL B O 1
ATOM 3644 N N . ALA B 1 220 ? 7.441 29.578 11.977 1 93.44 220 ALA B N 1
ATOM 3645 C CA . ALA B 1 220 ? 6.02 29.25 12.047 1 93.44 220 ALA B CA 1
ATOM 3646 C C . ALA B 1 220 ? 5.305 29.609 10.75 1 93.44 220 ALA B C 1
ATOM 3648 O O . ALA B 1 220 ? 4.488 28.844 10.242 1 93.44 220 ALA B O 1
ATOM 3649 N N . GLU B 1 221 ? 5.656 30.734 10.18 1 93.19 221 GLU B N 1
ATOM 3650 C CA . GLU B 1 221 ? 5.047 31.172 8.93 1 93.19 221 GLU B CA 1
ATOM 3651 C C . GLU B 1 221 ? 5.453 30.281 7.766 1 93.19 221 GLU B C 1
ATOM 3653 O O . GLU B 1 221 ? 4.609 29.859 6.965 1 93.19 221 GLU B O 1
ATOM 3658 N N . ALA B 1 222 ? 6.699 29.984 7.73 1 89.75 222 ALA B N 1
ATOM 3659 C CA . ALA B 1 222 ? 7.215 29.125 6.672 1 89.75 222 ALA B CA 1
ATOM 3660 C C . ALA B 1 222 ? 6.527 27.766 6.695 1 89.75 222 ALA B C 1
ATOM 3662 O O . ALA B 1 222 ? 6.109 27.25 5.652 1 89.75 222 ALA B O 1
ATOM 3663 N N . CYS B 1 223 ? 6.352 27.25 7.867 1 92.81 223 CYS B N 1
ATOM 3664 C CA . CYS B 1 223 ? 5.738 25.938 8.023 1 92.81 223 CYS B CA 1
ATOM 3665 C C . CYS B 1 223 ? 4.266 25.984 7.633 1 92.81 223 CYS B C 1
ATOM 3667 O O . CYS B 1 223 ? 3.789 25.109 6.906 1 92.81 223 CYS B O 1
ATOM 3669 N N . ALA B 1 224 ? 3.594 26.984 8.078 1 94.44 224 ALA B N 1
ATOM 3670 C CA . ALA B 1 224 ? 2.182 27.125 7.742 1 94.44 224 ALA B CA 1
ATOM 3671 C C . ALA B 1 224 ? 1.984 27.188 6.23 1 94.44 224 ALA B C 1
ATOM 3673 O O . ALA B 1 224 ? 1.122 26.5 5.676 1 94.44 224 ALA B O 1
ATOM 3674 N N . ILE B 1 225 ? 2.807 27.953 5.598 1 90.88 225 ILE B N 1
ATOM 3675 C CA . ILE B 1 225 ? 2.703 28.156 4.16 1 90.88 225 ILE B CA 1
ATOM 3676 C C . ILE B 1 225 ? 3.066 26.875 3.428 1 90.88 225 ILE B C 1
ATOM 3678 O O . ILE B 1 225 ? 2.352 26.438 2.518 1 90.88 225 ILE B O 1
ATOM 3682 N N . TYR B 1 226 ? 4.105 26.25 3.891 1 87.56 226 TYR B N 1
ATOM 3683 C CA . TYR B 1 226 ? 4.586 25.016 3.277 1 87.56 226 TYR B CA 1
ATOM 3684 C C . TYR B 1 226 ? 3.492 23.953 3.262 1 87.56 226 TYR B C 1
ATOM 3686 O O . TYR B 1 226 ? 3.305 23.266 2.258 1 87.56 226 TYR B O 1
ATOM 3694 N N . ALA B 1 227 ? 2.732 23.859 4.328 1 89.94 227 ALA B N 1
ATOM 3695 C CA . ALA B 1 227 ? 1.773 22.766 4.5 1 89.94 227 ALA B CA 1
ATOM 3696 C C . ALA B 1 227 ? 0.389 2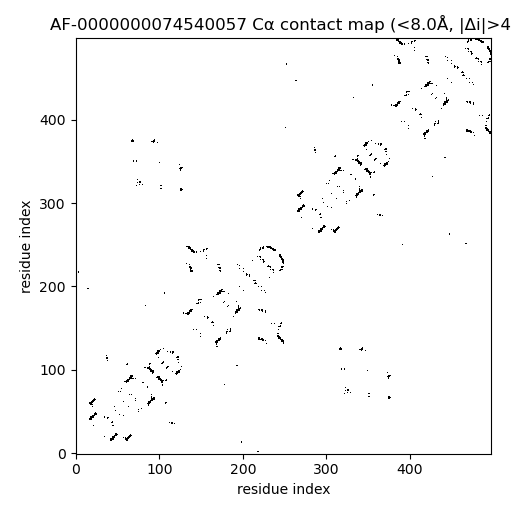3.172 4 1 89.94 227 ALA B C 1
ATOM 3698 O O . ALA B 1 227 ? -0.553 22.375 4.047 1 89.94 227 ALA B O 1
ATOM 3699 N N . SER B 1 228 ? 0.312 24.422 3.461 1 90.44 228 SER B N 1
ATOM 3700 C CA . SER B 1 228 ? -1 24.922 3.074 1 90.44 228 SER B CA 1
ATOM 3701 C C . SER B 1 228 ? -1.336 24.547 1.636 1 90.44 228 SER B C 1
ATOM 3703 O O . SER B 1 228 ? -0.454 24.156 0.868 1 90.44 228 SER B O 1
ATOM 3705 N N . ASN B 1 229 ? -2.639 24.609 1.304 1 84.81 229 ASN B N 1
ATOM 3706 C CA . ASN B 1 229 ? -3.098 24.328 -0.053 1 84.81 229 ASN B CA 1
ATOM 3707 C C . ASN B 1 229 ? -2.857 25.516 -0.981 1 84.81 229 ASN B C 1
ATOM 3709 O O . ASN B 1 229 ? -2.33 25.344 -2.084 1 84.81 229 ASN B O 1
ATOM 3713 N N . SER B 1 230 ? -3.137 26.703 -0.457 1 82.12 230 SER B N 1
ATOM 3714 C CA . SER B 1 230 ? -3.125 27.891 -1.313 1 82.12 230 SER B CA 1
ATOM 3715 C C . SER B 1 230 ? -1.847 28.703 -1.119 1 82.12 230 SER B C 1
ATOM 3717 O O . SER B 1 230 ? -1.523 29.562 -1.936 1 82.12 230 SER B O 1
ATOM 3719 N N . GLY B 1 231 ? -1.196 28.484 -0.021 1 86.12 231 GLY B N 1
ATOM 3720 C CA . GLY B 1 231 ? -0.018 29.266 0.294 1 86.12 231 GLY B CA 1
ATOM 3721 C C . GLY B 1 231 ? -0.35 30.641 0.859 1 86.12 231 GLY B C 1
ATOM 3722 O O . GLY B 1 231 ? 0.548 31.438 1.153 1 86.12 231 GLY B O 1
ATOM 3723 N N . GLU B 1 232 ? -1.608 30.875 1.131 1 89.12 232 GLU B N 1
ATOM 3724 C CA . GLU B 1 232 ? -2.041 32.188 1.62 1 89.12 232 GLU B CA 1
ATOM 3725 C C . GLU B 1 232 ? -1.924 32.25 3.139 1 89.12 232 GLU B C 1
ATOM 3727 O O . GLU B 1 232 ? -2.586 31.516 3.861 1 89.12 232 GLU B O 1
ATOM 3732 N N . LEU B 1 233 ? -1.164 33.219 3.559 1 92.75 233 LEU B N 1
ATOM 3733 C CA . LEU B 1 233 ? -1.013 33.469 4.988 1 92.75 233 LEU B CA 1
ATOM 3734 C C . LEU B 1 233 ? -2.199 34.25 5.539 1 92.75 233 LEU B C 1
ATOM 3736 O O . LEU B 1 233 ? -2.424 35.406 5.152 1 92.75 233 LEU B O 1
ATOM 3740 N N . ILE B 1 234 ? -2.965 33.688 6.41 1 95.44 234 ILE B N 1
ATOM 3741 C CA . ILE B 1 234 ? -4.164 34.281 6.996 1 95.44 234 ILE B CA 1
ATOM 3742 C C . ILE B 1 234 ? -3.799 35.031 8.273 1 95.44 234 ILE B C 1
ATOM 3744 O O . ILE B 1 234 ? -4.312 36.125 8.523 1 95.44 234 ILE B O 1
ATOM 3748 N N . LEU B 1 235 ? -2.996 34.375 9.086 1 96.12 235 LEU B N 1
ATOM 3749 C CA . LEU B 1 235 ? -2.502 34.969 10.336 1 96.12 235 LEU B CA 1
ATOM 3750 C C . LEU B 1 235 ? -0.978 34.906 10.383 1 96.12 235 LEU B C 1
ATOM 3752 O O . LEU B 1 235 ? -0.389 33.844 10.516 1 96.12 235 LEU B O 1
ATOM 3756 N N . PRO B 1 236 ? -0.425 36.125 10.242 1 94.44 236 PRO B N 1
ATOM 3757 C CA . PRO B 1 236 ? 1.027 36.125 10.438 1 94.44 236 PRO B CA 1
ATOM 3758 C C . PRO B 1 236 ? 1.439 35.656 11.828 1 94.44 236 PRO B C 1
ATOM 3760 O O . PRO B 1 236 ? 0.587 35.5 12.703 1 94.44 236 PRO B O 1
ATOM 3763 N N . LYS B 1 237 ? 2.67 35.562 11.961 1 93.69 237 LYS B N 1
ATOM 3764 C CA . LYS B 1 237 ? 3.219 35.062 13.211 1 93.69 237 LYS B CA 1
ATOM 3765 C C . LYS B 1 237 ? 2.598 35.75 14.414 1 93.69 237 LYS B C 1
ATOM 3767 O O . LYS B 1 237 ? 2.457 37 14.414 1 93.69 237 LYS B O 1
ATOM 3772 N N . ARG B 1 238 ? 2.133 34.969 15.391 1 95.25 238 ARG B N 1
ATOM 3773 C CA . ARG B 1 238 ? 1.696 35.438 16.703 1 95.25 238 ARG B CA 1
ATOM 3774 C C . ARG B 1 238 ? 2.404 34.656 17.812 1 95.25 238 ARG B C 1
ATOM 3776 O O . ARG B 1 238 ? 2.588 33.469 17.719 1 95.25 238 ARG B O 1
ATOM 3783 N N . VAL B 1 239 ? 2.75 35.406 18.812 1 95 239 VAL B N 1
ATOM 3784 C CA . VAL B 1 239 ? 3.451 34.781 19.922 1 95 239 VAL B CA 1
ATOM 3785 C C . VAL B 1 239 ? 2.504 34.625 21.109 1 95 239 VAL B C 1
ATOM 3787 O O . VAL B 1 239 ? 1.863 35.594 21.531 1 95 239 VAL B O 1
ATOM 3790 N N . TYR B 1 240 ? 2.412 33.469 21.625 1 95.62 240 TYR B N 1
ATOM 3791 C CA . TYR B 1 240 ? 1.65 33.125 22.828 1 95.62 240 TYR B CA 1
ATOM 3792 C C . TYR B 1 240 ? 2.537 32.438 23.859 1 95.62 240 TYR B C 1
ATOM 3794 O O . TYR B 1 240 ? 2.691 31.219 23.844 1 95.62 240 TYR B O 1
ATOM 3802 N N . GLY B 1 241 ? 3.041 33.312 24.781 1 92.69 241 GLY B N 1
ATOM 3803 C CA . GLY B 1 241 ? 4.02 32.75 25.688 1 92.69 241 GLY B CA 1
ATOM 3804 C C . GLY B 1 241 ? 5.246 32.188 24.969 1 92.69 241 GLY B C 1
ATOM 3805 O O . GLY B 1 241 ? 5.887 32.906 24.203 1 92.69 241 GLY B O 1
ATOM 3806 N N . GLY B 1 242 ? 5.492 30.984 25.125 1 92.81 242 GLY B N 1
ATOM 3807 C CA . GLY B 1 242 ? 6.648 30.328 24.531 1 92.81 242 GLY B CA 1
ATOM 3808 C C . GLY B 1 242 ? 6.332 29.641 23.219 1 92.81 242 GLY B C 1
ATOM 3809 O O . GLY B 1 242 ? 7.129 28.828 22.719 1 92.81 242 GLY B O 1
ATOM 3810 N N . VAL B 1 243 ? 5.16 29.922 22.688 1 96.31 243 VAL B N 1
ATOM 3811 C CA . VAL B 1 243 ? 4.711 29.266 21.469 1 96.31 243 VAL B CA 1
ATOM 3812 C C . VAL B 1 243 ? 4.406 30.328 20.406 1 96.31 243 VAL B C 1
ATOM 3814 O O . VAL B 1 243 ? 3.799 31.359 20.703 1 96.31 243 VAL B O 1
ATOM 3817 N N . THR B 1 244 ? 4.902 30.078 19.203 1 96.25 244 THR B N 1
ATOM 3818 C CA . THR B 1 244 ? 4.605 30.906 18.031 1 96.25 244 THR B CA 1
ATOM 3819 C C . THR B 1 244 ? 3.68 30.172 17.062 1 96.25 244 THR B C 1
ATOM 3821 O O . THR B 1 244 ? 3.877 28.984 16.797 1 96.25 244 THR B O 1
ATOM 3824 N N . VAL B 1 245 ? 2.666 30.922 16.594 1 97.69 245 VAL B N 1
ATOM 3825 C CA . VAL B 1 245 ? 1.709 30.281 15.695 1 97.69 245 VAL B CA 1
ATOM 3826 C C . VAL B 1 245 ? 1.503 31.156 14.461 1 97.69 245 VAL B C 1
ATOM 3828 O O . VAL B 1 245 ? 1.495 32.406 14.562 1 97.69 245 VAL B O 1
ATOM 3831 N N . ALA B 1 246 ? 1.421 30.547 13.367 1 96.81 246 ALA B N 1
ATOM 3832 C CA . ALA B 1 246 ? 0.96 31.156 12.125 1 96.81 246 ALA B CA 1
ATOM 3833 C C . ALA B 1 246 ? -0.071 30.281 11.422 1 96.81 246 ALA B C 1
ATOM 3835 O O . ALA B 1 246 ? -0.083 29.062 11.609 1 96.81 246 ALA B O 1
ATOM 3836 N N . ILE B 1 247 ? -0.989 30.906 10.656 1 97.62 247 ILE B N 1
ATOM 3837 C CA . ILE B 1 247 ? -2.049 30.141 10.008 1 97.62 247 ILE B CA 1
ATOM 3838 C C . ILE B 1 247 ? -2.115 30.5 8.523 1 97.62 247 ILE B C 1
ATOM 3840 O O . ILE B 1 247 ? -2.109 31.688 8.172 1 97.62 247 ILE B O 1
ATOM 3844 N N . ALA B 1 248 ? -2.125 29.516 7.75 1 95.25 248 ALA B N 1
ATOM 3845 C CA . ALA B 1 248 ? -2.326 29.672 6.309 1 95.25 248 ALA B CA 1
ATOM 3846 C C . ALA B 1 248 ? -3.518 28.828 5.836 1 95.25 248 ALA B C 1
ATOM 3848 O O . ALA B 1 248 ? -4.055 28.031 6.594 1 95.25 248 ALA B O 1
ATOM 3849 N N . TRP B 1 249 ? -3.893 29.141 4.629 1 91.62 249 TRP B N 1
ATOM 3850 C CA . TRP B 1 249 ? -5.023 28.422 4.059 1 91.62 249 TRP B CA 1
ATOM 3851 C C . TRP B 1 249 ? -4.559 27.453 2.975 1 91.62 249 TRP B C 1
ATOM 3853 O O . TRP B 1 249 ? -3.779 27.828 2.094 1 91.62 249 TRP B O 1
#

Foldseek 3Di:
DVFVVVLVVQVPCLPFAEEEEEEAPVCVVVCVVVQVLLVVRGRYDYDHDDLQCQVVNQPGQEYEYADDVVSVCVSCPPVDDDQLRTHWYWYAYNVRAEIETDGDCQRCNVVSRVSCVVVVHHYHYDDCLVVDAAKQKFKDFDQPDALVLQLVVVQVQQVVLPHHLLRHSEYEFASVCSPGNVVVNCVVSVHYYHHHYSNQLVVVCPDCDDPDSPNCPGRRLSGRQVSHDVSAWRAPWDDDPRMIMTIGD/DVFVVVLVVQVPCLPFFEEEEEEAPVCVVVCVVVQVLLVVRGRYDYDHDDLQCQVVNQPGQEYEYADDVVSVCVSCPPVDDDQLRTHWYWYAYNVRAETETDGDCQRCNVVSRVSCVVVVHHYHYDDCLVVDAAKQKFKDFDQPDALVLQLVVVQVQQVVLPHHLLRHSEYEFASVCSPGNVVVNCVVSVHYYHHHYSNQLVVVLPDCDDPDNPNVPGRRLSGRQVSHDVSAWRAPWDDDPRMIMTIGD

pLDDT: mean 87.0, std 17.3, range [29.77, 98.81]

Secondary structure (DSSP, 8-state):
-HHHHHHHHTTT-----EEEEEE-GGGHHHHHHHHHHHHTTSEEEEEE--TT-HHHHTTSSEEEE-S-HHHHHHHHTTT---TTTSPEEEEE-TTS-EEEEEE-GGGTHHHHHHHGGGGTPEEE---SGGG---EEEEEEE-TT--HHHHHHHHHHHHHHTT--GGGEEEEEEEGGGTTSTHHHHHHHHT--EEEEPHHHHHHHHH---SS------SHHHHHHHHT-SS--EEEEEEEETTEEEEEE-/-HHHHHHHHTTT-----EEEEEE-GGGHHHHHHHHHHHHTTSEEEEEE--TT-HHHHTTSSEEEE-S-HHHHHHHHTTT---TTTSPEEEEE-TTS-EEEEEE-GGGTHHHHHHHGGGGTPEEE---GGGG---EEEEEEE-TT--HHHHHHHHHHHHHHTT--GGGEEEEEEEGGGTTSTHHHHHHHHT--EEEEPHHHHHHHHH---SS------SHHHHHHHHT-SS--EEEEEEEETTEEEEEE-

Organism: Archaeoglobus fulgidus (strain ATCC 49558 / DSM 4304 / JCM 9628 / NBRC 100126 / VC-16) (NCBI:txid224325)